Protein AF-A0A7S0CDP3-F1 (afdb_monomer_lite)

Radius of gyration: 29.16 Å; chains: 1; bounding box: 87×65×86 Å

Organism: NCBI:txid420281

Sequence (568 aa):
IALEKKEEMPEMWGHGYRGFAHGEDVGAAHHFEIESDLNSYVTSSLDTLTKNQVTIVKSPFQTIEVWDCTERDDTPTYDDAVKHNLQPGDPRYNSPDVATGERMLFLDESVQVFLSSSEECHEVHVHPGMLCHPDPQNVAVIGGGDGAILREVLKHNSVKQVKVVEIDSMVIDVSKQYLPQLSNCSDFVGFEGSCFDDPRTDVVITDAVKYFTENFGREKEGVFDVIVSDALFVESPNNILSKDIYTNEEFVSAVMKSLTPDGIFVVQVGSAPGIHDPKETKGRIPMREKVMSLFEKDPGTSAVFVYETPNCGFDDSVAFMVVCKSTNCRKHWYASSDMVDLKIHDRVHPRKSGQPTIMNYDGASQYRFQYTPKAWETLYCRREPQPAECSLRGLNFDANVHEVDDGKNENASLFIKEQKNGEKGVFTNVDIKKGDYIMPTDMSLSASLSMDGTENLKKKAEVVEKADETASGIFADFFSFIENNGHDTVYADRKISLIEVGASRFIREMKSVKKSNVGSIFPREKGSTMPTYSPVHERYGRLMDVFLVATKDIASGQELLKAADIWG

Secondary structure (DSSP, 8-state):
----------EE---S-SS---SS------SS-TT-SSSSSTTS-S--EEEEEEEEEE-SS-EEEEEEEEETT----HHHHHHTTPPTT-GGGG-GGGSPPEEEEEETTEEEEESTTHHHHHHHHHHHHHHHSSS--EEEEEE-TTSHHHHHHHTBTT--EEEEEES-HHHHHHHHHH-TTTTB-TTBTT--SBGGGSTTEEEEES-HHHHHHHHSBTTB---EEEEEEEPPPTT-TTTTTTHHHHH-HHHHHHHHHHEEEEEEEEEEEEEPPPTT---GGGSS-HHHHHHHHHHHHSTT--EEEEEEESTTSSSSPEEEEEEESSTTHHHHHT--HHHHHHHHHHHBPPBTT-S-S-SS--HHHHHHHTS--HHHHHHHTTSSSPPGGGGG-S--TTSPEE-EESSS-TT-SEEEEE-TTS-EEEEESS-B-TT-EE-TTTTT-EEEEEHHHHHHHHHHHHHHHTT-HHHHHHHHHHHHHHHHHEEE-S-GGG-EEEEE-SGGGGSEEES-TTT-SEEESS---TT----SS-HHHHHHHHHHTT-EEESS-B-TTPBPEEETTTT-

pLDDT: mean 80.37, std 17.75, range [27.23, 98.81]

InterPro domains:
  IPR001045 Spermidine/spermine synthases [MF_00198] (31-381)
  IPR001045 Spermidine/spermine synthases [PTHR11558] (58-271)
  IPR029063 S-adenosyl-L-methionine-dependent methyltransferase superfamily [G3DSA:3.40.50.150] (118-357)
  IPR029063 S-adenosyl-L-methionine-dependent methyltransferase superfamily [SSF53335] (51-272)
  IPR030373 Polyamine biosynthesis domain, conserved site [PS01330] (139-152)
  IPR030374 Polyamine biosynthesis domain [PS51006] (30-325)
  IPR046341 SET domain superfamily [G3DSA:2.170.270.10] (411-562)

Foldseek 3Di:
DDDPDDDDDFDQDDDPDPDDDDDDPPAFDDPDDPPDSDDPDVPDDPDFKTWDWPDWDDDPVWIKTKTFIWTQQDFADPVLCVVVVPDVPRPNRRGRPSHGGFIFIDTNNHTQAGLVLLLQVLLVQAQLQCLLFPQWAEEEEEACLLQQNLLNVVQFPSHQAYEYEHQTNVSNVCNCVPVVVSQANCQFVPDHGGSCPDPRYDYDHHQLLCVLLVAADDPAFAAGQEYGYSADALLDPPRPRCLCVLAPLSSLLSVLRNHHQFHKYKYWLFFDFDLPAAQCCSGNRNSSVNSVVSLLPHPQWQAKFKFWAPSRPDPGIIMMMMTTSDLLSLLRLQDAQVVQQVCSVVTGGATNVRDRPRDNDGRVNSNRSLADDVSVQSNQQSDVVGDPLNVLQDQPPPAAEAAEDDPPDPPGQKYWDQDPVRAIFIFGQAKHAFFHWYHPPQLVPKDKAAVVNVVVVVVVLVVVCVVPVVSVVVVVVVVVQCVLFWDQFLPVSNRIIIGRPGCVSSQAEDQDPVPAQKAFSDAPDDPDRDRNDHSSCSNCSVSRQRIMGGNHIDHRGDTHYYYPVRRD

Structure (mmCIF, N/CA/C/O backbone):
data_AF-A0A7S0CDP3-F1
#
_entry.id   AF-A0A7S0CDP3-F1
#
loop_
_atom_site.group_PDB
_atom_site.id
_atom_site.type_symbol
_atom_site.label_atom_id
_atom_site.label_alt_id
_atom_site.label_comp_id
_atom_site.label_asym_id
_atom_site.label_entity_id
_atom_site.label_seq_id
_atom_site.pdbx_PDB_ins_code
_atom_site.Cartn_x
_atom_site.Cartn_y
_atom_site.Cartn_z
_atom_site.occupancy
_atom_site.B_iso_or_equiv
_atom_site.auth_seq_id
_atom_site.auth_comp_id
_atom_site.auth_asym_id
_atom_site.auth_atom_id
_atom_site.pdbx_PDB_model_num
ATOM 1 N N . ILE A 1 1 ? 50.385 -7.583 -35.847 1.00 38.31 1 ILE A N 1
ATOM 2 C CA . ILE A 1 1 ? 50.406 -8.242 -34.519 1.00 38.31 1 ILE A CA 1
ATOM 3 C C . ILE A 1 1 ? 51.013 -7.201 -33.583 1.00 38.31 1 ILE A C 1
ATOM 5 O O . ILE A 1 1 ? 52.153 -6.852 -33.822 1.00 38.31 1 ILE A O 1
ATOM 9 N N . ALA A 1 2 ? 50.326 -6.538 -32.664 1.00 32.19 2 ALA A N 1
ATOM 10 C CA . ALA A 1 2 ? 49.047 -6.785 -32.019 1.00 32.19 2 ALA A CA 1
ATOM 11 C C . ALA A 1 2 ? 48.298 -5.449 -31.829 1.00 32.19 2 ALA A C 1
ATOM 13 O O . ALA A 1 2 ? 48.919 -4.394 -31.754 1.00 32.19 2 ALA A O 1
ATOM 14 N N . LEU A 1 3 ? 46.968 -5.525 -31.804 1.00 32.81 3 LEU A N 1
ATOM 15 C CA . LEU A 1 3 ? 46.079 -4.454 -31.364 1.00 32.81 3 LEU A CA 1
ATOM 16 C C . LEU A 1 3 ? 46.217 -4.329 -29.842 1.00 32.81 3 LEU A C 1
ATOM 18 O O . LEU A 1 3 ? 45.945 -5.299 -29.135 1.00 32.81 3 LEU A O 1
ATOM 22 N N . GLU A 1 4 ? 46.633 -3.166 -29.346 1.00 33.41 4 GLU A N 1
ATOM 23 C CA . GLU A 1 4 ? 46.471 -2.811 -27.936 1.00 33.41 4 GLU A CA 1
ATOM 24 C C . GLU A 1 4 ? 44.973 -2.617 -27.673 1.00 33.41 4 GLU A C 1
ATOM 26 O O . GLU A 1 4 ? 44.362 -1.644 -28.118 1.00 33.41 4 GLU A O 1
ATOM 31 N N . LYS A 1 5 ? 44.357 -3.587 -26.987 1.00 31.95 5 LYS A N 1
ATOM 32 C CA . LYS A 1 5 ? 43.092 -3.364 -26.287 1.00 31.95 5 LYS A CA 1
ATOM 33 C C . LYS A 1 5 ? 43.363 -2.287 -25.235 1.00 31.95 5 LYS A C 1
ATOM 35 O O . LYS A 1 5 ? 44.132 -2.530 -24.312 1.00 31.95 5 LYS A O 1
ATOM 40 N N . LYS A 1 6 ? 42.746 -1.113 -25.379 1.00 32.84 6 LYS A N 1
ATOM 41 C CA . LYS A 1 6 ? 42.540 -0.204 -24.248 1.00 32.84 6 LYS A CA 1
ATOM 42 C C . LYS A 1 6 ? 41.692 -0.966 -23.228 1.00 32.84 6 LYS A C 1
ATOM 44 O O . LYS A 1 6 ? 40.540 -1.268 -23.524 1.00 32.84 6 LYS A O 1
ATOM 49 N N . GLU A 1 7 ? 42.270 -1.332 -22.092 1.00 31.25 7 GLU A N 1
ATOM 50 C CA . GLU A 1 7 ? 41.486 -1.678 -20.907 1.00 31.25 7 GLU A CA 1
ATOM 51 C C . GLU A 1 7 ? 40.793 -0.386 -20.450 1.00 31.25 7 GLU A C 1
ATOM 53 O O . GLU A 1 7 ? 41.460 0.597 -20.122 1.00 31.25 7 GLU A O 1
ATOM 58 N N . GLU A 1 8 ? 39.463 -0.341 -20.536 1.00 33.41 8 GLU A N 1
ATOM 59 C CA . GLU A 1 8 ? 38.670 0.683 -19.855 1.00 33.41 8 GLU A CA 1
ATOM 60 C C . GLU A 1 8 ? 38.859 0.468 -18.352 1.00 33.41 8 GLU A C 1
ATOM 62 O O . GLU A 1 8 ? 38.534 -0.597 -17.830 1.00 33.41 8 GLU A O 1
ATOM 67 N N . MET A 1 9 ? 39.462 1.444 -17.667 1.00 29.88 9 MET A N 1
ATOM 68 C CA . MET A 1 9 ? 39.521 1.414 -16.208 1.00 29.88 9 MET A CA 1
ATOM 69 C C . MET A 1 9 ? 38.099 1.630 -15.672 1.00 29.88 9 MET A C 1
ATOM 71 O O . MET A 1 9 ? 37.452 2.570 -16.139 1.00 29.88 9 MET A O 1
ATOM 75 N N . PRO A 1 10 ? 37.621 0.819 -14.711 1.00 36.72 10 PRO A N 1
ATOM 76 C CA . PRO A 1 10 ? 36.345 1.075 -14.058 1.00 36.72 10 PRO A CA 1
ATOM 77 C C . PRO A 1 10 ? 36.354 2.479 -13.443 1.00 36.72 10 PRO A C 1
ATOM 79 O O . PRO A 1 10 ? 37.329 2.880 -12.799 1.00 36.72 10 PRO A O 1
ATOM 82 N N . GLU A 1 11 ? 35.287 3.246 -13.663 1.00 37.06 11 GLU A N 1
ATOM 83 C CA . GLU A 1 11 ? 35.127 4.547 -13.019 1.00 37.06 11 GLU A CA 1
ATOM 84 C C . GLU A 1 11 ? 34.880 4.325 -11.522 1.00 37.06 11 GLU A C 1
ATOM 86 O O . GLU A 1 11 ? 33.821 3.857 -11.103 1.00 37.06 11 GLU A O 1
ATOM 91 N N . MET A 1 12 ? 35.872 4.655 -10.691 1.00 33.16 12 MET A N 1
ATOM 92 C CA . MET A 1 12 ? 35.658 4.754 -9.249 1.00 33.16 12 MET A CA 1
ATOM 93 C C . MET A 1 12 ? 34.842 6.016 -8.976 1.00 33.16 12 MET A C 1
ATOM 95 O O . MET A 1 12 ? 35.345 7.136 -9.108 1.00 33.16 12 MET A O 1
ATOM 99 N N . TRP A 1 13 ? 33.574 5.838 -8.619 1.00 41.03 13 TRP A N 1
ATOM 100 C CA . TRP A 1 13 ? 32.695 6.943 -8.266 1.00 41.03 13 TRP A CA 1
ATOM 101 C C . TRP A 1 13 ? 33.029 7.459 -6.861 1.00 41.03 13 TRP A C 1
ATOM 103 O O . TRP A 1 13 ? 32.780 6.799 -5.858 1.00 41.03 13 TRP A O 1
ATOM 113 N N . GLY A 1 14 ? 33.531 8.690 -6.787 1.00 35.59 14 GLY A N 1
ATOM 114 C CA . GLY A 1 14 ? 33.044 9.643 -5.792 1.00 35.59 14 GLY A CA 1
ATOM 115 C C . GLY A 1 14 ? 31.955 10.463 -6.480 1.00 35.59 14 GLY A C 1
ATOM 116 O O . GLY A 1 14 ? 32.160 10.873 -7.618 1.00 35.59 14 GLY A O 1
ATOM 117 N N . HIS A 1 15 ? 30.803 10.652 -5.837 1.00 36.25 15 HIS A N 1
ATOM 118 C CA . HIS A 1 15 ? 29.643 11.365 -6.388 1.00 36.25 15 HIS A CA 1
ATOM 119 C C . HIS A 1 15 ? 30.006 12.628 -7.197 1.00 36.25 15 HIS A C 1
ATOM 121 O O . HIS A 1 15 ? 30.925 13.360 -6.822 1.00 36.25 15 HIS A O 1
ATOM 127 N N . GLY A 1 16 ? 29.230 12.942 -8.244 1.00 32.75 16 GLY A N 1
ATOM 128 C CA . GLY A 1 16 ? 29.377 14.127 -9.112 1.00 32.75 16 GLY A CA 1
ATOM 129 C C . GLY A 1 16 ? 29.359 15.507 -8.426 1.00 32.75 16 GLY A C 1
ATOM 130 O O . GLY A 1 16 ? 29.492 16.520 -9.103 1.00 32.75 16 GLY A O 1
ATOM 131 N N . TYR A 1 17 ? 29.265 15.568 -7.095 1.00 34.97 17 TYR A N 1
ATOM 132 C CA . TYR A 1 17 ? 29.410 16.783 -6.295 1.00 34.97 17 TYR A CA 1
ATOM 133 C C . TYR A 1 17 ? 30.190 16.516 -5.004 1.00 34.97 17 TYR A C 1
ATOM 135 O O . TYR A 1 17 ? 29.666 16.611 -3.895 1.00 34.97 17 TYR A O 1
ATOM 143 N N . ARG A 1 18 ? 31.494 16.255 -5.129 1.00 34.75 18 ARG A N 1
ATOM 144 C CA . ARG A 1 18 ? 32.422 16.566 -4.036 1.00 34.75 18 ARG A CA 1
ATOM 145 C C . ARG A 1 18 ? 32.549 18.082 -3.901 1.00 34.75 18 ARG A C 1
ATOM 147 O O . ARG A 1 18 ? 33.378 18.701 -4.561 1.00 34.75 18 ARG A O 1
ATOM 154 N N . GLY A 1 19 ? 31.731 18.651 -3.019 1.00 32.81 19 GLY A N 1
ATOM 155 C CA . GLY A 1 19 ? 31.788 20.054 -2.625 1.00 32.81 19 GLY A CA 1
ATOM 156 C C . GLY A 1 19 ? 31.259 21.017 -3.692 1.00 32.81 19 GLY A C 1
ATOM 157 O O . GLY A 1 19 ? 31.603 20.938 -4.863 1.00 32.81 19 GLY A O 1
ATOM 158 N N . PHE A 1 20 ? 30.475 21.990 -3.232 1.00 28.11 20 PHE A N 1
ATOM 159 C CA . PHE A 1 20 ? 29.894 23.105 -3.991 1.00 28.11 20 PHE A CA 1
ATOM 160 C C . PHE A 1 20 ? 28.613 22.783 -4.774 1.00 28.11 20 PHE A C 1
ATOM 162 O O . PHE A 1 20 ? 28.605 22.647 -5.995 1.00 28.11 20 PHE A O 1
ATOM 169 N N . ALA A 1 21 ? 27.485 22.841 -4.062 1.00 29.08 21 ALA A N 1
ATOM 170 C CA . ALA A 1 21 ? 26.287 23.427 -4.650 1.00 29.08 21 ALA A CA 1
ATOM 171 C C . ALA A 1 21 ? 26.553 24.923 -4.920 1.00 29.08 21 ALA A C 1
ATOM 173 O O . ALA A 1 21 ? 27.017 25.652 -4.039 1.00 29.08 21 ALA A O 1
ATOM 174 N N . HIS A 1 22 ? 26.262 25.398 -6.131 1.00 29.75 22 HIS A N 1
ATOM 175 C CA . HIS A 1 22 ? 26.096 26.825 -6.404 1.00 29.75 22 HIS A CA 1
ATOM 176 C C . HIS A 1 22 ? 24.605 27.165 -6.279 1.00 29.75 22 HIS A C 1
ATOM 178 O O . HIS A 1 22 ? 23.837 26.851 -7.182 1.00 29.75 22 HIS A O 1
ATOM 184 N N . GLY A 1 23 ? 24.190 27.812 -5.185 1.00 34.72 23 GLY A N 1
ATOM 185 C CA . GLY A 1 23 ? 22.818 28.318 -5.035 1.00 34.72 23 GLY A CA 1
ATOM 186 C C . GLY A 1 23 ? 22.371 28.509 -3.584 1.00 34.72 23 GLY A C 1
ATOM 187 O O . GLY A 1 23 ? 22.877 27.850 -2.684 1.00 34.72 23 GLY A O 1
ATOM 188 N N . GLU A 1 24 ? 21.432 29.433 -3.366 1.00 33.44 24 GLU A N 1
ATOM 189 C CA . GLU A 1 24 ? 20.935 29.895 -2.056 1.00 33.44 24 GLU A CA 1
ATOM 190 C C . GLU A 1 24 ? 19.865 28.987 -1.401 1.00 33.44 24 GLU A C 1
ATOM 192 O O . GLU A 1 24 ? 19.154 29.444 -0.510 1.00 33.44 24 GLU A O 1
ATOM 197 N N . ASP A 1 25 ? 19.739 27.711 -1.776 1.00 37.47 25 ASP A N 1
ATOM 198 C CA . ASP A 1 25 ? 18.743 26.798 -1.182 1.00 37.47 25 ASP A CA 1
ATOM 199 C C . ASP A 1 25 ? 19.380 25.846 -0.158 1.00 37.47 25 ASP A C 1
ATOM 201 O O . ASP A 1 25 ? 19.582 24.657 -0.378 1.00 37.47 25 ASP A O 1
ATOM 205 N N . VAL A 1 26 ? 19.705 26.402 1.010 1.00 35.75 26 VAL A N 1
ATOM 206 C CA . VAL A 1 26 ? 20.309 25.689 2.158 1.00 35.75 26 VAL A CA 1
ATOM 207 C C . VAL A 1 26 ? 19.239 25.158 3.137 1.00 35.75 26 VAL A C 1
ATOM 209 O O . VAL A 1 26 ? 19.507 24.942 4.316 1.00 35.75 26 VAL A O 1
ATOM 212 N N . GLY A 1 27 ? 17.987 25.019 2.685 1.00 33.47 27 GLY A N 1
ATOM 213 C CA . GLY A 1 27 ? 16.809 24.932 3.560 1.00 33.47 27 GLY A CA 1
ATOM 214 C C . GLY A 1 27 ? 16.116 23.573 3.705 1.00 33.47 27 GLY A C 1
ATOM 215 O O . GLY A 1 27 ? 15.175 23.486 4.490 1.00 33.47 27 GLY A O 1
ATOM 216 N N . ALA A 1 28 ? 16.531 22.525 2.994 1.00 29.56 28 ALA A N 1
ATOM 217 C CA . ALA A 1 28 ? 15.870 21.217 3.049 1.00 29.56 28 ALA A CA 1
ATOM 218 C C . ALA A 1 28 ? 16.907 20.095 3.176 1.00 29.56 28 ALA A C 1
ATOM 220 O O . ALA A 1 28 ? 17.255 19.427 2.210 1.00 29.56 28 ALA A O 1
ATOM 221 N N . ALA A 1 29 ? 17.444 19.937 4.384 1.00 29.72 29 ALA A N 1
ATOM 222 C CA . ALA A 1 29 ? 18.360 18.860 4.728 1.00 29.72 29 ALA A CA 1
ATOM 223 C C . ALA A 1 29 ? 17.585 17.727 5.408 1.00 29.72 29 ALA A C 1
ATOM 225 O O . ALA A 1 29 ? 16.932 17.973 6.418 1.00 29.72 29 ALA A O 1
ATOM 226 N N . HIS A 1 30 ? 17.645 16.528 4.824 1.00 29.58 30 HIS A N 1
ATOM 227 C CA . HIS A 1 30 ? 18.034 15.260 5.464 1.00 29.58 30 HIS A CA 1
ATOM 228 C C . HIS A 1 30 ? 18.000 14.128 4.417 1.00 29.58 30 HIS A C 1
ATOM 230 O O . HIS A 1 30 ? 17.260 13.159 4.550 1.00 29.58 30 HIS A O 1
ATOM 236 N N . HIS A 1 31 ? 18.845 14.252 3.397 1.00 34.97 31 HIS A N 1
ATOM 237 C CA . HIS A 1 31 ? 19.472 13.106 2.745 1.00 34.97 31 HIS A CA 1
ATOM 238 C C . HIS A 1 31 ? 20.967 13.331 2.914 1.00 34.97 31 HIS A C 1
ATOM 240 O O . HIS A 1 31 ? 21.484 14.294 2.359 1.00 34.97 31 HIS A O 1
ATOM 246 N N . PHE A 1 32 ? 21.596 12.511 3.761 1.00 28.44 32 PHE A N 1
ATOM 247 C CA . PHE A 1 32 ? 22.990 12.622 4.207 1.00 28.44 32 PHE A CA 1
ATOM 248 C C . PHE A 1 32 ? 23.330 13.973 4.878 1.00 28.44 32 PHE A C 1
ATOM 250 O O . PHE A 1 32 ? 23.259 15.049 4.291 1.00 28.44 32 PHE A O 1
ATOM 257 N N . GLU A 1 33 ? 23.667 13.947 6.169 1.00 27.23 33 GLU A N 1
ATOM 258 C CA . GLU A 1 33 ? 24.100 15.152 6.879 1.00 27.23 33 GLU A CA 1
ATOM 259 C C . GLU A 1 33 ? 25.282 15.832 6.172 1.00 27.23 33 GLU A C 1
ATOM 261 O O . GLU A 1 33 ? 26.255 15.200 5.765 1.00 27.23 33 GLU A O 1
ATOM 266 N N . ILE A 1 34 ? 25.219 17.164 6.140 1.00 32.12 34 ILE A N 1
ATOM 267 C CA . ILE A 1 34 ? 26.240 18.119 5.675 1.00 32.12 34 ILE A CA 1
ATOM 268 C C . ILE A 1 34 ? 27.524 18.081 6.556 1.00 32.12 34 ILE A C 1
ATOM 270 O O . ILE A 1 34 ? 28.393 18.942 6.453 1.00 32.12 34 ILE A O 1
ATOM 274 N N . GLU A 1 35 ? 27.704 17.041 7.378 1.00 32.03 35 GLU A N 1
ATOM 275 C CA . GLU A 1 35 ? 28.946 16.738 8.104 1.00 32.03 35 GLU A CA 1
ATOM 276 C C . GLU A 1 35 ? 29.515 15.325 7.840 1.00 32.03 35 GLU A C 1
ATOM 278 O O . GLU A 1 35 ? 30.509 14.958 8.467 1.00 32.03 35 GLU A O 1
ATOM 283 N N . SER A 1 36 ? 28.994 14.546 6.881 1.00 30.89 36 SER A N 1
ATOM 284 C CA . SER A 1 36 ? 29.646 13.290 6.463 1.00 30.89 36 SER A CA 1
ATOM 285 C C . SER A 1 36 ? 29.737 13.144 4.940 1.00 30.89 36 SER A C 1
ATOM 287 O O . SER A 1 36 ? 28.832 12.632 4.282 1.00 30.89 36 SER A O 1
ATOM 289 N N . ASP A 1 37 ? 30.872 13.574 4.384 1.00 33.28 37 ASP A N 1
ATOM 290 C CA . ASP A 1 37 ? 31.361 13.137 3.070 1.00 33.28 37 ASP A CA 1
ATOM 291 C C . ASP A 1 37 ? 31.871 11.694 3.223 1.00 33.28 37 ASP A C 1
ATOM 293 O O . ASP A 1 37 ? 32.977 11.476 3.715 1.00 33.28 37 ASP A O 1
ATOM 297 N N . LEU A 1 38 ? 31.017 10.741 2.827 1.00 36.31 38 LEU A N 1
ATOM 298 C CA . LEU A 1 38 ? 31.215 9.285 2.784 1.00 36.31 38 LEU A CA 1
ATOM 299 C C . LEU A 1 38 ? 31.282 8.583 4.154 1.00 36.31 38 LEU A C 1
ATOM 301 O O . LEU A 1 38 ? 32.215 8.758 4.929 1.00 36.31 38 LEU A O 1
ATOM 305 N N . ASN A 1 39 ? 30.315 7.680 4.367 1.00 34.06 39 ASN A N 1
ATOM 306 C CA . ASN A 1 39 ? 30.159 6.799 5.530 1.00 34.06 39 ASN A CA 1
ATOM 307 C C . ASN A 1 39 ? 29.824 7.510 6.858 1.00 34.06 39 ASN A C 1
ATOM 309 O O . ASN A 1 39 ? 30.115 8.679 7.087 1.00 34.06 39 ASN A O 1
ATOM 313 N N . SER A 1 40 ? 29.247 6.747 7.784 1.00 35.16 40 SER A N 1
ATOM 314 C CA . SER A 1 40 ? 28.848 7.186 9.133 1.00 35.16 40 SER A CA 1
ATOM 315 C C . SER A 1 40 ? 30.014 7.663 10.023 1.00 35.16 40 SER A C 1
ATOM 317 O O . SER A 1 40 ? 29.791 8.154 11.131 1.00 35.16 40 SER A O 1
ATOM 319 N N . TYR A 1 41 ? 31.262 7.556 9.550 1.00 36.12 41 TYR A N 1
ATOM 320 C CA . TYR A 1 41 ? 32.472 7.940 10.267 1.00 36.12 41 TYR A CA 1
ATOM 321 C C . TYR A 1 41 ? 33.456 8.654 9.337 1.00 36.12 41 TYR A C 1
ATOM 323 O O . TYR A 1 41 ? 33.932 8.060 8.385 1.00 36.12 41 TYR A O 1
ATOM 331 N N . VAL A 1 42 ? 33.893 9.864 9.701 1.00 38.62 42 VAL A N 1
ATOM 332 C CA . VAL A 1 42 ? 34.873 10.708 8.967 1.00 38.62 42 VAL A CA 1
ATOM 333 C C . VAL A 1 42 ? 36.212 10.001 8.643 1.00 38.62 42 VAL A C 1
ATOM 335 O O . VAL A 1 42 ? 37.010 10.476 7.839 1.00 38.62 42 VAL A O 1
ATOM 338 N N . THR A 1 43 ? 36.494 8.864 9.282 1.00 41.19 43 THR A N 1
ATOM 339 C CA . THR A 1 43 ? 37.713 8.060 9.105 1.00 41.19 43 THR A CA 1
ATOM 340 C C . THR A 1 43 ? 37.530 6.821 8.227 1.00 41.19 43 THR A C 1
ATOM 342 O O . THR A 1 43 ? 38.452 6.011 8.130 1.00 41.19 43 THR A O 1
ATOM 345 N N . SER A 1 44 ? 36.345 6.596 7.667 1.00 40.41 44 SER A N 1
ATOM 346 C CA . SER A 1 44 ? 36.084 5.450 6.797 1.00 40.41 44 SER A CA 1
ATOM 347 C C . SER A 1 44 ? 36.932 5.492 5.525 1.00 40.41 44 SER A C 1
ATOM 349 O O . SER A 1 44 ? 37.250 6.563 5.010 1.00 40.41 44 SER A O 1
ATOM 351 N N . SER A 1 45 ? 37.282 4.311 5.001 1.00 40.47 45 SER A N 1
ATOM 352 C CA . SER A 1 45 ? 37.954 4.186 3.698 1.00 40.47 45 SER A CA 1
ATOM 353 C C . SER A 1 45 ? 37.128 4.894 2.623 1.00 40.47 45 SER A C 1
ATOM 355 O O . SER A 1 45 ? 35.911 4.741 2.593 1.00 40.47 45 SER A O 1
ATOM 357 N N . LEU A 1 46 ? 37.795 5.620 1.723 1.00 44.06 46 LEU A N 1
ATOM 358 C CA . LEU A 1 46 ? 37.186 6.252 0.542 1.00 44.06 46 LEU A CA 1
ATOM 359 C C . LEU A 1 46 ? 36.814 5.254 -0.564 1.00 44.06 46 LEU A C 1
ATOM 361 O O . LEU A 1 46 ? 36.328 5.654 -1.617 1.00 44.06 46 LEU A O 1
ATOM 365 N N . ASP A 1 47 ? 37.069 3.972 -0.332 1.00 51.97 47 ASP A N 1
ATOM 366 C CA . ASP A 1 47 ? 36.897 2.908 -1.306 1.00 51.97 47 ASP A CA 1
ATOM 367 C C . ASP A 1 47 ? 35.740 2.044 -0.844 1.00 51.97 47 ASP A C 1
ATOM 369 O O . ASP A 1 47 ? 35.928 1.300 0.123 1.00 51.97 47 ASP A O 1
ATOM 373 N N . THR A 1 48 ? 34.595 2.080 -1.526 1.00 52.69 48 THR A N 1
ATOM 374 C CA . THR A 1 48 ? 33.682 0.938 -1.420 1.00 52.69 48 THR A CA 1
ATOM 375 C C . THR A 1 48 ? 32.837 0.613 -2.637 1.00 52.69 48 THR A C 1
ATOM 377 O O . THR A 1 48 ? 32.450 -0.535 -2.673 1.00 52.69 48 THR A O 1
ATOM 380 N N . LEU A 1 49 ? 32.568 1.477 -3.627 1.00 58.28 49 LEU A N 1
ATOM 381 C CA . LEU A 1 49 ? 31.608 1.126 -4.693 1.00 58.28 49 LEU A CA 1
ATOM 382 C C . LEU A 1 49 ? 32.179 1.343 -6.103 1.00 58.28 49 LEU A C 1
ATOM 384 O O . LEU A 1 49 ? 32.460 2.468 -6.518 1.00 58.28 49 LEU A O 1
ATOM 388 N N . THR A 1 50 ? 32.366 0.251 -6.843 1.00 66.81 50 THR A N 1
ATOM 389 C CA . THR A 1 50 ? 32.744 0.272 -8.262 1.00 66.81 50 THR A CA 1
ATOM 390 C C . THR A 1 50 ? 31.475 0.289 -9.100 1.00 66.81 50 THR A C 1
ATOM 392 O O . THR A 1 50 ? 30.607 -0.554 -8.896 1.00 66.81 50 THR A O 1
ATOM 395 N N . LYS A 1 51 ? 31.355 1.222 -10.050 1.00 68.00 51 LYS A N 1
ATOM 396 C CA . LYS A 1 51 ? 30.234 1.256 -10.996 1.00 68.00 51 LYS A CA 1
ATOM 397 C C . LYS A 1 51 ? 30.733 0.925 -12.393 1.00 68.00 51 LYS A C 1
ATOM 399 O O . LYS A 1 51 ? 31.609 1.601 -12.926 1.00 68.00 51 LYS A O 1
ATOM 404 N N . ASN A 1 52 ? 30.146 -0.092 -13.004 1.00 78.19 52 ASN A N 1
ATOM 405 C CA . ASN A 1 52 ? 30.380 -0.430 -14.399 1.00 78.19 52 ASN A CA 1
ATOM 406 C C . ASN A 1 52 ? 29.190 0.057 -15.225 1.00 78.19 52 ASN A C 1
ATOM 408 O O . ASN A 1 52 ? 28.060 -0.384 -15.018 1.00 78.19 52 ASN A O 1
ATOM 412 N N . GLN A 1 53 ? 29.435 0.990 -16.144 1.00 83.94 53 GLN A N 1
ATOM 413 C CA . GLN A 1 53 ? 28.381 1.548 -16.987 1.00 83.94 53 GLN A CA 1
ATOM 414 C C . GLN A 1 53 ? 27.836 0.470 -17.925 1.00 83.94 53 GLN A C 1
ATOM 416 O O . GLN A 1 53 ? 28.571 -0.063 -18.757 1.00 83.94 53 GLN A O 1
ATOM 421 N N . VAL A 1 54 ? 26.537 0.186 -17.843 1.00 90.81 54 VAL A N 1
ATOM 422 C CA . VAL A 1 54 ? 25.851 -0.690 -18.802 1.00 90.81 54 VAL A CA 1
ATOM 423 C C . VAL A 1 54 ? 25.311 0.149 -19.957 1.00 90.81 54 VAL A C 1
ATOM 425 O O . VAL A 1 54 ? 25.544 -0.170 -21.124 1.00 90.81 54 VAL A O 1
ATOM 428 N N . THR A 1 55 ? 24.611 1.244 -19.646 1.00 93.06 55 THR A N 1
ATOM 429 C CA . THR A 1 55 ? 24.151 2.222 -20.638 1.00 93.06 55 THR A CA 1
ATOM 430 C C . THR A 1 55 ? 23.812 3.562 -19.990 1.00 93.06 55 THR A C 1
ATOM 432 O O . THR A 1 55 ? 23.443 3.614 -18.820 1.00 93.06 55 THR A O 1
ATOM 435 N N . ILE A 1 56 ? 23.893 4.634 -20.778 1.00 91.75 56 ILE A N 1
ATOM 436 C CA . ILE A 1 56 ? 23.362 5.957 -20.445 1.00 91.75 56 ILE A CA 1
ATOM 437 C C . ILE A 1 56 ? 22.617 6.459 -21.677 1.00 91.75 56 ILE A C 1
ATOM 439 O O . ILE A 1 56 ? 23.190 6.569 -22.765 1.00 91.75 56 ILE A O 1
ATOM 443 N N . VAL A 1 57 ? 21.339 6.773 -21.509 1.00 94.69 57 VAL A N 1
ATOM 444 C CA . VAL A 1 57 ? 20.463 7.283 -22.560 1.00 94.69 57 VAL A CA 1
ATOM 445 C C . VAL A 1 57 ? 19.845 8.582 -22.077 1.00 94.69 57 VAL A C 1
ATOM 447 O O . VAL A 1 57 ? 19.233 8.639 -21.019 1.00 94.69 57 VAL A O 1
ATOM 450 N N . LYS A 1 58 ? 19.988 9.643 -22.869 1.00 93.44 58 LYS A N 1
ATOM 451 C CA . LYS A 1 58 ? 19.349 10.925 -22.580 1.00 93.44 58 LYS A CA 1
ATOM 452 C C . LYS A 1 58 ? 18.079 11.065 -23.407 1.00 93.44 58 LYS A C 1
ATOM 454 O O . LYS A 1 58 ? 18.161 11.160 -24.634 1.00 93.44 58 LYS A O 1
ATOM 459 N N . SER A 1 59 ? 16.933 11.095 -22.740 1.00 92.81 59 SER A N 1
ATOM 460 C CA . SER A 1 59 ? 15.643 11.365 -23.365 1.00 92.81 59 SER A CA 1
ATOM 461 C C . SER A 1 59 ? 15.325 12.869 -23.330 1.00 92.81 59 SER A C 1
ATOM 463 O O . SER A 1 59 ? 16.062 13.661 -22.732 1.00 92.81 59 SER A O 1
ATOM 465 N N . PRO A 1 60 ? 14.239 13.315 -23.987 1.00 90.88 60 PRO A N 1
ATOM 466 C CA . PRO A 1 60 ? 13.732 14.677 -23.826 1.00 90.88 60 PRO A CA 1
ATOM 467 C C . PRO A 1 60 ? 13.250 15.011 -22.406 1.00 90.88 60 PRO A C 1
ATOM 469 O O . PRO A 1 60 ? 13.088 16.193 -22.107 1.00 90.88 60 PRO A O 1
ATOM 472 N N . PHE A 1 61 ? 12.992 14.001 -21.570 1.00 88.44 61 PHE A N 1
ATOM 473 C CA . PHE A 1 61 ? 12.413 14.161 -20.237 1.00 88.44 61 PHE A CA 1
ATOM 474 C C . PHE A 1 61 ? 13.461 14.039 -19.131 1.00 88.44 61 PHE A C 1
ATOM 476 O O . PHE A 1 61 ? 13.440 14.849 -18.212 1.00 88.44 61 PHE A O 1
ATOM 483 N N . GLN A 1 62 ? 14.372 13.067 -19.239 1.00 87.38 62 GLN A N 1
ATOM 484 C CA . GLN A 1 62 ? 15.320 12.708 -18.180 1.00 87.38 62 GLN A CA 1
ATOM 485 C C . GLN A 1 62 ? 16.538 11.946 -18.727 1.00 87.38 62 GLN A C 1
ATOM 487 O O . GLN A 1 62 ? 16.596 11.544 -19.896 1.00 87.38 62 GLN A O 1
ATOM 492 N N . THR A 1 63 ? 17.537 11.745 -17.875 1.00 87.31 63 THR A N 1
ATOM 493 C CA . THR A 1 63 ? 18.675 10.854 -18.120 1.00 87.31 63 THR A CA 1
ATOM 494 C C . THR A 1 63 ? 18.381 9.488 -17.515 1.00 87.31 63 THR A C 1
ATOM 496 O O . THR A 1 63 ? 18.065 9.392 -16.335 1.00 87.31 63 THR A O 1
ATOM 499 N N . ILE A 1 64 ? 18.479 8.442 -18.331 1.00 91.38 64 ILE A N 1
ATOM 500 C CA . ILE A 1 64 ? 18.230 7.051 -17.960 1.00 91.38 64 ILE A CA 1
ATOM 501 C C . ILE A 1 64 ? 19.572 6.334 -17.933 1.00 91.38 64 ILE A C 1
ATOM 503 O O . ILE A 1 64 ? 20.263 6.271 -18.954 1.00 91.38 64 ILE A O 1
ATOM 507 N N . GLU A 1 65 ? 19.940 5.772 -16.791 1.00 87.69 65 GLU A N 1
ATOM 508 C CA . GLU A 1 65 ? 21.234 5.119 -16.620 1.00 87.69 65 GLU A CA 1
ATOM 509 C C . GLU A 1 65 ? 21.064 3.728 -16.026 1.00 87.69 65 GLU A C 1
ATOM 511 O O . GLU A 1 65 ? 20.287 3.524 -15.094 1.00 87.69 65 GLU A O 1
ATOM 516 N N . VAL A 1 66 ? 21.818 2.769 -16.558 1.00 90.81 66 VAL A N 1
ATOM 517 C CA . VAL A 1 66 ? 21.914 1.424 -15.994 1.00 90.81 66 VAL A CA 1
ATOM 518 C C . VAL A 1 66 ? 23.369 1.160 -15.657 1.00 90.81 66 VAL A C 1
ATOM 520 O O . VAL A 1 66 ? 24.252 1.306 -16.510 1.00 90.81 66 VAL A O 1
ATOM 523 N N . TRP A 1 67 ? 23.602 0.751 -14.418 1.00 86.81 67 TRP A N 1
ATOM 524 C CA . TRP A 1 67 ? 24.928 0.484 -13.877 1.00 86.81 67 TRP A CA 1
ATOM 525 C C . TRP A 1 67 ? 24.945 -0.885 -13.204 1.00 86.81 67 TRP A C 1
ATOM 527 O O . TRP A 1 67 ? 23.956 -1.276 -12.590 1.00 86.81 67 TRP A O 1
ATOM 537 N N . ASP A 1 68 ? 26.073 -1.584 -13.301 1.00 85.62 68 ASP A N 1
ATOM 538 C CA . ASP A 1 68 ? 26.381 -2.725 -12.440 1.00 85.62 68 ASP A CA 1
ATOM 539 C C . ASP A 1 68 ? 27.294 -2.213 -11.312 1.00 85.62 68 ASP A C 1
ATOM 541 O O . ASP A 1 68 ? 28.434 -1.802 -11.557 1.00 85.62 68 ASP A O 1
ATOM 545 N N . CYS A 1 69 ? 26.767 -2.176 -10.092 1.00 80.44 69 CYS A N 1
ATOM 546 C CA . CYS A 1 69 ? 27.393 -1.620 -8.896 1.00 80.44 69 CYS A CA 1
ATOM 547 C C . CYS A 1 69 ? 27.951 -2.744 -8.016 1.00 80.44 69 CYS A C 1
ATOM 549 O O . CYS A 1 69 ? 27.227 -3.671 -7.679 1.00 80.44 69 CYS A O 1
ATOM 551 N N . THR A 1 70 ? 29.219 -2.669 -7.623 1.00 76.38 70 THR A N 1
ATOM 552 C CA . THR A 1 70 ? 29.851 -3.670 -6.749 1.00 76.38 70 THR A CA 1
ATOM 553 C C . THR A 1 70 ? 30.455 -2.991 -5.537 1.00 76.38 70 THR A C 1
ATOM 555 O O . THR A 1 70 ? 31.270 -2.074 -5.684 1.00 76.38 70 THR A O 1
ATOM 558 N N . GLU A 1 71 ? 30.087 -3.456 -4.351 1.00 72.81 71 GLU A N 1
ATOM 559 C CA . GLU A 1 71 ? 30.651 -3.003 -3.094 1.00 72.81 71 GLU A CA 1
ATOM 560 C C . GLU A 1 71 ? 31.941 -3.744 -2.724 1.00 72.81 71 GLU A C 1
ATOM 562 O O . GLU A 1 71 ? 32.215 -4.853 -3.170 1.00 72.81 71 GLU A O 1
ATOM 567 N N . ARG A 1 72 ? 32.769 -3.143 -1.870 1.00 68.25 72 ARG A N 1
ATOM 568 C CA . ARG A 1 72 ? 34.030 -3.737 -1.406 1.00 68.25 72 ARG A CA 1
ATOM 569 C C . ARG A 1 72 ? 33.821 -5.052 -0.662 1.00 68.25 72 ARG A C 1
ATOM 571 O O . ARG A 1 72 ? 34.673 -5.936 -0.754 1.00 68.25 72 ARG A O 1
ATOM 578 N N . ASP A 1 73 ? 32.742 -5.120 0.106 1.00 73.00 73 ASP A N 1
ATOM 579 C CA . ASP A 1 73 ? 32.411 -6.269 0.942 1.00 73.00 73 ASP A CA 1
ATOM 580 C C . ASP A 1 73 ? 31.528 -7.284 0.193 1.00 73.00 73 ASP A C 1
ATOM 582 O O . ASP A 1 73 ? 31.175 -8.319 0.764 1.00 73.00 73 ASP A O 1
ATOM 586 N N . ASP A 1 74 ? 31.223 -7.033 -1.089 1.00 76.69 74 ASP A N 1
ATOM 587 C CA . ASP A 1 74 ? 30.514 -7.993 -1.924 1.00 76.69 74 ASP A CA 1
ATOM 588 C C . ASP A 1 74 ? 31.336 -9.266 -2.082 1.00 76.69 74 ASP A C 1
ATOM 590 O O . ASP A 1 74 ? 32.547 -9.260 -2.336 1.00 76.69 74 ASP A O 1
ATOM 594 N N . THR A 1 75 ? 30.639 -10.389 -1.945 1.00 83.81 75 THR A N 1
ATOM 595 C CA . THR A 1 75 ? 31.231 -11.714 -2.087 1.00 83.81 75 THR A CA 1
ATOM 596 C C . THR A 1 75 ? 30.610 -12.442 -3.275 1.00 83.81 75 THR A C 1
ATOM 598 O O . THR A 1 75 ? 29.423 -12.265 -3.553 1.00 83.81 75 THR A O 1
ATOM 601 N N . PRO A 1 76 ? 31.386 -13.271 -3.993 1.00 84.94 76 PRO A N 1
ATOM 602 C CA . PRO A 1 76 ? 30.885 -13.991 -5.156 1.00 84.94 76 PRO A CA 1
ATOM 603 C C . PRO A 1 76 ? 29.711 -14.903 -4.795 1.00 84.94 76 PRO A C 1
ATOM 605 O O . PRO A 1 76 ? 29.782 -15.687 -3.843 1.00 84.94 76 PRO A O 1
ATOM 608 N N . THR A 1 77 ? 28.652 -14.853 -5.599 1.00 86.19 77 THR A N 1
ATOM 609 C CA . THR A 1 77 ? 27.523 -15.784 -5.503 1.00 86.19 77 THR A CA 1
ATOM 610 C C . THR A 1 77 ? 27.936 -17.210 -5.898 1.00 86.19 77 THR A C 1
ATOM 612 O O . THR A 1 77 ? 29.041 -17.460 -6.388 1.00 86.19 77 THR A O 1
ATOM 615 N N . TYR A 1 78 ? 27.036 -18.185 -5.727 1.00 85.31 78 TYR A N 1
ATOM 616 C CA . TYR A 1 78 ? 27.269 -19.539 -6.247 1.00 85.31 78 TYR A CA 1
ATOM 617 C C . TYR A 1 78 ? 27.512 -19.539 -7.766 1.00 85.31 78 TYR A C 1
ATOM 619 O O . TYR A 1 78 ? 28.408 -20.232 -8.250 1.00 85.31 78 TYR A O 1
ATOM 627 N N . ASP A 1 79 ? 26.759 -18.733 -8.513 1.00 86.56 79 ASP A N 1
ATOM 628 C CA . ASP A 1 79 ? 26.901 -18.649 -9.966 1.00 86.56 79 ASP A CA 1
ATOM 629 C C . ASP A 1 79 ? 28.230 -18.002 -10.362 1.00 86.56 79 ASP A C 1
ATOM 631 O O . ASP A 1 79 ? 28.894 -18.479 -11.287 1.00 86.56 79 ASP A O 1
ATOM 635 N N . ASP A 1 80 ? 28.685 -16.997 -9.611 1.00 89.50 80 ASP A N 1
ATOM 636 C CA . ASP A 1 80 ? 30.026 -16.432 -9.768 1.00 89.50 80 ASP A CA 1
ATOM 637 C C . ASP A 1 80 ? 31.106 -17.476 -9.488 1.00 89.50 80 ASP A C 1
ATOM 639 O O . ASP A 1 80 ? 32.069 -17.608 -10.249 1.00 89.50 80 ASP A O 1
ATOM 643 N N . ALA A 1 81 ? 30.927 -18.284 -8.442 1.00 89.00 81 ALA A N 1
ATOM 644 C CA . ALA A 1 81 ? 31.845 -19.365 -8.121 1.00 89.00 81 ALA A CA 1
ATOM 645 C C . ALA A 1 81 ? 31.949 -20.389 -9.257 1.00 89.00 81 ALA A C 1
ATOM 647 O O . ALA A 1 81 ? 33.055 -20.800 -9.617 1.00 89.00 81 ALA A O 1
ATOM 648 N N . VAL A 1 82 ? 30.825 -20.765 -9.871 1.00 90.31 82 VAL A N 1
ATOM 649 C CA . VAL A 1 82 ? 30.802 -21.659 -11.037 1.00 90.31 82 VAL A CA 1
ATOM 650 C C . VAL A 1 82 ? 31.459 -20.992 -12.250 1.00 90.31 82 VAL A C 1
ATOM 652 O O . VAL A 1 82 ? 32.344 -21.583 -12.871 1.00 90.31 82 VAL A O 1
ATOM 655 N N . LYS A 1 83 ? 31.082 -19.748 -12.563 1.00 91.31 83 LYS A N 1
ATOM 656 C CA . LYS A 1 83 ? 31.594 -18.954 -13.693 1.00 91.31 83 LYS A CA 1
ATOM 657 C C . LYS A 1 83 ? 33.107 -18.751 -13.626 1.00 91.31 83 LYS A C 1
ATOM 659 O O . LYS A 1 83 ? 33.791 -18.856 -14.645 1.00 91.31 83 LYS A O 1
ATOM 664 N N . HIS A 1 84 ? 33.635 -18.497 -12.433 1.00 89.94 84 HIS A N 1
ATOM 665 C CA . HIS A 1 84 ? 35.054 -18.241 -12.185 1.00 89.94 84 HIS A CA 1
ATOM 666 C C . HIS A 1 84 ? 35.826 -19.483 -11.706 1.00 89.94 84 HIS A C 1
ATOM 668 O O . HIS A 1 84 ? 37.026 -19.391 -11.420 1.00 89.94 84 HIS A O 1
ATOM 674 N N . ASN A 1 85 ? 35.165 -20.649 -11.679 1.00 92.50 85 ASN A N 1
ATOM 675 C CA . ASN A 1 85 ? 35.714 -21.944 -11.274 1.00 92.50 85 ASN A CA 1
ATOM 676 C C . ASN A 1 85 ? 36.404 -21.899 -9.893 1.00 92.50 85 ASN A C 1
ATOM 678 O O . ASN A 1 85 ? 37.517 -22.408 -9.716 1.00 92.50 85 ASN A O 1
ATOM 682 N N . LEU A 1 86 ? 35.760 -21.244 -8.924 1.00 91.50 86 LEU A N 1
ATOM 683 C CA . LEU A 1 86 ? 36.264 -21.068 -7.564 1.00 91.50 86 LEU A CA 1
ATOM 684 C C . LEU A 1 86 ? 36.161 -22.384 -6.779 1.00 91.50 86 LEU A C 1
ATOM 686 O O . LEU A 1 86 ? 35.112 -23.023 -6.730 1.00 91.50 86 LEU A O 1
ATOM 690 N N . GLN A 1 87 ? 37.254 -22.785 -6.132 1.00 91.56 87 GLN A N 1
ATOM 691 C CA . GLN A 1 87 ? 37.321 -24.013 -5.329 1.00 91.56 87 GLN A CA 1
ATOM 692 C C . GLN A 1 87 ? 37.197 -23.697 -3.831 1.00 91.56 87 GLN A C 1
ATOM 694 O O . GLN A 1 87 ? 37.599 -22.612 -3.418 1.00 91.56 87 GLN A O 1
ATOM 699 N N . PRO A 1 88 ? 36.697 -24.611 -2.978 1.00 88.62 88 PRO A N 1
ATOM 700 C CA . PRO A 1 88 ? 36.657 -24.379 -1.533 1.00 88.62 88 PRO A CA 1
ATOM 701 C C . PRO A 1 88 ? 38.020 -23.927 -0.978 1.00 88.62 88 PRO A C 1
ATOM 703 O O . PRO A 1 88 ? 39.029 -24.604 -1.173 1.00 88.62 88 PRO A O 1
ATOM 706 N N . GLY A 1 89 ? 38.044 -22.780 -0.291 1.00 87.56 89 GLY A N 1
ATOM 707 C CA . GLY A 1 89 ? 39.268 -22.164 0.239 1.00 87.56 89 GLY A CA 1
ATOM 708 C C . GLY A 1 89 ? 39.977 -21.185 -0.706 1.00 87.56 89 GLY A C 1
ATOM 709 O O . GLY A 1 89 ? 41.028 -20.662 -0.342 1.00 87.56 89 GLY A O 1
ATOM 710 N N . ASP A 1 90 ? 39.428 -20.919 -1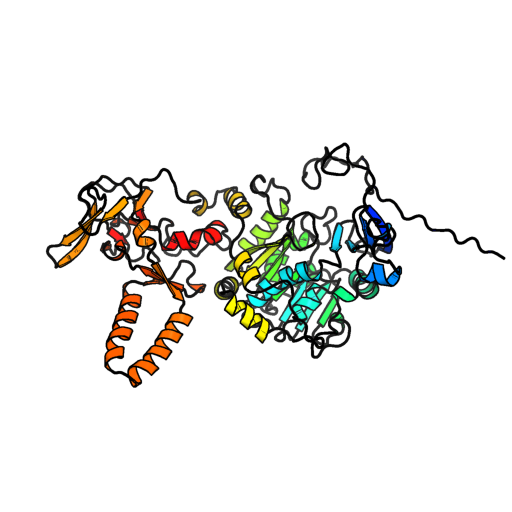.894 1.00 88.75 90 ASP A N 1
ATOM 711 C CA . ASP A 1 90 ? 39.944 -19.890 -2.798 1.00 88.75 90 ASP A CA 1
ATOM 712 C C . ASP A 1 90 ? 39.835 -18.493 -2.151 1.00 88.75 90 ASP A C 1
ATOM 714 O O . ASP A 1 90 ? 38.742 -18.095 -1.740 1.00 88.75 90 ASP A O 1
ATOM 718 N N . PRO A 1 91 ? 40.929 -17.717 -2.044 1.00 86.62 91 PRO A N 1
ATOM 719 C CA . PRO A 1 91 ? 40.891 -16.399 -1.413 1.00 86.62 91 PRO A CA 1
ATOM 720 C C . PRO A 1 91 ? 39.979 -15.406 -2.146 1.00 86.62 91 PRO A C 1
ATOM 722 O O . PRO A 1 91 ? 39.533 -14.441 -1.528 1.00 86.62 91 PRO A O 1
ATOM 725 N N . ARG A 1 92 ? 39.661 -15.651 -3.426 1.00 85.94 92 ARG A N 1
ATOM 726 C CA . ARG A 1 92 ? 38.763 -14.808 -4.229 1.00 85.94 92 ARG A CA 1
ATOM 727 C C . ARG A 1 92 ? 37.313 -14.818 -3.741 1.00 85.94 92 ARG A C 1
ATOM 729 O O . ARG A 1 92 ? 36.579 -13.913 -4.094 1.00 85.94 92 ARG A O 1
ATOM 736 N N . TYR A 1 93 ? 36.914 -15.767 -2.888 1.00 85.06 93 TYR A N 1
ATOM 737 C CA . TYR A 1 93 ? 35.613 -15.701 -2.204 1.00 85.06 93 TYR A CA 1
ATOM 738 C C . TYR A 1 93 ? 35.470 -14.482 -1.282 1.00 85.06 93 TYR A C 1
ATOM 740 O O . TYR A 1 93 ? 34.354 -14.106 -0.953 1.00 85.06 93 TYR A O 1
ATOM 748 N N . ASN A 1 94 ? 36.584 -13.869 -0.873 1.00 81.69 94 ASN A N 1
ATOM 749 C CA . ASN A 1 94 ? 36.597 -12.658 -0.051 1.00 81.69 94 ASN A CA 1
ATOM 750 C C . ASN A 1 94 ? 37.012 -11.423 -0.870 1.00 81.69 94 ASN A C 1
ATOM 752 O O . ASN A 1 94 ? 37.625 -10.506 -0.325 1.00 81.69 94 ASN A O 1
ATOM 756 N N . SER A 1 95 ? 36.801 -11.449 -2.189 1.00 78.31 95 SER A N 1
ATOM 757 C CA . SER A 1 95 ? 37.171 -10.366 -3.097 1.00 78.31 95 SER A CA 1
ATOM 758 C C . SER A 1 95 ? 35.992 -10.010 -4.008 1.00 78.31 95 SER A C 1
ATOM 760 O O . SER A 1 95 ? 35.421 -10.915 -4.625 1.00 78.31 95 SER A O 1
ATOM 762 N N . PRO A 1 96 ? 35.682 -8.711 -4.155 1.00 76.62 96 PRO A N 1
ATOM 763 C CA . PRO A 1 96 ? 34.603 -8.243 -5.021 1.00 76.62 96 PRO A CA 1
ATOM 764 C C . PRO A 1 96 ? 34.952 -8.345 -6.514 1.00 76.62 96 PRO A C 1
ATOM 766 O O . PRO A 1 96 ? 34.066 -8.295 -7.358 1.00 76.62 96 PRO A O 1
ATOM 769 N N . ASP A 1 97 ? 36.227 -8.558 -6.867 1.00 80.38 97 ASP A N 1
ATOM 770 C CA . ASP A 1 97 ? 36.715 -8.575 -8.257 1.00 80.38 97 ASP A CA 1
ATOM 771 C C . ASP A 1 97 ? 36.061 -9.658 -9.132 1.00 80.38 97 ASP A C 1
ATOM 773 O O . ASP A 1 97 ? 36.099 -9.588 -10.363 1.00 80.38 97 ASP A O 1
ATOM 777 N N . VAL A 1 98 ? 35.518 -10.706 -8.507 1.00 84.38 98 VAL A N 1
ATOM 778 C CA . VAL A 1 98 ? 34.818 -11.804 -9.193 1.00 84.38 98 VAL A CA 1
ATOM 779 C C . VAL A 1 98 ? 33.353 -11.919 -8.776 1.00 84.38 98 VAL A C 1
ATOM 781 O O . VAL A 1 98 ? 32.703 -12.892 -9.154 1.00 84.38 98 VAL A O 1
ATOM 784 N N . ALA A 1 99 ? 32.839 -10.955 -8.010 1.00 84.50 99 ALA A N 1
ATOM 785 C CA . ALA A 1 99 ? 31.422 -10.850 -7.704 1.00 84.50 99 ALA A CA 1
ATOM 786 C C . ALA A 1 99 ? 30.685 -10.212 -8.890 1.00 84.50 99 ALA A C 1
ATOM 788 O O . ALA A 1 99 ? 31.180 -9.277 -9.525 1.00 84.50 99 ALA A O 1
ATOM 789 N N . THR A 1 100 ? 29.500 -10.724 -9.220 1.00 86.62 100 THR A N 1
ATOM 790 C CA . THR A 1 100 ? 28.605 -10.018 -10.141 1.00 86.62 100 THR A CA 1
ATOM 791 C C . THR A 1 100 ? 28.016 -8.809 -9.418 1.00 86.62 100 THR A C 1
ATOM 793 O O . THR A 1 100 ? 27.442 -8.961 -8.345 1.00 86.62 100 THR A O 1
ATOM 796 N N . GLY A 1 101 ? 28.174 -7.616 -10.000 1.00 82.50 101 GLY A N 1
ATOM 797 C CA . GLY A 1 101 ? 27.613 -6.385 -9.444 1.00 82.50 101 GLY A CA 1
ATOM 798 C C . GLY A 1 101 ? 26.087 -6.349 -9.496 1.00 82.50 101 GLY A C 1
ATOM 799 O O . GLY A 1 101 ? 25.464 -6.933 -10.386 1.00 82.50 101 GLY A O 1
ATOM 800 N N . GLU A 1 102 ? 25.505 -5.622 -8.552 1.00 84.88 102 GLU A N 1
ATOM 801 C CA . GLU A 1 102 ? 24.083 -5.326 -8.483 1.00 84.88 102 GLU A CA 1
ATOM 802 C C . GLU A 1 102 ? 23.681 -4.418 -9.644 1.00 84.88 102 GLU A C 1
ATOM 804 O O . GLU A 1 102 ? 24.208 -3.314 -9.807 1.00 84.88 102 GLU A O 1
ATOM 809 N N . ARG A 1 103 ? 22.729 -4.873 -10.460 1.00 90.69 103 ARG A N 1
ATOM 810 C CA . ARG A 1 103 ? 22.243 -4.075 -11.582 1.00 90.69 103 ARG A CA 1
ATOM 811 C C . ARG A 1 103 ? 21.197 -3.078 -11.108 1.00 90.69 103 ARG A C 1
ATOM 813 O O . ARG A 1 103 ? 20.157 -3.465 -10.588 1.00 90.69 103 ARG A O 1
ATOM 820 N N . MET A 1 104 ? 21.431 -1.803 -11.381 1.00 86.94 104 MET A N 1
ATOM 821 C CA . MET A 1 104 ? 20.594 -0.711 -10.895 1.00 86.94 104 MET A CA 1
ATOM 822 C C . MET A 1 104 ? 20.112 0.196 -12.028 1.00 86.94 104 MET A C 1
ATOM 824 O O . MET A 1 104 ? 20.863 0.473 -12.967 1.00 86.94 104 MET A O 1
ATOM 828 N N . LEU A 1 105 ? 18.874 0.686 -11.914 1.00 88.44 105 LEU A N 1
ATOM 829 C CA . LEU A 1 105 ? 18.293 1.721 -12.777 1.00 88.44 105 LEU A CA 1
ATOM 830 C C . LEU A 1 105 ? 18.325 3.072 -12.063 1.00 88.44 105 LEU A C 1
ATOM 832 O O . LEU A 1 105 ? 17.854 3.183 -10.931 1.00 88.44 105 LEU A O 1
ATOM 836 N N . PHE A 1 106 ? 18.801 4.102 -12.755 1.00 85.50 106 PHE A N 1
ATOM 837 C CA . PHE A 1 106 ? 18.773 5.485 -12.296 1.00 85.50 106 PHE A CA 1
ATOM 838 C C . PHE A 1 106 ? 18.015 6.357 -13.294 1.00 85.50 106 PHE A C 1
ATOM 840 O O . PHE A 1 106 ? 18.176 6.208 -14.507 1.00 85.50 106 PHE A O 1
ATOM 847 N N . LEU A 1 107 ? 17.229 7.293 -12.765 1.00 83.19 107 LEU A N 1
ATOM 848 C CA . LEU A 1 107 ? 16.575 8.362 -13.514 1.00 83.19 107 LEU A CA 1
ATOM 849 C C . LEU A 1 107 ? 16.994 9.703 -12.907 1.00 83.19 107 LEU A C 1
ATOM 851 O O . LEU A 1 107 ? 16.776 9.928 -11.717 1.00 83.19 107 LEU A O 1
ATOM 855 N N . ASP A 1 108 ? 17.637 10.560 -13.703 1.00 78.50 108 ASP A N 1
ATOM 856 C CA . ASP A 1 108 ? 18.232 11.834 -13.262 1.00 78.50 108 ASP A CA 1
ATOM 857 C C . ASP A 1 108 ? 19.008 11.689 -11.941 1.00 78.50 108 ASP A C 1
ATOM 859 O O . ASP A 1 108 ? 18.729 12.363 -10.945 1.00 78.50 108 ASP A O 1
ATOM 863 N N . GLU A 1 109 ? 19.963 10.752 -11.940 1.00 71.94 109 GLU A N 1
ATOM 864 C CA . GLU A 1 109 ? 20.844 10.408 -10.812 1.00 71.94 109 GLU A CA 1
ATOM 865 C C . GLU A 1 109 ? 20.138 9.768 -9.599 1.00 71.94 109 GLU A C 1
ATOM 867 O O . GLU A 1 109 ? 20.801 9.320 -8.663 1.00 71.94 109 GLU A O 1
ATOM 872 N N . SER A 1 110 ? 18.806 9.664 -9.609 1.00 75.69 110 SER A N 1
ATOM 873 C CA . SER A 1 110 ? 18.035 9.029 -8.539 1.00 75.69 110 SER A CA 1
ATOM 874 C C . SER A 1 110 ? 17.887 7.537 -8.804 1.00 75.69 110 SER A C 1
ATOM 876 O O . SER A 1 110 ? 17.356 7.146 -9.847 1.00 75.69 110 SER A O 1
ATOM 878 N N . VAL A 1 111 ? 18.298 6.704 -7.847 1.00 81.44 111 VAL A N 1
ATOM 879 C CA . VAL A 1 111 ? 18.057 5.255 -7.895 1.00 81.44 111 VAL A CA 1
ATOM 880 C C . VAL A 1 111 ? 16.554 4.995 -7.965 1.00 81.44 111 VAL A C 1
ATOM 882 O O . VAL A 1 111 ? 15.800 5.531 -7.156 1.00 81.44 111 VAL A O 1
ATOM 885 N N . GLN A 1 112 ? 16.130 4.173 -8.921 1.00 83.81 112 GLN A N 1
ATOM 886 C CA . GLN A 1 112 ? 14.744 3.717 -9.045 1.00 83.81 112 GLN A CA 1
ATOM 887 C C . GLN A 1 112 ? 14.597 2.248 -8.672 1.00 83.81 112 GLN A C 1
ATOM 889 O O . GLN A 1 112 ? 13.653 1.879 -7.984 1.00 83.81 112 GLN A O 1
ATOM 894 N N . VAL A 1 113 ? 15.535 1.411 -9.120 1.00 86.94 113 VAL A N 1
ATOM 895 C CA . VAL A 1 113 ? 15.448 -0.041 -8.957 1.00 86.94 113 VAL A CA 1
ATOM 896 C C . VAL A 1 113 ? 16.819 -0.608 -8.633 1.00 86.94 113 VAL A C 1
ATOM 898 O O . VAL A 1 113 ? 17.797 -0.297 -9.313 1.00 86.94 113 VAL A O 1
ATOM 901 N N . PHE A 1 114 ? 16.843 -1.496 -7.647 1.00 88.25 114 PHE A N 1
ATOM 902 C CA . PHE A 1 114 ? 17.856 -2.532 -7.484 1.00 88.25 114 PHE A CA 1
ATOM 903 C C . PHE A 1 114 ? 17.245 -3.823 -8.025 1.00 88.25 114 PHE A C 1
ATOM 905 O O . PHE A 1 114 ? 16.140 -4.207 -7.629 1.00 88.25 114 PHE A O 1
ATOM 912 N N . LEU A 1 115 ? 17.895 -4.464 -8.990 1.00 89.69 115 LEU A N 1
ATOM 913 C CA . LEU A 1 115 ? 17.344 -5.635 -9.658 1.00 89.69 115 LEU A CA 1
ATOM 914 C C . LEU A 1 115 ? 17.128 -6.799 -8.680 1.00 89.69 115 LEU A C 1
ATOM 916 O O . LEU A 1 115 ? 16.106 -7.483 -8.792 1.00 89.69 115 LEU A O 1
ATOM 920 N N . SER A 1 116 ? 18.031 -7.004 -7.718 1.00 85.50 116 SER A N 1
ATOM 921 C CA . SER A 1 116 ? 17.958 -8.108 -6.750 1.00 85.50 116 SER A CA 1
ATOM 922 C C . SER A 1 116 ? 16.844 -7.976 -5.715 1.00 85.50 116 SER A C 1
ATOM 924 O O . SER A 1 116 ? 16.335 -9.008 -5.290 1.00 85.50 116 SER A O 1
ATOM 926 N N . SER A 1 117 ? 16.435 -6.756 -5.350 1.00 83.25 117 SER A N 1
ATOM 927 C CA . SER A 1 117 ? 15.311 -6.493 -4.429 1.00 83.25 117 SER A CA 1
ATOM 928 C C . SER A 1 117 ? 14.035 -6.019 -5.139 1.00 83.25 117 SER A C 1
ATOM 930 O O . SER A 1 117 ? 13.086 -5.525 -4.516 1.00 83.25 117 SER A O 1
ATOM 932 N N . SER A 1 118 ? 14.016 -6.105 -6.474 1.00 85.75 118 SER A N 1
ATOM 933 C CA . SER A 1 118 ? 12.904 -5.597 -7.269 1.00 85.75 118 SER A CA 1
ATOM 934 C C . SER A 1 118 ? 11.616 -6.380 -7.010 1.00 85.75 118 SER A C 1
ATOM 936 O O . SER A 1 118 ? 10.554 -5.772 -6.921 1.00 85.75 118 SER A O 1
ATOM 938 N N . GLU A 1 119 ? 11.648 -7.707 -6.861 1.00 89.38 119 GLU A N 1
ATOM 939 C CA . GLU A 1 119 ? 10.411 -8.467 -6.632 1.00 89.38 119 GLU A CA 1
ATOM 940 C C . GLU A 1 119 ? 9.751 -8.061 -5.310 1.00 89.38 119 GLU A C 1
ATOM 942 O O . GLU A 1 119 ? 8.557 -7.781 -5.278 1.00 89.38 119 GLU A O 1
ATOM 947 N N . GLU A 1 120 ? 10.534 -7.943 -4.244 1.00 89.00 120 GLU A N 1
ATOM 948 C CA . GLU A 1 120 ? 10.107 -7.547 -2.905 1.00 89.00 120 GLU A CA 1
ATOM 949 C C . GLU A 1 120 ? 9.387 -6.198 -2.929 1.00 89.00 120 GLU A C 1
ATOM 951 O O . GLU A 1 120 ? 8.273 -6.079 -2.411 1.00 89.00 120 GLU A O 1
ATOM 956 N N . CYS A 1 121 ? 10.012 -5.183 -3.533 1.00 91.06 121 CYS A N 1
ATOM 957 C CA . CYS A 1 121 ? 9.471 -3.830 -3.516 1.00 91.06 121 CYS A CA 1
ATOM 958 C C . CYS A 1 121 ? 8.185 -3.713 -4.341 1.00 91.06 121 CYS A C 1
ATOM 960 O O . CYS A 1 121 ? 7.190 -3.155 -3.874 1.00 91.06 121 CYS A O 1
ATOM 962 N N . HIS A 1 122 ? 8.162 -4.284 -5.549 1.00 95.25 122 HIS A N 1
ATOM 963 C CA . HIS A 1 122 ? 6.999 -4.179 -6.430 1.00 95.25 122 HIS A CA 1
ATOM 964 C C . HIS A 1 122 ? 5.823 -5.035 -5.936 1.00 95.25 122 HIS A C 1
ATOM 966 O O . HIS A 1 122 ? 4.671 -4.605 -6.044 1.00 95.25 122 HIS A O 1
ATOM 972 N N . GLU A 1 123 ? 6.081 -6.200 -5.325 1.00 96.06 123 GLU A N 1
ATOM 973 C CA . GLU A 1 123 ? 5.035 -7.021 -4.706 1.00 96.06 123 GLU A CA 1
ATOM 974 C C . GLU A 1 123 ? 4.308 -6.248 -3.599 1.00 96.06 123 GLU A C 1
ATOM 976 O O . GLU A 1 123 ? 3.072 -6.208 -3.575 1.00 96.06 123 GLU A O 1
ATOM 981 N N . VAL A 1 124 ? 5.050 -5.575 -2.709 1.00 94.88 124 VAL A N 1
ATOM 982 C CA . VAL A 1 124 ? 4.423 -4.764 -1.657 1.00 94.88 124 VAL A CA 1
ATOM 983 C C . VAL A 1 124 ? 3.816 -3.471 -2.190 1.00 94.88 124 VAL A C 1
ATOM 985 O O . VAL A 1 124 ? 2.884 -2.968 -1.573 1.00 94.88 124 VAL A O 1
ATOM 988 N N . HIS A 1 125 ? 4.282 -2.935 -3.318 1.00 96.00 125 HIS A N 1
ATOM 989 C CA . HIS A 1 125 ? 3.678 -1.755 -3.936 1.00 96.00 125 HIS A CA 1
ATOM 990 C C . HIS A 1 125 ? 2.307 -2.097 -4.551 1.00 96.00 125 HIS A C 1
ATOM 992 O O . HIS A 1 125 ? 1.372 -1.306 -4.471 1.00 96.00 125 HIS A O 1
ATOM 998 N N . VAL A 1 126 ? 2.135 -3.297 -5.115 1.00 97.88 126 VAL A N 1
ATOM 999 C CA . VAL A 1 126 ? 0.922 -3.662 -5.871 1.00 97.88 126 VAL A CA 1
ATOM 1000 C C . VAL A 1 126 ? -0.090 -4.462 -5.053 1.00 97.88 126 VAL A C 1
ATOM 1002 O O . VAL A 1 126 ? -1.288 -4.150 -5.050 1.00 97.88 126 VAL A O 1
ATOM 1005 N N . HIS A 1 127 ? 0.341 -5.533 -4.386 1.00 97.88 127 HIS A N 1
ATOM 1006 C CA . HIS A 1 127 ? -0.581 -6.545 -3.866 1.00 97.88 127 HIS A CA 1
ATOM 1007 C C . HIS A 1 127 ? -1.484 -6.079 -2.716 1.00 97.88 127 HIS A C 1
ATOM 1009 O O . HIS A 1 127 ? -2.666 -6.444 -2.758 1.00 97.88 127 HIS A O 1
ATOM 1015 N N . PRO A 1 128 ? -1.032 -5.250 -1.751 1.00 96.75 128 PRO A N 1
ATOM 1016 C CA . PRO A 1 128 ? -1.914 -4.719 -0.711 1.00 96.75 128 PRO A CA 1
ATOM 1017 C C . PRO A 1 128 ? -3.133 -3.992 -1.292 1.00 96.75 128 PRO A C 1
ATOM 1019 O O . PRO A 1 128 ? -4.270 -4.277 -0.910 1.00 96.75 128 PRO A O 1
ATOM 1022 N N . GLY A 1 129 ? -2.925 -3.110 -2.277 1.00 96.81 129 GLY A N 1
ATOM 1023 C CA . GLY A 1 129 ? -4.013 -2.379 -2.928 1.00 96.81 129 GLY A CA 1
ATOM 1024 C C . GLY A 1 129 ? -4.895 -3.263 -3.810 1.00 96.81 129 GLY A C 1
ATOM 1025 O O . GLY A 1 129 ? -6.121 -3.215 -3.703 1.00 96.81 129 GLY A O 1
ATOM 1026 N N . MET A 1 130 ? -4.295 -4.138 -4.623 1.00 98.06 130 MET A N 1
ATOM 1027 C CA . MET A 1 130 ? -5.047 -5.056 -5.491 1.00 98.06 130 MET A CA 1
ATOM 1028 C C . MET A 1 130 ? -5.951 -6.014 -4.700 1.00 98.06 130 MET A C 1
ATOM 1030 O O . MET A 1 130 ? -7.073 -6.302 -5.116 1.00 98.06 130 MET A O 1
ATOM 1034 N N . LEU A 1 131 ? -5.503 -6.492 -3.535 1.00 96.38 131 LEU A N 1
ATOM 1035 C CA . LEU A 1 131 ? -6.289 -7.387 -2.676 1.00 96.38 131 LEU A CA 1
ATOM 1036 C C . LEU A 1 131 ? -7.306 -6.651 -1.794 1.00 96.38 131 LEU A C 1
ATOM 1038 O O . LEU A 1 131 ? -8.222 -7.300 -1.261 1.00 96.38 131 LEU A O 1
ATOM 1042 N N . CYS A 1 132 ? -7.174 -5.325 -1.673 1.00 93.94 132 CYS A N 1
ATOM 1043 C CA . CYS A 1 132 ? -8.184 -4.450 -1.081 1.00 93.94 132 CYS A CA 1
ATOM 1044 C C . CYS A 1 132 ? -9.397 -4.231 -1.977 1.00 93.94 132 CYS A C 1
ATOM 1046 O O . CYS A 1 132 ? -10.480 -3.964 -1.457 1.00 93.94 132 CYS A O 1
ATOM 1048 N N . HIS A 1 133 ? -9.248 -4.403 -3.290 1.00 96.56 133 HIS A N 1
ATOM 1049 C CA . HIS A 1 133 ? -10.377 -4.426 -4.209 1.00 96.56 133 HIS A CA 1
ATOM 1050 C C . HIS A 1 133 ? -11.054 -5.818 -4.213 1.00 96.56 133 HIS A C 1
ATOM 1052 O O . HIS A 1 133 ? -10.374 -6.856 -4.178 1.00 96.56 133 HIS A O 1
ATOM 1058 N N . PRO A 1 134 ? -12.398 -5.905 -4.257 1.00 92.56 134 PRO A N 1
ATOM 1059 C CA . PRO A 1 134 ? -13.101 -7.185 -4.253 1.00 92.56 134 PRO A CA 1
ATOM 1060 C C . PRO A 1 134 ? -12.868 -8.031 -5.509 1.00 92.56 134 PRO A C 1
ATOM 1062 O O . PRO A 1 134 ? -12.885 -9.246 -5.377 1.00 92.56 134 PRO A O 1
ATOM 1065 N N . ASP A 1 135 ? -12.641 -7.449 -6.686 1.00 95.50 135 ASP A N 1
ATOM 1066 C CA . ASP A 1 135 ? -12.321 -8.179 -7.932 1.00 95.50 135 ASP A CA 1
ATOM 1067 C C . ASP A 1 135 ? -11.745 -7.214 -8.992 1.00 95.50 135 ASP A C 1
ATOM 1069 O O . ASP A 1 135 ? -12.511 -6.647 -9.766 1.00 95.50 135 ASP A O 1
ATOM 1073 N N . PRO A 1 136 ? -10.442 -6.869 -8.959 1.00 97.38 136 PRO A N 1
ATOM 1074 C CA . PRO A 1 136 ? -9.889 -5.836 -9.843 1.00 97.38 136 PRO A CA 1
ATOM 1075 C C . PRO A 1 136 ? -9.766 -6.340 -11.288 1.00 97.38 136 PRO A C 1
ATOM 1077 O O . PRO A 1 136 ? -9.097 -7.344 -11.538 1.00 97.38 136 PRO A O 1
ATOM 1080 N N . GLN A 1 137 ? -10.385 -5.641 -12.245 1.00 98.56 137 GLN A N 1
ATOM 1081 C CA . GLN A 1 137 ? -10.412 -6.035 -13.659 1.00 98.56 137 GLN A CA 1
ATOM 1082 C C . GLN A 1 137 ? -9.744 -5.005 -14.571 1.00 98.56 137 GLN A C 1
ATOM 1084 O O . GLN A 1 137 ? -9.005 -5.387 -15.480 1.00 98.56 137 GLN A O 1
ATOM 1089 N N . ASN A 1 138 ? -10.000 -3.718 -14.339 1.00 98.62 138 ASN A N 1
ATOM 1090 C CA . ASN A 1 138 ? -9.421 -2.617 -15.104 1.00 98.62 138 ASN A CA 1
ATOM 1091 C C . ASN A 1 138 ? -8.428 -1.863 -14.228 1.00 98.62 138 ASN A C 1
ATOM 1093 O O . ASN A 1 138 ? -8.822 -1.217 -13.257 1.00 98.62 138 ASN A O 1
ATOM 1097 N N . VAL A 1 139 ? -7.148 -1.931 -14.573 1.00 98.81 139 VAL A N 1
ATOM 1098 C CA . VAL A 1 139 ? -6.073 -1.332 -13.778 1.00 98.81 139 VAL A CA 1
ATOM 1099 C C . VAL A 1 139 ? -5.371 -0.250 -14.587 1.00 98.81 139 VAL A C 1
ATOM 1101 O O . VAL A 1 139 ? -5.144 -0.425 -15.784 1.00 98.81 139 VAL A O 1
ATOM 1104 N N . ALA A 1 140 ? -5.018 0.866 -13.954 1.00 98.56 140 ALA A N 1
ATOM 1105 C CA . ALA A 1 140 ? -4.073 1.820 -14.527 1.00 98.56 140 ALA A CA 1
ATOM 1106 C C . ALA A 1 140 ? -2.755 1.807 -13.751 1.00 98.56 140 ALA A C 1
ATOM 1108 O O . ALA A 1 140 ? -2.745 1.672 -12.530 1.00 98.56 140 ALA A O 1
ATOM 1109 N N . VAL A 1 141 ? -1.657 1.987 -14.469 1.00 98.38 141 VAL A N 1
ATOM 1110 C CA . VAL A 1 141 ? -0.320 2.199 -13.927 1.00 98.38 141 VAL A CA 1
ATOM 1111 C C . VAL A 1 141 ? 0.130 3.578 -14.389 1.00 98.38 141 VAL A C 1
ATOM 1113 O O . VAL A 1 141 ? 0.134 3.856 -15.588 1.00 98.38 141 VAL A O 1
ATOM 1116 N N . ILE A 1 142 ? 0.436 4.457 -13.442 1.00 96.50 142 ILE A N 1
ATOM 1117 C CA . ILE A 1 142 ? 1.013 5.777 -13.708 1.00 96.50 142 ILE A CA 1
ATOM 1118 C C . ILE A 1 142 ? 2.524 5.633 -13.598 1.00 96.50 142 ILE A C 1
ATOM 1120 O O . ILE A 1 142 ? 2.996 5.196 -12.554 1.00 96.50 142 ILE A O 1
ATOM 1124 N N . GLY A 1 143 ? 3.261 5.981 -14.650 1.00 92.19 143 GLY A N 1
ATOM 1125 C CA . GLY A 1 143 ? 4.656 5.565 -14.784 1.00 92.19 143 GLY A CA 1
ATOM 1126 C C . GLY A 1 143 ? 4.739 4.072 -15.105 1.00 92.19 143 GLY A C 1
ATOM 1127 O O . GLY A 1 143 ? 3.972 3.568 -15.932 1.00 92.19 143 GLY A O 1
ATOM 1128 N N . GLY A 1 144 ? 5.639 3.353 -14.431 1.00 90.75 144 GLY A N 1
ATOM 1129 C CA . GLY A 1 144 ? 5.832 1.914 -14.629 1.00 90.75 144 GLY A CA 1
ATOM 1130 C C . GLY A 1 144 ? 6.523 1.561 -15.947 1.00 90.75 144 GLY A C 1
ATOM 1131 O O . GLY A 1 144 ? 6.334 0.458 -16.471 1.00 90.75 144 GLY A O 1
ATOM 1132 N N . GLY A 1 145 ? 7.304 2.492 -16.508 1.00 93.62 145 GLY A N 1
ATOM 1133 C CA . GLY A 1 145 ? 8.062 2.286 -17.738 1.00 93.62 145 GLY A CA 1
ATOM 1134 C C . GLY A 1 145 ? 9.045 1.113 -17.670 1.00 93.62 145 GLY A C 1
ATOM 1135 O O . GLY A 1 145 ? 9.350 0.519 -18.699 1.00 93.62 145 GLY A O 1
ATOM 1136 N N . ASP A 1 146 ? 9.504 0.705 -16.487 1.00 95.50 146 ASP A N 1
ATOM 1137 C CA . ASP A 1 146 ? 10.365 -0.474 -16.336 1.00 95.50 146 ASP A CA 1
ATOM 1138 C C . ASP A 1 146 ? 9.631 -1.824 -16.496 1.00 95.50 146 ASP A C 1
ATOM 1140 O O . ASP A 1 146 ? 10.244 -2.853 -16.803 1.00 95.50 146 ASP A O 1
ATOM 1144 N N . GLY A 1 147 ? 8.301 -1.807 -16.372 1.00 96.75 147 GLY A N 1
ATOM 1145 C CA . GLY A 1 147 ? 7.406 -2.952 -16.473 1.00 96.75 147 GLY A CA 1
ATOM 1146 C C . GLY A 1 147 ? 7.265 -3.800 -15.209 1.00 96.75 147 GLY A C 1
ATOM 1147 O O . GLY A 1 147 ? 6.523 -4.784 -15.255 1.00 96.75 147 GLY A O 1
ATOM 1148 N N . ALA A 1 148 ? 7.901 -3.443 -14.093 1.00 96.81 148 ALA A N 1
ATOM 1149 C CA . ALA A 1 148 ? 7.843 -4.214 -12.856 1.00 96.81 148 ALA A CA 1
ATOM 1150 C C . ALA A 1 148 ? 6.447 -4.177 -12.223 1.00 96.81 148 ALA A C 1
ATOM 1152 O O . ALA A 1 148 ? 5.853 -5.224 -11.967 1.00 96.81 148 ALA A O 1
ATOM 1153 N N . ILE A 1 149 ? 5.848 -2.992 -12.083 1.00 97.81 149 ILE A N 1
ATOM 1154 C CA . ILE A 1 149 ? 4.463 -2.861 -11.602 1.00 97.81 149 ILE A CA 1
ATOM 1155 C C . ILE A 1 149 ? 3.474 -3.556 -12.541 1.00 97.81 149 ILE A C 1
ATOM 1157 O O . ILE A 1 149 ? 2.551 -4.231 -12.084 1.00 97.81 149 ILE A O 1
ATOM 1161 N N . LEU A 1 150 ? 3.685 -3.453 -13.858 1.00 98.38 150 LEU A N 1
ATOM 1162 C CA . LEU A 1 150 ? 2.864 -4.153 -14.847 1.00 98.38 150 LEU A CA 1
ATOM 1163 C C . LEU A 1 150 ? 2.914 -5.677 -14.646 1.00 98.38 150 LEU A C 1
ATOM 1165 O O . LEU A 1 150 ? 1.868 -6.329 -14.670 1.00 98.38 150 LEU A O 1
ATOM 1169 N N . ARG A 1 151 ? 4.108 -6.241 -14.418 1.00 97.69 151 ARG A N 1
ATOM 1170 C CA . ARG A 1 151 ? 4.298 -7.667 -14.123 1.00 97.69 151 ARG A CA 1
ATOM 1171 C C . ARG A 1 151 ? 3.497 -8.089 -12.895 1.00 97.69 151 ARG A C 1
ATOM 1173 O O . ARG A 1 151 ? 2.778 -9.083 -12.958 1.00 97.69 151 ARG A O 1
ATOM 1180 N N . GLU A 1 152 ? 3.577 -7.323 -11.811 1.00 98.12 152 GLU A N 1
ATOM 1181 C CA . GLU A 1 152 ? 2.874 -7.618 -10.558 1.00 98.12 152 GLU A CA 1
ATOM 1182 C C . GLU A 1 152 ? 1.349 -7.490 -10.679 1.00 98.12 152 GLU A C 1
ATOM 1184 O O . GLU A 1 152 ? 0.604 -8.306 -10.130 1.00 98.12 152 GLU A O 1
ATOM 1189 N N . VAL A 1 153 ? 0.857 -6.512 -11.445 1.00 98.50 153 VAL A N 1
ATOM 1190 C CA . VAL A 1 153 ? -0.576 -6.368 -11.742 1.00 98.50 153 VAL A CA 1
ATOM 1191 C C . VAL A 1 153 ? -1.082 -7.571 -12.539 1.00 98.50 153 VAL A C 1
ATOM 1193 O O . VAL A 1 153 ? -2.112 -8.149 -12.190 1.00 98.50 153 VAL A O 1
ATOM 1196 N N . LEU A 1 154 ? -0.352 -7.987 -13.577 1.00 98.06 154 LEU A N 1
ATOM 1197 C CA . LEU A 1 154 ? -0.744 -9.103 -14.438 1.00 98.06 154 LEU A CA 1
ATOM 1198 C C . LEU A 1 154 ? -0.659 -10.475 -13.756 1.00 98.06 154 LEU A C 1
ATOM 1200 O O . LEU A 1 154 ? -1.247 -11.425 -14.269 1.00 98.06 154 LEU A O 1
ATOM 1204 N N . LYS A 1 155 ? -0.023 -10.598 -12.583 1.00 97.56 155 LYS A N 1
ATOM 1205 C CA . LYS A 1 155 ? -0.137 -11.811 -11.752 1.00 97.56 155 LYS A CA 1
ATOM 1206 C C . LYS A 1 155 ? -1.597 -12.106 -11.374 1.00 97.56 155 LYS A C 1
ATOM 1208 O O . LYS A 1 155 ? -1.934 -13.274 -11.188 1.00 97.56 155 LYS A O 1
ATOM 1213 N N . HIS A 1 156 ? -2.468 -11.093 -11.289 1.00 98.00 156 HIS A N 1
ATOM 1214 C CA . HIS A 1 156 ? -3.884 -11.262 -10.945 1.00 98.00 156 HIS A CA 1
ATOM 1215 C C . HIS A 1 156 ? -4.721 -11.740 -12.140 1.00 98.00 156 HIS A C 1
ATOM 1217 O O . HIS A 1 156 ? -4.896 -11.035 -13.132 1.00 98.00 156 HIS A O 1
ATOM 1223 N N . ASN A 1 157 ? -5.323 -12.919 -12.010 1.00 96.31 157 ASN A N 1
ATOM 1224 C CA . ASN A 1 157 ? -6.138 -13.578 -13.028 1.00 96.31 157 ASN A CA 1
ATOM 1225 C C . ASN A 1 157 ? -7.480 -12.887 -13.321 1.00 96.31 157 ASN A C 1
ATOM 1227 O O . ASN A 1 157 ? -8.083 -13.144 -14.364 1.00 96.31 157 ASN A O 1
ATOM 1231 N N . SER A 1 158 ? -7.930 -11.992 -12.438 1.00 97.19 158 SER A N 1
ATOM 1232 C CA . SER A 1 158 ? -9.123 -11.166 -12.630 1.00 97.19 158 SER A CA 1
ATOM 1233 C C . SER A 1 158 ? -8.893 -10.018 -13.615 1.00 97.19 158 SER A C 1
ATOM 1235 O O . SER A 1 158 ? -9.854 -9.507 -14.196 1.00 97.19 158 SER A O 1
ATOM 1237 N N . VAL A 1 159 ? -7.635 -9.615 -13.829 1.00 98.44 159 VAL A N 1
ATOM 1238 C CA . VAL A 1 159 ? -7.276 -8.457 -14.651 1.00 98.44 159 VAL A CA 1
ATOM 1239 C C . VAL A 1 159 ? -7.571 -8.728 -16.124 1.00 98.44 159 VAL A C 1
ATOM 1241 O O . VAL A 1 159 ? -7.081 -9.688 -16.726 1.00 98.44 159 VAL A O 1
ATOM 1244 N N . LYS A 1 160 ? -8.367 -7.833 -16.712 1.00 98.25 160 LYS A N 1
ATOM 1245 C CA . LYS A 1 160 ? -8.814 -7.858 -18.111 1.00 98.25 160 LYS A CA 1
ATOM 1246 C C . LYS A 1 160 ? -8.167 -6.771 -18.954 1.00 98.25 160 LYS A C 1
ATOM 1248 O O . LYS A 1 160 ? -8.027 -6.961 -20.157 1.00 98.25 160 LYS A O 1
ATOM 1253 N N . GLN A 1 161 ? -7.800 -5.649 -18.343 1.00 98.44 161 GLN A N 1
ATOM 1254 C CA . GLN A 1 161 ? -7.125 -4.555 -19.024 1.00 98.44 161 GLN A CA 1
ATOM 1255 C C . GLN A 1 161 ? -6.169 -3.847 -18.067 1.00 98.44 161 GLN A C 1
ATOM 1257 O O . GLN A 1 161 ? -6.544 -3.525 -16.938 1.00 98.44 161 GLN A O 1
ATOM 1262 N N . VAL A 1 162 ? -4.958 -3.566 -18.543 1.00 98.69 162 VAL A N 1
ATOM 1263 C CA . VAL A 1 162 ? -3.982 -2.717 -17.861 1.00 98.69 162 VAL A CA 1
ATOM 1264 C C . VAL A 1 162 ? -3.625 -1.551 -18.766 1.00 98.69 162 VAL A C 1
ATOM 1266 O O . VAL A 1 162 ? -3.209 -1.736 -19.907 1.00 98.69 162 VAL A O 1
ATOM 1269 N N . LYS A 1 163 ? -3.799 -0.335 -18.261 1.00 98.50 163 LYS A N 1
ATOM 1270 C CA . LYS A 1 163 ? -3.411 0.902 -18.930 1.00 98.50 163 LYS A CA 1
ATOM 1271 C C . LYS A 1 163 ? -2.111 1.407 -18.316 1.00 98.50 163 LYS A C 1
ATOM 1273 O O . LYS A 1 163 ? -2.144 1.875 -17.187 1.00 98.50 163 LYS A O 1
ATOM 1278 N N . VAL A 1 164 ? -1.000 1.349 -19.040 1.00 98.44 164 VAL A N 1
ATOM 1279 C CA . VAL A 1 164 ? 0.267 1.947 -18.586 1.00 98.44 164 VAL A CA 1
ATOM 1280 C C . VAL A 1 164 ? 0.371 3.350 -19.174 1.00 98.44 164 VAL A C 1
ATOM 1282 O O . VAL A 1 164 ? 0.282 3.508 -20.390 1.00 98.44 164 VAL A O 1
ATOM 1285 N N . VAL A 1 165 ? 0.503 4.367 -18.328 1.00 97.50 165 VAL A N 1
ATOM 1286 C CA . VAL A 1 165 ? 0.614 5.776 -18.720 1.00 97.50 165 VAL A CA 1
ATOM 1287 C C . VAL A 1 165 ? 2.020 6.250 -18.377 1.00 97.50 165 VAL A C 1
ATOM 1289 O O . VAL A 1 165 ? 2.281 6.667 -17.251 1.00 97.50 165 VAL A O 1
ATOM 1292 N N . GLU A 1 166 ? 2.913 6.156 -19.356 1.00 95.38 166 GLU A N 1
ATOM 1293 C CA . GLU A 1 166 ? 4.332 6.495 -19.228 1.00 95.38 166 GLU A CA 1
ATOM 1294 C C . GLU A 1 166 ? 4.627 7.739 -20.069 1.00 95.38 166 GLU A C 1
ATOM 1296 O O . GLU A 1 166 ? 4.193 7.833 -21.215 1.00 95.38 166 GLU A O 1
ATOM 1301 N N . ILE A 1 167 ? 5.353 8.711 -19.527 1.00 94.12 167 ILE A N 1
ATOM 1302 C CA . ILE A 1 167 ? 5.701 9.927 -20.266 1.00 94.12 167 ILE A CA 1
ATOM 1303 C C . ILE A 1 167 ? 6.886 9.689 -21.210 1.00 94.12 167 ILE A C 1
ATOM 1305 O O . ILE A 1 167 ? 6.928 10.256 -22.305 1.00 94.12 167 ILE A O 1
ATOM 1309 N N . ASP A 1 168 ? 7.818 8.823 -20.814 1.00 94.94 168 ASP A N 1
ATOM 1310 C CA . ASP A 1 168 ? 9.089 8.597 -21.481 1.00 94.94 168 ASP A CA 1
ATOM 1311 C C . ASP A 1 168 ? 9.215 7.164 -22.011 1.00 94.94 168 ASP A C 1
ATOM 1313 O O . ASP A 1 168 ? 9.628 6.232 -21.319 1.00 94.94 168 ASP A O 1
ATOM 1317 N N . SER A 1 169 ? 8.917 6.986 -23.301 1.00 96.69 169 SER A N 1
ATOM 1318 C CA . SER A 1 169 ? 9.033 5.681 -23.960 1.00 96.69 169 SER A CA 1
ATOM 1319 C C . SER A 1 169 ? 10.455 5.110 -23.940 1.00 96.69 169 SER A C 1
ATOM 1321 O O . SER A 1 169 ? 10.610 3.896 -24.056 1.00 96.69 169 SER A O 1
ATOM 1323 N N . MET A 1 170 ? 11.495 5.943 -23.786 1.00 97.06 170 MET A N 1
ATOM 1324 C CA . MET A 1 170 ? 12.873 5.447 -23.716 1.00 97.06 170 MET A CA 1
ATOM 1325 C C . MET A 1 170 ? 13.133 4.649 -22.436 1.00 97.06 170 MET A C 1
ATOM 1327 O O . MET A 1 170 ? 13.973 3.754 -22.464 1.00 97.06 170 MET A O 1
ATOM 1331 N N . VAL A 1 171 ? 12.396 4.906 -21.347 1.00 96.25 171 VAL A N 1
ATOM 1332 C CA . VAL A 1 171 ? 12.479 4.092 -20.122 1.00 96.25 171 VAL A CA 1
ATOM 1333 C C . VAL A 1 171 ? 12.041 2.659 -20.417 1.00 96.25 171 VAL A C 1
ATOM 1335 O O . VAL A 1 171 ? 12.718 1.719 -20.009 1.00 96.25 171 VAL A O 1
ATOM 1338 N N . ILE A 1 172 ? 10.974 2.485 -21.202 1.00 97.19 172 ILE A N 1
ATOM 1339 C CA . ILE A 1 172 ? 10.481 1.165 -21.620 1.00 97.19 172 ILE A CA 1
ATOM 1340 C C . ILE A 1 172 ? 11.520 0.444 -22.472 1.00 97.19 172 ILE A C 1
ATOM 1342 O O . ILE A 1 172 ? 11.836 -0.718 -22.213 1.00 97.19 172 ILE A O 1
ATOM 1346 N N . ASP A 1 173 ? 12.068 1.126 -23.477 1.00 97.44 173 ASP A N 1
ATOM 1347 C CA . ASP A 1 173 ? 13.038 0.528 -24.394 1.00 97.44 173 ASP A CA 1
ATOM 1348 C C . ASP A 1 173 ? 14.325 0.108 -23.661 1.00 97.44 173 ASP A C 1
ATOM 1350 O O . ASP A 1 173 ? 14.801 -1.019 -23.831 1.00 97.44 173 ASP A O 1
ATOM 1354 N N . VAL A 1 174 ? 14.858 0.980 -22.795 1.00 97.75 174 VAL A N 1
ATOM 1355 C CA . VAL A 1 174 ? 16.053 0.700 -21.985 1.00 97.75 174 VAL A CA 1
ATOM 1356 C C . VAL A 1 174 ? 15.789 -0.442 -21.006 1.00 97.75 174 VAL A C 1
ATOM 1358 O O . VAL A 1 174 ? 16.575 -1.389 -20.951 1.00 97.75 174 VAL A O 1
ATOM 1361 N N . SER A 1 175 ? 14.673 -0.418 -20.279 1.00 97.19 175 SER A N 1
ATOM 1362 C CA . SER A 1 175 ? 14.356 -1.461 -19.301 1.00 97.19 175 SER A CA 1
ATOM 1363 C C . SER A 1 175 ? 14.119 -2.818 -19.960 1.00 97.19 175 SER A C 1
ATOM 1365 O O . SER A 1 175 ? 14.672 -3.818 -19.508 1.00 97.19 175 SER A O 1
ATOM 1367 N N . LYS A 1 176 ? 13.412 -2.883 -21.097 1.00 96.38 176 LYS A N 1
ATOM 1368 C CA . LYS A 1 176 ? 13.269 -4.133 -21.868 1.00 96.38 176 LYS A CA 1
ATOM 1369 C C . LYS A 1 176 ? 14.615 -4.701 -22.319 1.00 96.38 176 LYS A C 1
ATOM 1371 O O . LYS A 1 176 ? 14.774 -5.920 -22.370 1.00 96.38 176 LYS A O 1
ATOM 1376 N N . GLN A 1 177 ? 15.569 -3.841 -22.670 1.00 97.06 177 GLN A N 1
ATOM 1377 C CA . GLN A 1 177 ? 16.868 -4.269 -23.179 1.00 97.06 177 GLN A CA 1
ATOM 1378 C C . GLN A 1 177 ? 17.837 -4.693 -22.067 1.00 97.06 177 GLN A C 1
ATOM 1380 O O . GLN A 1 177 ? 18.535 -5.697 -22.217 1.00 97.06 177 GLN A O 1
ATOM 1385 N N . TYR A 1 178 ? 17.909 -3.932 -20.974 1.00 96.69 178 TYR A N 1
ATOM 1386 C CA . TYR A 1 178 ? 18.964 -4.073 -19.963 1.00 96.69 178 TYR A CA 1
ATOM 1387 C C . TYR A 1 178 ? 18.478 -4.650 -18.625 1.00 96.69 178 TYR A C 1
ATOM 1389 O O . TYR A 1 178 ? 19.299 -5.178 -17.867 1.00 96.69 178 TYR A O 1
ATOM 1397 N N . LEU A 1 179 ? 17.165 -4.613 -18.373 1.00 96.62 179 LEU A N 1
ATOM 1398 C CA . LEU A 1 179 ? 16.472 -5.106 -17.174 1.00 96.62 179 LEU A CA 1
ATOM 1399 C C . LEU A 1 179 ? 15.261 -6.003 -17.537 1.00 96.62 179 LEU A C 1
ATOM 1401 O O . LEU A 1 179 ? 14.169 -5.835 -16.984 1.00 96.62 179 LEU A O 1
ATOM 1405 N N . PRO A 1 180 ? 15.391 -6.966 -18.475 1.00 95.94 180 PRO A N 1
ATOM 1406 C CA . PRO A 1 180 ? 14.246 -7.721 -18.992 1.00 95.94 180 PRO A CA 1
ATOM 1407 C C . PRO A 1 180 ? 13.478 -8.504 -17.917 1.00 95.94 180 PRO A C 1
ATOM 1409 O O . PRO A 1 180 ? 12.320 -8.848 -18.130 1.00 95.94 180 PRO A O 1
ATOM 1412 N N . GLN A 1 181 ? 14.094 -8.787 -16.764 1.00 94.38 181 GLN A N 1
ATOM 1413 C CA . GLN A 1 181 ? 13.472 -9.478 -15.634 1.00 94.38 181 GLN A CA 1
ATOM 1414 C C . GLN A 1 181 ? 12.310 -8.679 -15.027 1.00 94.38 181 GLN A C 1
ATOM 1416 O O . GLN A 1 181 ? 11.339 -9.286 -14.570 1.00 94.38 181 GLN A O 1
ATOM 1421 N N . LEU A 1 182 ? 12.373 -7.343 -15.062 1.00 96.25 182 LEU A N 1
ATOM 1422 C CA . LEU A 1 182 ? 11.331 -6.471 -14.511 1.00 96.25 182 LEU A CA 1
ATOM 1423 C C . LEU A 1 182 ? 10.008 -6.650 -15.255 1.00 96.25 182 LEU A C 1
ATOM 1425 O O . LEU A 1 182 ? 8.961 -6.778 -14.636 1.00 96.25 182 LEU A O 1
ATOM 1429 N N . SER A 1 183 ? 10.064 -6.797 -16.578 1.00 96.50 183 SER A N 1
ATOM 1430 C CA . SER A 1 183 ? 8.882 -7.008 -17.417 1.00 96.50 183 SER A CA 1
ATOM 1431 C C . SER A 1 183 ? 8.704 -8.457 -17.878 1.00 96.50 183 SER A C 1
ATOM 1433 O O . SER A 1 183 ? 7.972 -8.703 -18.834 1.00 96.50 183 SER A O 1
ATOM 1435 N N . ASN A 1 184 ? 9.362 -9.438 -17.253 1.00 95.50 184 ASN A N 1
ATOM 1436 C CA . ASN A 1 184 ? 9.260 -10.836 -17.672 1.00 95.50 184 ASN A CA 1
ATOM 1437 C C . ASN A 1 184 ? 7.994 -11.502 -17.108 1.00 95.50 184 ASN A C 1
ATOM 1439 O O . ASN A 1 184 ? 7.909 -11.770 -15.913 1.00 95.50 184 ASN A O 1
ATOM 1443 N N . CYS A 1 185 ? 7.052 -11.851 -17.986 1.00 95.38 185 CYS A N 1
ATOM 1444 C CA . CYS A 1 185 ? 5.838 -12.597 -17.637 1.00 95.38 185 CYS A CA 1
ATOM 1445 C C . CYS A 1 185 ? 5.886 -14.066 -18.100 1.00 95.38 185 CYS A C 1
ATOM 1447 O O . CYS A 1 185 ? 4.939 -14.817 -17.882 1.00 95.38 185 CYS A O 1
ATOM 1449 N N . SER A 1 186 ? 6.971 -14.513 -18.741 1.00 94.75 186 SER A N 1
ATOM 1450 C CA . SER A 1 186 ? 7.018 -15.804 -19.448 1.00 94.75 186 SER A CA 1
ATOM 1451 C C . SER A 1 186 ? 6.825 -17.041 -18.563 1.00 94.75 186 SER A C 1
ATOM 1453 O O . SER A 1 186 ? 6.411 -18.086 -19.076 1.00 94.75 186 SER A O 1
ATOM 1455 N N . ASP A 1 187 ? 7.087 -16.943 -17.257 1.00 93.44 187 ASP A N 1
ATOM 1456 C CA . ASP A 1 187 ? 6.886 -18.044 -16.310 1.00 93.44 187 ASP A CA 1
ATOM 1457 C C . ASP A 1 187 ? 5.436 -18.144 -15.809 1.00 93.44 187 ASP A C 1
ATOM 1459 O O . ASP A 1 187 ? 5.060 -19.159 -15.237 1.00 93.44 187 ASP A O 1
ATOM 1463 N N . PHE A 1 188 ? 4.566 -17.162 -16.049 1.00 94.69 188 PHE A N 1
ATOM 1464 C CA . PHE A 1 188 ? 3.156 -17.269 -15.665 1.00 94.69 188 PHE A CA 1
ATOM 1465 C C . PHE A 1 188 ? 2.396 -18.188 -16.633 1.00 94.69 188 PHE A C 1
ATOM 1467 O O . PHE A 1 188 ? 2.582 -18.149 -17.856 1.00 94.69 188 PHE A O 1
ATOM 1474 N N . VAL A 1 189 ? 1.519 -19.050 -16.110 1.00 92.44 189 VAL A N 1
ATOM 1475 C CA . VAL A 1 189 ? 0.689 -19.925 -16.951 1.00 92.44 189 VAL A CA 1
ATOM 1476 C C . VAL A 1 189 ? -0.241 -19.076 -17.823 1.00 92.44 189 VAL A C 1
ATOM 1478 O O . VAL A 1 189 ? -1.046 -18.303 -17.315 1.00 92.44 189 VAL A O 1
ATOM 1481 N N . GLY A 1 190 ? -0.142 -19.255 -19.144 1.00 90.38 190 GLY A N 1
ATOM 1482 C CA . GLY A 1 190 ? -0.924 -18.503 -20.135 1.00 90.38 190 GLY A CA 1
ATOM 1483 C C . GLY A 1 190 ? -0.229 -17.267 -20.715 1.00 90.38 190 GLY A C 1
ATOM 1484 O O . GLY A 1 190 ? -0.821 -16.611 -21.562 1.00 90.38 190 GLY A O 1
ATOM 1485 N N . PHE A 1 191 ? 1.011 -16.979 -20.309 1.00 94.19 191 PHE A N 1
ATOM 1486 C CA . PHE A 1 191 ? 1.787 -15.831 -20.783 1.00 94.19 191 PHE A CA 1
ATOM 1487 C C . PHE A 1 191 ? 2.979 -16.256 -21.642 1.00 94.19 191 PHE A C 1
ATOM 1489 O O . PHE A 1 191 ? 3.525 -17.355 -21.480 1.00 94.19 191 PHE A O 1
ATOM 1496 N N . GLU A 1 192 ? 3.422 -15.359 -22.521 1.00 87.94 192 GLU A N 1
ATOM 1497 C CA . GLU A 1 192 ? 4.609 -15.521 -23.359 1.00 87.94 192 GLU A CA 1
ATOM 1498 C C . GLU A 1 192 ? 5.433 -14.226 -23.339 1.00 87.94 192 GLU A C 1
ATOM 1500 O O . GLU A 1 192 ? 4.900 -13.149 -23.567 1.00 87.94 192 GLU A O 1
ATOM 1505 N N . GLY A 1 193 ? 6.738 -14.326 -23.068 1.00 92.69 193 GLY A N 1
ATOM 1506 C CA . GLY A 1 193 ? 7.657 -13.187 -23.171 1.00 92.69 193 GLY A CA 1
ATOM 1507 C C . GLY A 1 193 ? 7.424 -12.058 -22.157 1.00 92.69 193 GLY A C 1
ATOM 1508 O O . GLY A 1 193 ? 7.307 -12.304 -20.952 1.00 92.69 193 GLY A O 1
ATOM 1509 N N . SER A 1 194 ? 7.455 -10.817 -22.652 1.00 96.00 194 SER A N 1
ATOM 1510 C CA . SER A 1 194 ? 7.336 -9.608 -21.836 1.00 96.00 194 SER A CA 1
ATOM 1511 C C . SER A 1 194 ? 5.875 -9.291 -21.517 1.00 96.00 194 SER A C 1
ATOM 1513 O O . SER A 1 194 ? 4.995 -9.410 -22.362 1.00 96.00 194 SER A O 1
ATOM 1515 N N . CYS A 1 195 ? 5.624 -8.799 -20.310 1.00 97.12 195 CYS A N 1
ATOM 1516 C CA . CYS A 1 195 ? 4.328 -8.310 -19.847 1.00 97.12 195 CYS A CA 1
ATOM 1517 C C . CYS A 1 195 ? 3.768 -7.171 -20.717 1.00 97.12 195 CYS A C 1
ATOM 1519 O O . CYS A 1 195 ? 2.553 -6.997 -20.823 1.00 97.12 195 CYS A O 1
ATOM 1521 N N . PHE A 1 196 ? 4.648 -6.404 -21.367 1.00 97.38 196 PHE A N 1
ATOM 1522 C CA . PHE A 1 196 ? 4.254 -5.357 -22.310 1.00 97.38 196 PHE A CA 1
ATOM 1523 C C . PHE A 1 196 ? 3.630 -5.899 -23.601 1.00 97.38 196 PHE A C 1
ATOM 1525 O O . PHE A 1 196 ? 2.939 -5.149 -24.284 1.00 97.38 196 PHE A O 1
ATOM 1532 N N . ASP A 1 197 ? 3.878 -7.166 -23.937 1.00 95.75 197 ASP A N 1
ATOM 1533 C CA . ASP A 1 197 ? 3.363 -7.804 -25.150 1.00 95.75 197 ASP A CA 1
ATOM 1534 C C . ASP A 1 197 ? 2.041 -8.559 -24.882 1.00 95.75 197 ASP A C 1
ATOM 1536 O O . ASP A 1 197 ? 1.435 -9.111 -25.802 1.00 95.75 197 ASP A O 1
ATOM 1540 N N . ASP A 1 198 ? 1.572 -8.579 -23.626 1.00 97.25 198 ASP A N 1
ATOM 1541 C CA . ASP A 1 198 ? 0.292 -9.177 -23.251 1.00 97.25 198 ASP A CA 1
ATOM 1542 C C . ASP A 1 198 ? -0.877 -8.387 -23.874 1.00 97.25 198 ASP A C 1
ATOM 1544 O O . ASP A 1 198 ? -0.915 -7.160 -23.770 1.00 97.25 198 ASP A O 1
ATOM 1548 N N . PRO A 1 199 ? -1.878 -9.050 -24.485 1.00 96.62 199 PRO A N 1
ATOM 1549 C CA . PRO A 1 199 ? -2.990 -8.372 -25.158 1.00 96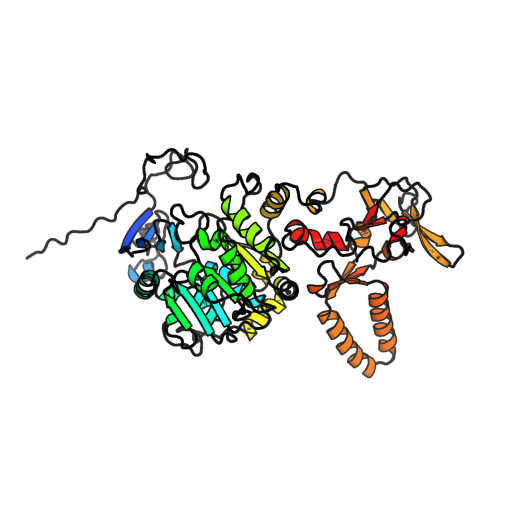.62 199 PRO A CA 1
ATOM 1550 C C . PRO A 1 199 ? -3.896 -7.556 -24.223 1.00 96.62 199 PRO A C 1
ATOM 1552 O O . PRO A 1 199 ? -4.718 -6.775 -24.705 1.00 96.62 199 PRO A O 1
ATOM 1555 N N . ARG A 1 200 ? -3.795 -7.746 -22.902 1.00 97.06 200 ARG A N 1
ATOM 1556 C CA . ARG A 1 200 ? -4.500 -6.931 -21.903 1.00 97.06 200 ARG A CA 1
ATOM 1557 C C . ARG A 1 200 ? -3.783 -5.611 -21.629 1.00 97.06 200 ARG A C 1
ATOM 1559 O O . ARG A 1 200 ? -4.406 -4.710 -21.070 1.00 97.06 200 ARG A O 1
ATOM 1566 N N . THR A 1 201 ? -2.510 -5.494 -21.996 1.00 98.38 201 THR A N 1
ATOM 1567 C CA . THR A 1 201 ? -1.689 -4.306 -21.764 1.00 98.38 201 THR A CA 1
ATOM 1568 C C . THR A 1 201 ? -1.877 -3.294 -22.889 1.00 98.38 201 THR A C 1
ATOM 1570 O O . THR A 1 201 ? -1.736 -3.603 -24.069 1.00 98.38 201 THR A O 1
ATOM 1573 N N . ASP A 1 202 ? -2.151 -2.049 -22.516 1.00 98.06 202 ASP A N 1
ATOM 1574 C CA . ASP A 1 202 ? -2.229 -0.913 -23.427 1.00 98.06 202 ASP A CA 1
ATOM 1575 C C . ASP A 1 202 ? -1.357 0.225 -22.882 1.00 98.06 202 ASP A C 1
ATOM 1577 O O . ASP A 1 202 ? -1.661 0.813 -21.840 1.00 98.06 202 ASP A O 1
ATOM 1581 N N . VAL A 1 203 ? -0.250 0.500 -23.574 1.00 98.25 203 VAL A N 1
ATOM 1582 C CA . VAL A 1 203 ? 0.727 1.528 -23.202 1.00 98.25 203 VAL A CA 1
ATOM 1583 C C . VAL A 1 203 ? 0.393 2.831 -23.920 1.00 98.25 203 VAL A C 1
ATOM 1585 O O . VAL A 1 203 ? 0.356 2.892 -25.149 1.00 98.25 203 VAL A O 1
ATOM 1588 N N . VAL A 1 204 ? 0.200 3.899 -23.154 1.00 97.81 204 VAL A N 1
ATOM 1589 C CA . VAL A 1 204 ? -0.060 5.245 -23.661 1.00 97.81 204 VAL A CA 1
ATOM 1590 C C . VAL A 1 204 ? 1.109 6.141 -23.288 1.00 97.81 204 VAL A C 1
ATOM 1592 O O . VAL A 1 204 ? 1.325 6.421 -22.113 1.00 97.81 204 VAL A O 1
ATOM 1595 N N . ILE A 1 205 ? 1.830 6.614 -24.308 1.00 97.44 205 ILE A N 1
ATOM 1596 C CA . ILE A 1 205 ? 2.958 7.528 -24.119 1.00 97.44 205 ILE A CA 1
ATOM 1597 C C . ILE A 1 205 ? 2.439 8.961 -23.977 1.00 97.44 205 ILE A C 1
ATOM 1599 O O . ILE A 1 205 ? 2.119 9.617 -24.972 1.00 97.44 205 ILE A O 1
ATOM 1603 N N . THR A 1 206 ? 2.271 9.424 -22.741 1.00 95.31 206 THR A N 1
ATOM 1604 C CA . THR A 1 206 ? 1.765 10.763 -22.419 1.00 95.31 206 THR A CA 1
ATOM 1605 C C . THR A 1 206 ? 2.059 11.128 -20.968 1.00 95.31 206 THR A C 1
ATOM 1607 O O . THR A 1 206 ? 2.196 10.268 -20.106 1.00 95.31 206 THR A O 1
ATOM 1610 N N . ASP A 1 207 ? 2.053 12.427 -20.686 1.00 92.94 207 ASP A N 1
ATOM 1611 C CA . ASP A 1 207 ? 1.989 12.935 -19.320 1.00 92.94 207 ASP A CA 1
ATOM 1612 C C . ASP A 1 207 ? 0.713 12.443 -18.609 1.00 92.94 207 ASP A C 1
ATOM 1614 O O . ASP A 1 207 ? -0.393 12.514 -19.166 1.00 92.94 207 ASP A O 1
ATOM 1618 N N . ALA A 1 208 ? 0.871 11.934 -17.385 1.00 93.25 208 ALA A N 1
ATOM 1619 C CA . ALA A 1 208 ? -0.222 11.360 -16.611 1.00 93.25 208 ALA A CA 1
ATOM 1620 C C . ALA A 1 208 ? -1.218 12.415 -16.119 1.00 93.25 208 ALA A C 1
ATOM 1622 O O . ALA A 1 208 ? -2.427 12.184 -16.178 1.00 93.25 208 ALA A O 1
ATOM 1623 N N . VAL A 1 209 ? -0.749 13.592 -15.696 1.00 92.31 209 VAL A N 1
ATOM 1624 C CA . VAL A 1 209 ? -1.628 14.691 -15.273 1.00 92.31 209 VAL A CA 1
ATOM 1625 C C . VAL A 1 209 ? -2.556 15.071 -16.416 1.00 92.31 209 VAL A C 1
ATOM 1627 O O . VAL A 1 209 ? -3.776 15.115 -16.240 1.00 92.31 209 VAL A O 1
ATOM 1630 N N . LYS A 1 210 ? -1.998 15.235 -17.615 1.00 93.75 210 LYS A N 1
ATOM 1631 C CA . LYS A 1 210 ? -2.749 15.467 -18.845 1.00 93.75 210 LYS A CA 1
ATOM 1632 C C . LYS A 1 210 ? -3.712 14.320 -19.150 1.00 93.75 210 LYS A C 1
ATOM 1634 O O . LYS A 1 210 ? -4.891 14.572 -19.382 1.00 93.75 210 LYS A O 1
ATOM 1639 N N . TYR A 1 211 ? -3.250 13.066 -19.123 1.00 95.38 211 TYR A N 1
ATOM 1640 C CA . TYR A 1 211 ? -4.103 11.908 -19.405 1.00 95.38 211 TYR A CA 1
ATOM 1641 C C . TYR A 1 211 ? -5.340 11.887 -18.509 1.00 95.38 211 TYR A C 1
ATOM 1643 O O . TYR A 1 211 ? -6.457 11.779 -19.016 1.00 95.38 211 TYR A O 1
ATOM 1651 N N . PHE A 1 212 ? -5.161 12.021 -17.194 1.00 95.75 212 PHE A N 1
ATOM 1652 C CA . PHE A 1 212 ? -6.277 11.925 -16.265 1.00 95.75 212 PHE A CA 1
ATOM 1653 C C . PHE A 1 212 ? -7.213 13.133 -16.360 1.00 95.75 212 PHE A C 1
ATOM 1655 O O . PHE A 1 212 ? -8.425 12.947 -16.456 1.00 95.75 212 PHE A O 1
ATOM 1662 N N . THR A 1 213 ? -6.673 14.353 -16.396 1.00 94.25 213 THR A N 1
ATOM 1663 C CA . THR A 1 213 ? -7.482 15.586 -16.428 1.00 94.25 213 THR A CA 1
ATOM 1664 C C . THR A 1 213 ? -8.247 15.781 -17.738 1.00 94.25 213 THR A C 1
ATOM 1666 O O . THR A 1 213 ? -9.362 16.300 -17.716 1.00 94.25 213 THR A O 1
ATOM 1669 N N . GLU A 1 214 ? -7.708 15.331 -18.876 1.00 94.44 214 GLU A N 1
ATOM 1670 C CA . GLU A 1 214 ? -8.396 15.426 -20.170 1.00 94.44 214 GLU A CA 1
ATOM 1671 C C . GLU A 1 214 ? -9.431 14.310 -20.379 1.00 94.44 214 GLU A C 1
ATOM 1673 O O . GLU A 1 214 ? -10.397 14.506 -21.118 1.00 94.44 214 GLU A O 1
ATOM 1678 N N . ASN A 1 215 ? -9.251 13.138 -19.753 1.00 94.31 215 ASN A N 1
ATOM 1679 C CA . ASN A 1 215 ? -10.104 11.971 -20.005 1.00 94.31 215 ASN A CA 1
ATOM 1680 C C . ASN A 1 215 ? -11.140 11.688 -18.917 1.00 94.31 215 ASN A C 1
ATOM 1682 O O . ASN A 1 215 ? -12.096 10.971 -19.213 1.00 94.31 215 ASN A O 1
ATOM 1686 N N . PHE A 1 216 ? -10.972 12.184 -17.688 1.00 94.06 216 PHE A N 1
ATOM 1687 C CA . PHE A 1 216 ? -11.851 11.844 -16.568 1.00 94.06 216 PHE A CA 1
ATOM 1688 C C . PHE A 1 216 ? -12.407 13.077 -15.864 1.00 94.06 216 PHE A C 1
ATOM 1690 O O . PHE A 1 216 ? -11.741 14.091 -15.672 1.00 94.06 216 PHE A O 1
ATOM 1697 N N . GLY A 1 217 ? -13.679 12.989 -15.489 1.00 86.31 217 GLY A N 1
ATOM 1698 C CA . GLY A 1 217 ? -14.473 14.122 -15.042 1.00 86.31 217 GLY A CA 1
ATOM 1699 C C . GLY A 1 217 ? -15.924 13.937 -15.461 1.00 86.31 217 GLY A C 1
ATOM 1700 O O . GLY A 1 217 ? -16.414 12.822 -15.536 1.00 86.31 217 GLY A O 1
ATOM 1701 N N . ARG A 1 218 ? -16.616 15.022 -15.817 1.00 74.81 218 ARG A N 1
ATOM 1702 C CA . ARG A 1 218 ? -18.083 15.015 -15.991 1.00 74.81 218 ARG A CA 1
ATOM 1703 C C . ARG A 1 218 ? -18.644 13.969 -16.961 1.00 74.81 218 ARG A C 1
ATOM 1705 O O . ARG A 1 218 ? -19.777 13.543 -16.773 1.00 74.81 218 ARG A O 1
ATOM 1712 N N . GLU A 1 219 ? -17.909 13.614 -18.012 1.00 80.50 219 GLU A N 1
ATOM 1713 C CA . GLU A 1 219 ? -18.413 12.739 -19.083 1.00 80.50 219 GLU A CA 1
ATOM 1714 C C . GLU A 1 219 ? -17.927 11.288 -18.967 1.00 80.50 219 GLU A C 1
ATOM 1716 O O . GLU A 1 219 ? -18.489 10.399 -19.608 1.00 80.50 219 GLU A O 1
ATOM 1721 N N . LYS A 1 220 ? -16.901 11.031 -18.147 1.00 89.19 220 LYS A N 1
ATOM 1722 C CA . LYS A 1 220 ? -16.278 9.715 -17.996 1.00 89.19 220 LYS A CA 1
ATOM 1723 C C . LYS A 1 220 ? -15.704 9.573 -16.588 1.00 89.19 220 LYS A C 1
ATOM 1725 O O . LYS A 1 220 ? -14.743 10.245 -16.221 1.00 89.19 220 LYS A O 1
ATOM 1730 N N . GLU A 1 221 ? -16.295 8.670 -15.820 1.00 91.38 221 GLU A N 1
ATOM 1731 C CA . GLU A 1 221 ? -15.930 8.351 -14.437 1.00 91.38 221 GLU A CA 1
ATOM 1732 C C . GLU A 1 221 ? -16.019 6.836 -14.237 1.00 91.38 221 GLU A C 1
ATOM 1734 O O . GLU A 1 221 ? -16.658 6.143 -15.032 1.00 91.38 221 GLU A O 1
ATOM 1739 N N . GLY A 1 222 ? -15.400 6.321 -13.174 1.00 92.25 222 GLY A N 1
ATOM 1740 C CA . GLY A 1 222 ? -15.583 4.930 -12.761 1.00 92.25 222 GLY A CA 1
ATOM 1741 C C . GLY A 1 222 ? -15.109 3.901 -13.782 1.00 92.25 222 GLY A C 1
ATOM 1742 O O . GLY A 1 222 ? -15.849 2.980 -14.113 1.00 92.25 222 GLY A O 1
ATOM 1743 N N . VAL A 1 223 ? -13.893 4.072 -14.295 1.00 96.12 223 VAL A N 1
ATOM 1744 C CA . VAL A 1 223 ? -13.286 3.181 -15.291 1.00 96.12 223 VAL A CA 1
ATOM 1745 C C . VAL A 1 223 ? -12.297 2.211 -14.662 1.00 96.12 223 VAL A C 1
ATOM 1747 O O . VAL A 1 223 ? -12.274 1.049 -15.058 1.00 96.12 223 VAL A O 1
ATOM 1750 N N . PHE A 1 224 ? -11.487 2.669 -13.707 1.00 98.50 224 PHE A N 1
ATOM 1751 C CA . PHE A 1 224 ? -10.430 1.857 -13.112 1.00 98.50 224 PHE A CA 1
ATOM 1752 C C . PHE A 1 224 ? -10.842 1.326 -11.744 1.00 98.50 224 PHE A C 1
ATOM 1754 O O . PHE A 1 224 ? -11.308 2.074 -10.889 1.00 98.50 224 PHE A O 1
ATOM 1761 N N . ASP A 1 225 ? -10.639 0.033 -11.534 1.00 98.62 225 ASP A N 1
ATOM 1762 C CA . ASP A 1 225 ? -10.814 -0.619 -10.239 1.00 98.62 225 ASP A CA 1
ATOM 1763 C C . ASP A 1 225 ? -9.622 -0.330 -9.328 1.00 98.62 225 ASP A C 1
ATOM 1765 O O . ASP A 1 225 ? -9.778 -0.089 -8.132 1.00 98.62 225 ASP A O 1
ATOM 1769 N N . VAL A 1 226 ? -8.417 -0.327 -9.901 1.00 98.75 226 VAL A N 1
ATOM 1770 C CA . VAL A 1 226 ? -7.183 -0.006 -9.183 1.00 98.75 226 VAL A CA 1
ATOM 1771 C C . VAL A 1 226 ? -6.313 0.899 -10.043 1.00 98.75 226 VAL A C 1
ATOM 1773 O O . VAL A 1 226 ? -6.199 0.707 -11.253 1.00 98.75 226 VAL A O 1
ATOM 1776 N N . ILE A 1 227 ? -5.688 1.888 -9.422 1.00 98.56 227 ILE A N 1
ATOM 1777 C CA . ILE A 1 227 ? -4.657 2.718 -10.040 1.00 98.56 227 ILE A CA 1
ATOM 1778 C C . ILE A 1 227 ? -3.412 2.615 -9.165 1.00 98.56 227 ILE A C 1
ATOM 1780 O O . ILE A 1 227 ? -3.477 2.916 -7.976 1.00 98.56 227 ILE A O 1
ATOM 1784 N N . VAL A 1 228 ? -2.291 2.191 -9.741 1.00 98.31 228 VAL A N 1
ATOM 1785 C CA . VAL A 1 228 ? -0.993 2.133 -9.059 1.00 98.31 228 VAL A CA 1
ATOM 1786 C C . VAL A 1 228 ? -0.107 3.235 -9.623 1.00 98.31 228 VAL A C 1
ATOM 1788 O O . VAL A 1 228 ? 0.080 3.322 -10.835 1.00 98.31 228 VAL A O 1
ATOM 1791 N N . SER A 1 229 ? 0.404 4.101 -8.757 1.00 94.75 229 SER A N 1
ATOM 1792 C CA . SER A 1 229 ? 1.285 5.200 -9.129 1.00 94.75 229 SER A CA 1
ATOM 1793 C C . SER A 1 229 ? 2.728 4.872 -8.797 1.00 94.75 229 SER A C 1
ATOM 1795 O O . SER A 1 229 ? 3.142 4.939 -7.643 1.00 94.75 229 SER A O 1
ATOM 1797 N N . ASP A 1 230 ? 3.486 4.614 -9.849 1.00 88.75 230 ASP A N 1
ATOM 1798 C CA . ASP A 1 230 ? 4.912 4.323 -9.852 1.00 88.75 230 ASP A CA 1
ATOM 1799 C C . ASP A 1 230 ? 5.687 5.491 -10.461 1.00 88.75 230 ASP A C 1
ATOM 1801 O O . ASP A 1 230 ? 6.388 5.392 -11.467 1.00 88.75 230 ASP A O 1
ATOM 1805 N N . ALA A 1 231 ? 5.436 6.665 -9.890 1.00 80.44 231 ALA A N 1
ATOM 1806 C CA . ALA A 1 231 ? 6.124 7.889 -10.251 1.00 80.44 231 ALA A CA 1
ATOM 1807 C C . ALA A 1 231 ? 7.357 8.073 -9.358 1.00 80.44 231 ALA A C 1
ATOM 1809 O O . ALA A 1 231 ? 7.417 7.515 -8.259 1.00 80.44 231 ALA A O 1
ATOM 1810 N N . LEU A 1 232 ? 8.309 8.897 -9.812 1.00 71.69 232 LEU A N 1
ATOM 1811 C CA . LEU A 1 232 ? 9.554 9.193 -9.092 1.00 71.69 232 LEU A CA 1
ATOM 1812 C C . LEU A 1 232 ? 9.303 9.526 -7.616 1.00 71.69 232 LEU A C 1
ATOM 1814 O O . LEU A 1 232 ? 8.255 10.070 -7.244 1.00 71.69 232 LEU A O 1
ATOM 1818 N N . PHE A 1 233 ? 10.291 9.233 -6.773 1.00 69.38 233 PHE A N 1
ATOM 1819 C CA . PHE A 1 233 ? 10.199 9.506 -5.348 1.00 69.38 233 PHE A CA 1
ATOM 1820 C C . PHE A 1 233 ? 9.886 10.985 -5.099 1.00 69.38 233 PHE A C 1
ATOM 1822 O O . PHE A 1 233 ? 10.456 11.897 -5.704 1.00 69.38 233 PHE A O 1
ATOM 1829 N N . VAL A 1 234 ? 8.990 11.234 -4.145 1.00 63.78 234 VAL A N 1
ATOM 1830 C CA . VAL A 1 234 ? 8.602 12.585 -3.711 1.00 63.78 234 VAL A CA 1
ATOM 1831 C C . VAL A 1 234 ? 9.820 13.419 -3.268 1.00 63.78 234 VAL A C 1
ATOM 1833 O O . VAL A 1 234 ? 9.787 14.647 -3.333 1.00 63.78 234 VAL A O 1
ATOM 1836 N N . GLU A 1 235 ? 10.893 12.749 -2.851 1.00 64.31 235 GLU A N 1
ATOM 1837 C CA . GLU A 1 235 ? 12.149 13.327 -2.372 1.00 64.31 235 GLU A CA 1
ATOM 1838 C C . GLU A 1 235 ? 13.249 13.467 -3.445 1.00 64.31 235 GLU A C 1
ATOM 1840 O O . GLU A 1 235 ? 14.294 14.055 -3.172 1.00 64.31 235 GLU A O 1
ATOM 1845 N N . SER A 1 236 ? 13.021 13.000 -4.681 1.00 62.00 236 SER A N 1
ATOM 1846 C CA . SER A 1 236 ? 14.025 13.077 -5.749 1.00 62.00 236 SER A CA 1
ATOM 1847 C C . SER A 1 236 ? 14.421 14.535 -6.068 1.00 62.00 236 SER A C 1
ATOM 1849 O O . SER A 1 236 ? 13.546 15.367 -6.340 1.00 62.00 236 SER A O 1
ATOM 1851 N N . PRO A 1 237 ? 15.729 14.865 -6.113 1.00 48.00 237 PRO A N 1
ATOM 1852 C CA . PRO A 1 237 ? 16.230 16.240 -6.235 1.00 48.00 237 PRO A CA 1
ATOM 1853 C C . PRO A 1 237 ? 15.855 16.945 -7.552 1.00 48.00 237 PRO A C 1
ATOM 1855 O O . PRO A 1 237 ? 15.865 18.173 -7.606 1.00 48.00 237 PRO A O 1
ATOM 1858 N N . ASN A 1 238 ? 15.438 16.197 -8.581 1.00 53.62 238 ASN A N 1
ATOM 1859 C CA . ASN A 1 238 ? 15.011 16.708 -9.891 1.00 53.62 238 ASN A CA 1
ATOM 1860 C C . ASN A 1 238 ? 13.571 16.313 -10.251 1.00 53.62 238 ASN A C 1
ATOM 1862 O O . ASN A 1 238 ? 13.236 16.116 -11.417 1.00 53.62 238 ASN A O 1
ATOM 1866 N N . ASN A 1 239 ? 12.687 16.227 -9.254 1.00 57.91 239 ASN A N 1
ATOM 1867 C CA . ASN A 1 239 ? 11.307 15.779 -9.428 1.00 57.91 239 ASN A CA 1
ATOM 1868 C C . ASN A 1 239 ? 10.382 16.781 -10.172 1.00 57.91 239 ASN A C 1
ATOM 1870 O O . ASN A 1 239 ? 9.250 17.033 -9.768 1.00 57.91 239 ASN A O 1
ATOM 1874 N N . ILE A 1 240 ? 10.824 17.405 -11.262 1.00 58.69 240 ILE A N 1
ATOM 1875 C CA . ILE A 1 240 ? 9.958 18.279 -12.067 1.00 58.69 240 ILE A CA 1
ATOM 1876 C C . ILE A 1 240 ? 8.836 17.450 -12.710 1.00 58.69 240 ILE A C 1
ATOM 1878 O O . ILE A 1 240 ? 7.699 17.912 -12.761 1.00 58.69 240 ILE A O 1
ATOM 1882 N N . LEU A 1 241 ? 9.140 16.218 -13.134 1.00 59.84 241 LEU A N 1
ATOM 1883 C CA . LEU A 1 241 ? 8.215 15.356 -13.873 1.00 59.84 241 LEU A CA 1
ATOM 1884 C C . LEU A 1 241 ? 7.071 14.786 -13.023 1.00 59.84 241 LEU A C 1
ATOM 1886 O O . LEU A 1 241 ? 5.981 14.602 -13.551 1.00 59.84 241 LEU A O 1
ATOM 1890 N N . SER A 1 242 ? 7.269 14.532 -11.722 1.00 64.56 242 SER A N 1
ATOM 1891 C CA . SER A 1 242 ? 6.196 13.997 -10.862 1.00 64.56 242 SER A CA 1
ATOM 1892 C C . SER A 1 242 ? 5.708 14.951 -9.774 1.00 64.56 242 SER A C 1
ATOM 1894 O O . SER A 1 242 ? 4.726 14.655 -9.095 1.00 64.56 242 SER A O 1
ATOM 1896 N N . LYS A 1 243 ? 6.268 16.164 -9.665 1.00 71.25 243 LYS A N 1
ATOM 1897 C CA . LYS A 1 243 ? 5.741 17.199 -8.759 1.00 71.25 243 LYS A CA 1
ATOM 1898 C C . LYS A 1 243 ? 4.245 17.434 -8.948 1.00 71.25 243 LYS A C 1
ATOM 1900 O O . LYS A 1 243 ? 3.530 17.562 -7.955 1.00 71.25 243 LYS A O 1
ATOM 1905 N N . ASP A 1 244 ? 3.758 17.480 -10.183 1.00 73.25 244 ASP A N 1
ATOM 1906 C CA . ASP A 1 244 ? 2.338 17.735 -10.436 1.00 73.25 244 ASP A CA 1
ATOM 1907 C C . ASP A 1 244 ? 1.463 16.514 -10.117 1.00 73.25 244 ASP A C 1
ATOM 1909 O O . ASP A 1 244 ? 0.365 16.697 -9.595 1.00 73.25 244 ASP A O 1
ATOM 1913 N N . ILE A 1 245 ? 1.974 15.285 -10.274 1.00 76.62 245 ILE A N 1
ATOM 1914 C CA . ILE A 1 245 ? 1.310 14.050 -9.802 1.00 76.62 245 ILE A CA 1
ATOM 1915 C C . ILE A 1 245 ? 1.031 14.139 -8.291 1.00 76.62 245 ILE A C 1
ATOM 1917 O O . ILE A 1 245 ? -0.017 13.716 -7.807 1.00 76.62 245 ILE A O 1
ATOM 1921 N N . TYR A 1 246 ? 1.941 14.763 -7.544 1.00 73.19 246 TYR A N 1
ATOM 1922 C CA . TYR A 1 246 ? 1.879 14.865 -6.087 1.00 73.19 246 TYR A CA 1
ATOM 1923 C C . TYR A 1 246 ? 1.270 16.164 -5.550 1.00 73.19 246 TYR A C 1
ATOM 1925 O O . TYR A 1 246 ? 0.988 16.268 -4.355 1.00 73.19 246 TYR A O 1
ATOM 1933 N N . THR A 1 247 ? 1.087 17.189 -6.385 1.00 78.88 247 THR A N 1
ATOM 1934 C CA . THR A 1 247 ? 0.687 18.521 -5.902 1.00 78.88 247 THR A CA 1
ATOM 1935 C C . THR A 1 247 ? -0.506 19.148 -6.600 1.00 78.88 247 THR A C 1
ATOM 1937 O O . THR A 1 247 ? -0.989 20.174 -6.113 1.00 78.88 247 THR A O 1
ATOM 1940 N N . ASN A 1 248 ? -0.991 18.560 -7.692 1.00 86.94 248 ASN A N 1
ATOM 1941 C CA . ASN A 1 248 ? -2.091 19.104 -8.473 1.00 86.94 248 ASN A CA 1
ATOM 1942 C C . ASN A 1 248 ? -3.453 18.571 -7.978 1.00 86.94 248 ASN A C 1
ATOM 1944 O O . ASN A 1 248 ? -3.762 17.387 -8.097 1.00 86.94 248 ASN A O 1
ATOM 1948 N N . GLU A 1 249 ? -4.291 19.466 -7.446 1.00 90.50 249 GLU A N 1
ATOM 1949 C CA . GLU A 1 249 ? -5.654 19.153 -6.981 1.00 90.50 249 GLU A CA 1
ATOM 1950 C C . GLU A 1 249 ? -6.573 18.644 -8.104 1.00 90.50 249 GLU A C 1
ATOM 1952 O O . GLU A 1 249 ? -7.385 17.744 -7.882 1.00 90.50 249 GLU A O 1
ATOM 1957 N N . GLU A 1 250 ? -6.447 19.188 -9.318 1.00 91.25 250 GLU A N 1
ATOM 1958 C CA . GLU A 1 250 ? -7.251 18.759 -10.468 1.00 91.25 250 GLU A CA 1
ATOM 1959 C C . GLU A 1 250 ? -6.898 17.330 -10.877 1.00 91.25 250 GLU A C 1
ATOM 1961 O O . GLU A 1 250 ? -7.793 16.539 -11.177 1.00 91.25 250 GLU A O 1
ATOM 1966 N N . PHE A 1 251 ? -5.611 16.979 -10.820 1.00 92.19 251 PHE A N 1
ATOM 1967 C CA . PHE A 1 251 ? -5.144 15.617 -11.055 1.00 92.19 251 PHE A CA 1
ATOM 1968 C C . PHE A 1 251 ? -5.696 14.642 -10.014 1.00 92.19 251 PHE A C 1
ATOM 1970 O O . PHE A 1 251 ? -6.301 13.644 -10.398 1.00 92.19 251 PHE A O 1
ATOM 1977 N N . VAL A 1 252 ? -5.561 14.945 -8.717 1.00 93.25 252 VAL A N 1
ATOM 1978 C CA . VAL A 1 252 ? -6.105 14.097 -7.638 1.00 93.25 252 VAL A CA 1
ATOM 1979 C C . VAL A 1 252 ? -7.607 13.890 -7.826 1.00 93.25 252 VAL A C 1
ATOM 1981 O O . VAL A 1 252 ? -8.085 12.756 -7.801 1.00 93.25 252 VAL A O 1
ATOM 1984 N N . SER A 1 253 ? -8.350 14.961 -8.122 1.00 93.88 253 SER A N 1
ATOM 1985 C CA . SER A 1 253 ? -9.787 14.860 -8.378 1.00 93.88 253 SER A CA 1
ATOM 1986 C C . SER A 1 253 ? -10.104 14.014 -9.617 1.00 93.88 253 SER A C 1
ATOM 1988 O O . SER A 1 253 ? -11.070 13.249 -9.612 1.00 93.88 253 SER A O 1
ATOM 1990 N N . ALA A 1 254 ? -9.311 14.122 -10.686 1.00 95.56 254 ALA A N 1
ATOM 1991 C CA . ALA A 1 254 ? -9.476 13.314 -11.892 1.00 95.56 254 ALA A CA 1
ATOM 1992 C C . ALA A 1 254 ? -9.165 11.829 -11.639 1.00 95.56 254 ALA A C 1
ATOM 1994 O O . ALA A 1 254 ? -9.940 10.971 -12.064 1.00 95.56 254 ALA A O 1
ATOM 1995 N N . VAL A 1 255 ? -8.104 11.519 -10.886 1.00 95.75 255 VAL A N 1
ATOM 1996 C CA . VAL A 1 255 ? -7.774 10.159 -10.429 1.00 95.75 255 VAL A CA 1
ATOM 1997 C C . VAL A 1 255 ? -8.938 9.587 -9.620 1.00 95.75 255 VAL A C 1
ATOM 1999 O O . VAL A 1 255 ? -9.485 8.548 -9.994 1.00 95.75 255 VAL A O 1
ATOM 2002 N N . MET A 1 256 ? -9.415 10.298 -8.594 1.00 96.12 256 MET A N 1
ATOM 2003 C CA . MET A 1 256 ? -10.525 9.835 -7.751 1.00 96.12 256 MET A CA 1
ATOM 2004 C C . MET A 1 256 ? -11.836 9.653 -8.530 1.00 96.12 256 MET A C 1
ATOM 2006 O O . MET A 1 256 ? -12.595 8.714 -8.271 1.00 96.12 256 MET A O 1
ATOM 2010 N N . LYS A 1 257 ? -12.118 10.494 -9.531 1.00 96.00 257 LYS A N 1
ATOM 2011 C CA . LYS A 1 257 ? -13.277 10.322 -10.429 1.00 96.00 257 LYS A CA 1
ATOM 2012 C C . LYS A 1 257 ? -13.111 9.152 -11.391 1.00 96.00 257 LYS A C 1
ATOM 2014 O O . LYS A 1 257 ? -14.090 8.468 -11.682 1.00 96.00 257 LYS A O 1
ATOM 2019 N N . SER A 1 258 ? -11.894 8.888 -11.857 1.00 97.31 258 SER A N 1
ATOM 2020 C CA . SER A 1 258 ? -11.607 7.756 -12.740 1.00 97.31 258 SER A CA 1
ATOM 2021 C C . SER A 1 258 ? -11.759 6.397 -12.043 1.00 97.31 258 SER A C 1
ATOM 2023 O O . SER A 1 258 ? -12.034 5.411 -12.724 1.00 97.31 258 SER A O 1
ATOM 2025 N N . LEU A 1 259 ? -11.664 6.348 -10.709 1.00 98.06 259 LEU A N 1
ATOM 2026 C CA . LEU A 1 259 ? -11.890 5.138 -9.914 1.00 98.06 259 LEU A CA 1
ATOM 2027 C C . LEU A 1 259 ? -13.368 4.717 -9.873 1.00 98.06 259 LEU A C 1
ATOM 2029 O O . LEU A 1 259 ? -14.265 5.556 -9.713 1.00 98.06 259 LEU A O 1
ATOM 2033 N N . THR A 1 260 ? -13.634 3.412 -9.960 1.00 97.62 260 THR A N 1
ATOM 2034 C CA . THR A 1 260 ? -14.957 2.809 -9.704 1.00 97.62 260 THR A CA 1
ATOM 2035 C C . THR A 1 260 ? -15.400 3.043 -8.253 1.00 97.62 260 THR A C 1
ATOM 2037 O O . THR A 1 260 ? -14.594 3.482 -7.433 1.00 97.62 260 THR A O 1
ATOM 2040 N N . PRO A 1 261 ? -16.679 2.811 -7.891 1.00 95.81 261 PRO A N 1
ATOM 2041 C CA . PRO A 1 261 ? -17.165 3.063 -6.531 1.00 95.81 261 PRO A CA 1
ATOM 2042 C C . PRO A 1 261 ? -16.368 2.367 -5.415 1.00 95.81 261 PRO A C 1
ATOM 2044 O O . PRO A 1 261 ? -16.173 2.972 -4.367 1.00 95.81 261 PRO A O 1
ATOM 2047 N N . ASP A 1 262 ? -15.869 1.149 -5.647 1.00 95.94 262 ASP A N 1
ATOM 2048 C CA . ASP A 1 262 ? -14.989 0.428 -4.710 1.00 95.94 262 ASP A CA 1
ATOM 2049 C C . ASP A 1 262 ? -13.494 0.587 -5.056 1.00 95.94 262 ASP A C 1
ATOM 2051 O O . ASP A 1 262 ? -12.650 -0.143 -4.537 1.00 95.94 262 ASP A O 1
ATOM 2055 N N . GLY A 1 263 ? -13.165 1.546 -5.925 1.00 98.06 263 GLY A N 1
ATOM 2056 C CA . GLY A 1 263 ? -11.844 1.699 -6.510 1.00 98.06 263 GLY A CA 1
ATOM 2057 C C . GLY A 1 263 ? -10.761 2.116 -5.514 1.00 98.06 263 GLY A C 1
ATOM 2058 O O . GLY A 1 263 ? -11.021 2.804 -4.517 1.00 98.06 263 GLY A O 1
ATOM 2059 N N . ILE A 1 264 ? -9.534 1.694 -5.818 1.00 98.56 264 ILE A N 1
ATOM 2060 C CA . ILE A 1 264 ? -8.349 1.845 -4.970 1.00 98.56 264 ILE A CA 1
ATOM 2061 C C . ILE A 1 264 ? -7.248 2.593 -5.728 1.00 98.56 264 ILE A C 1
ATOM 2063 O O . ILE A 1 264 ? -6.931 2.258 -6.865 1.00 98.56 264 ILE A O 1
ATOM 2067 N N . PHE A 1 265 ? -6.621 3.572 -5.087 1.00 97.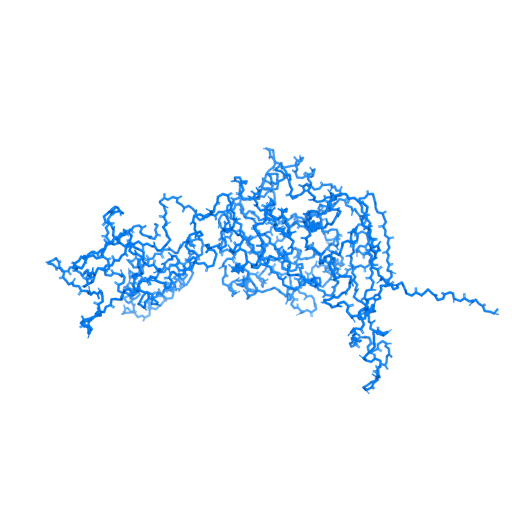88 265 PHE A N 1
ATOM 2068 C CA . PHE A 1 265 ? -5.391 4.197 -5.565 1.00 97.88 265 PHE A CA 1
ATOM 2069 C C . PHE A 1 265 ? -4.231 3.823 -4.643 1.00 97.88 265 PHE A C 1
ATOM 2071 O O . PHE A 1 265 ? -4.378 3.858 -3.423 1.00 97.88 265 PHE A O 1
ATOM 2078 N N . VAL A 1 266 ? -3.091 3.452 -5.215 1.00 97.06 266 VAL A N 1
ATOM 2079 C CA . VAL A 1 266 ? -1.879 3.088 -4.477 1.00 97.06 266 VAL A CA 1
ATOM 2080 C C . VAL A 1 266 ? -0.732 3.952 -4.957 1.00 97.06 266 VAL A C 1
ATOM 2082 O O . VAL A 1 266 ? -0.586 4.164 -6.158 1.00 97.06 266 VAL A O 1
ATOM 2085 N N . VAL A 1 267 ? 0.073 4.457 -4.030 1.00 92.62 267 VAL A N 1
ATOM 2086 C CA . VAL A 1 267 ? 1.210 5.314 -4.359 1.00 92.62 267 VAL A CA 1
ATOM 2087 C C . VAL A 1 267 ? 2.310 5.189 -3.318 1.00 92.62 267 VAL A C 1
ATOM 2089 O O . VAL A 1 267 ? 2.030 5.096 -2.121 1.00 92.62 267 VAL A O 1
ATOM 2092 N N . GLN A 1 268 ? 3.565 5.237 -3.753 1.00 88.50 268 GLN A N 1
ATOM 2093 C CA . GLN A 1 268 ? 4.688 5.430 -2.843 1.00 88.50 268 GLN A CA 1
ATOM 2094 C C . GLN A 1 268 ? 4.754 6.878 -2.333 1.00 88.50 268 GLN A C 1
ATOM 2096 O O . GLN A 1 268 ? 4.551 7.835 -3.076 1.00 88.50 268 GLN A O 1
ATOM 2101 N N . VAL A 1 269 ? 5.049 7.059 -1.048 1.00 87.56 269 VAL A N 1
ATOM 2102 C CA . VAL A 1 269 ? 5.111 8.375 -0.385 1.00 87.56 269 VAL A CA 1
ATOM 2103 C C . VAL A 1 269 ? 6.496 8.676 0.195 1.00 87.56 269 VAL A C 1
ATOM 2105 O O . VAL A 1 269 ? 6.623 9.487 1.114 1.00 87.56 269 VAL A O 1
ATOM 2108 N N . GLY A 1 270 ? 7.528 8.056 -0.384 1.00 83.19 270 GLY A N 1
ATOM 2109 C CA . GLY A 1 270 ? 8.939 8.257 -0.048 1.00 83.19 270 GLY A CA 1
ATOM 2110 C C . GLY A 1 270 ? 9.390 7.481 1.187 1.00 83.19 270 GLY A C 1
ATOM 2111 O O . GLY A 1 270 ? 8.717 6.554 1.640 1.00 83.19 270 GLY A O 1
ATOM 2112 N N . SER A 1 271 ? 10.533 7.874 1.740 1.00 84.88 271 SER A N 1
ATOM 2113 C CA . SER A 1 271 ? 11.135 7.216 2.900 1.00 84.88 271 SER A CA 1
ATOM 2114 C C . SER A 1 271 ? 10.285 7.335 4.178 1.00 84.88 271 SER A C 1
ATOM 2116 O O . SER A 1 271 ? 9.669 8.365 4.480 1.00 84.88 271 SER A O 1
ATOM 2118 N N . ALA A 1 272 ? 10.237 6.262 4.963 1.00 87.56 272 ALA A N 1
ATOM 2119 C CA . ALA A 1 272 ? 9.482 6.154 6.202 1.00 87.56 272 ALA A CA 1
ATOM 2120 C C . ALA A 1 272 ? 9.969 7.163 7.256 1.00 87.56 272 ALA A C 1
ATOM 2122 O O . ALA A 1 272 ? 11.160 7.474 7.350 1.00 87.56 272 ALA A O 1
ATOM 2123 N N . PRO A 1 273 ? 9.063 7.701 8.083 1.00 87.69 273 PRO A N 1
ATOM 2124 C CA . PRO A 1 273 ? 9.436 8.697 9.062 1.00 87.69 273 PRO A CA 1
ATOM 2125 C C . PRO A 1 273 ? 10.108 8.107 10.301 1.00 87.69 273 PRO A C 1
ATOM 2127 O O . PRO A 1 273 ? 9.792 7.015 10.772 1.00 87.69 273 PRO A O 1
ATOM 2130 N N . GLY A 1 274 ? 10.947 8.924 10.928 1.00 85.19 274 GLY A N 1
ATOM 2131 C CA . GLY A 1 274 ? 11.517 8.672 12.246 1.00 85.19 274 GLY A CA 1
ATOM 2132 C C . GLY A 1 274 ? 10.608 9.168 13.373 1.00 85.19 274 GLY A C 1
ATOM 2133 O O . GLY A 1 274 ? 9.894 10.161 13.244 1.00 85.19 274 GLY A O 1
ATOM 2134 N N . ILE A 1 275 ? 10.668 8.53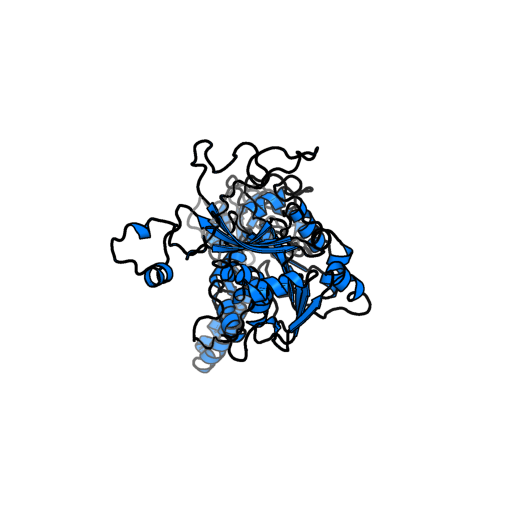0 14.548 1.00 84.50 275 ILE A N 1
ATOM 2135 C CA . ILE A 1 275 ? 9.893 8.969 15.729 1.00 84.50 275 ILE A CA 1
ATOM 2136 C C . ILE A 1 275 ? 10.275 10.391 16.199 1.00 84.50 275 ILE A C 1
ATOM 2138 O O . ILE A 1 275 ? 9.453 11.135 16.756 1.00 84.50 275 ILE A O 1
ATOM 2142 N N . HIS A 1 276 ? 11.522 10.789 15.945 1.00 84.31 276 HIS A N 1
ATOM 2143 C CA . HIS A 1 276 ? 12.070 12.093 16.311 1.00 84.31 276 HIS A CA 1
ATOM 2144 C C . HIS A 1 276 ? 11.893 13.166 15.233 1.00 84.31 276 HIS A C 1
ATOM 2146 O O . HIS A 1 276 ? 12.140 14.333 15.534 1.00 84.31 276 HIS A O 1
ATOM 2152 N N . ASP A 1 277 ? 11.408 12.810 14.039 1.00 83.50 277 ASP A N 1
ATOM 2153 C CA . ASP A 1 277 ? 11.221 13.765 12.945 1.00 83.50 277 ASP A CA 1
ATOM 2154 C C . ASP A 1 277 ? 10.289 14.903 13.391 1.00 83.50 277 ASP A C 1
ATOM 2156 O O . ASP A 1 277 ? 9.288 14.654 14.065 1.00 83.50 277 ASP A O 1
ATOM 2160 N N . PRO A 1 278 ? 10.569 16.175 13.074 1.00 86.12 278 PRO A N 1
ATOM 2161 C CA . PRO A 1 278 ? 9.677 17.274 13.441 1.00 86.12 278 PRO A CA 1
ATOM 2162 C C . PRO A 1 278 ? 8.317 17.127 12.740 1.00 86.12 278 PRO A C 1
ATOM 2164 O O . PRO A 1 278 ? 8.087 16.190 11.986 1.00 86.12 278 PRO A O 1
ATOM 2167 N N . LYS A 1 279 ? 7.373 18.048 12.986 1.00 82.81 279 LYS A N 1
ATOM 2168 C CA . LYS A 1 279 ? 6.095 18.026 12.251 1.00 82.81 279 LYS A CA 1
ATOM 2169 C C . LYS A 1 279 ? 6.350 17.943 10.746 1.00 82.81 279 LYS A C 1
ATOM 2171 O O . LYS A 1 279 ? 7.261 18.609 10.267 1.00 82.81 279 LYS A O 1
ATOM 2176 N N . GLU A 1 280 ? 5.530 17.183 10.030 1.00 75.94 280 GLU A N 1
ATOM 2177 C CA . GLU A 1 280 ? 5.819 16.750 8.658 1.00 75.94 280 GLU A CA 1
ATOM 2178 C C . GLU A 1 280 ? 6.152 17.908 7.702 1.00 75.94 280 GLU A C 1
ATOM 2180 O O . GLU A 1 280 ? 7.103 17.835 6.937 1.00 75.94 280 GLU A O 1
ATOM 2185 N N . THR A 1 281 ? 5.476 19.054 7.845 1.00 77.19 281 THR A N 1
ATOM 2186 C CA . THR A 1 281 ? 5.746 20.283 7.066 1.00 77.19 281 THR A CA 1
ATOM 2187 C C . THR A 1 281 ? 7.138 20.895 7.268 1.00 77.19 281 THR A C 1
ATOM 2189 O O . THR A 1 281 ? 7.536 21.782 6.518 1.00 77.19 281 THR A O 1
ATOM 2192 N N . LYS A 1 282 ? 7.863 20.457 8.297 1.00 79.56 282 LYS A N 1
ATOM 2193 C CA . LYS A 1 282 ? 9.257 20.797 8.609 1.00 79.56 282 LYS A CA 1
ATOM 2194 C C . LYS A 1 282 ? 10.152 19.550 8.661 1.00 79.56 282 LYS A C 1
ATOM 2196 O O . LYS A 1 282 ? 11.286 19.655 9.117 1.00 79.56 282 LYS A O 1
ATOM 2201 N N . GLY A 1 283 ? 9.601 18.385 8.319 1.00 71.06 283 GLY A N 1
ATOM 2202 C CA . GLY A 1 283 ? 10.273 17.092 8.330 1.00 71.06 283 GLY A CA 1
ATOM 2203 C C . GLY A 1 283 ? 11.175 16.904 7.120 1.00 71.06 283 GLY A C 1
ATOM 2204 O O . GLY A 1 283 ? 11.369 17.820 6.324 1.00 71.06 283 GLY A O 1
ATOM 2205 N N . ARG A 1 284 ? 11.703 15.686 6.990 1.00 68.06 284 ARG A N 1
ATOM 2206 C CA . ARG A 1 284 ? 12.614 15.304 5.901 1.00 68.06 284 ARG A CA 1
ATOM 2207 C C . ARG A 1 284 ? 11.935 15.357 4.531 1.00 68.06 284 ARG A C 1
ATOM 2209 O O . ARG A 1 284 ? 12.564 15.743 3.556 1.00 68.06 284 ARG A O 1
ATOM 2216 N N . ILE A 1 285 ? 10.631 15.063 4.485 1.00 78.38 285 ILE A N 1
ATOM 2217 C CA . ILE A 1 285 ? 9.840 14.998 3.249 1.00 78.38 285 ILE A CA 1
ATOM 2218 C C . ILE A 1 285 ? 8.569 15.861 3.380 1.00 78.38 285 ILE A C 1
ATOM 2220 O O . ILE A 1 285 ? 7.458 15.336 3.452 1.00 78.38 285 ILE A O 1
ATOM 2224 N N . PRO A 1 286 ? 8.665 17.206 3.377 1.00 76.88 286 PRO A N 1
ATOM 2225 C CA . PRO A 1 286 ? 7.497 18.076 3.574 1.00 76.88 286 PRO A CA 1
ATOM 2226 C C . PRO A 1 286 ? 6.376 17.862 2.552 1.00 76.88 286 PRO A C 1
ATOM 2228 O O . PRO A 1 286 ? 5.201 18.118 2.826 1.00 76.88 286 PRO A O 1
ATOM 2231 N N . MET A 1 287 ? 6.740 17.391 1.360 1.00 79.25 287 MET A N 1
ATOM 2232 C CA . MET A 1 287 ? 5.811 17.136 0.270 1.00 79.25 287 MET A CA 1
ATOM 2233 C C . MET A 1 287 ? 4.901 15.926 0.533 1.00 79.25 287 MET A C 1
ATOM 2235 O O . MET A 1 287 ? 3.763 15.923 0.066 1.00 79.25 287 MET A O 1
ATOM 2239 N N . ARG A 1 288 ? 5.329 14.955 1.352 1.00 85.06 288 ARG A N 1
ATOM 2240 C CA . ARG A 1 288 ? 4.507 13.799 1.740 1.00 85.06 288 ARG A CA 1
ATOM 2241 C C . ARG A 1 288 ? 3.205 14.232 2.408 1.00 85.06 288 ARG A C 1
ATOM 2243 O O . ARG A 1 288 ? 2.135 13.803 1.987 1.00 85.06 288 ARG A O 1
ATOM 2250 N N . GLU A 1 289 ? 3.265 15.138 3.389 1.00 84.62 289 GLU A N 1
ATOM 2251 C CA . GLU A 1 289 ? 2.047 15.648 4.041 1.00 84.62 289 GLU A CA 1
ATOM 2252 C C . GLU A 1 289 ? 1.115 16.328 3.049 1.00 84.62 289 GLU A C 1
ATOM 2254 O O . GLU A 1 289 ? -0.105 16.235 3.181 1.00 84.62 289 GLU A O 1
ATOM 2259 N N . LYS A 1 290 ? 1.682 17.030 2.061 1.00 84.69 290 LYS A N 1
ATOM 2260 C CA . LYS A 1 290 ? 0.893 17.705 1.037 1.00 84.69 290 LYS A CA 1
ATOM 2261 C C . LYS A 1 290 ? 0.132 16.683 0.196 1.00 84.69 290 LYS A C 1
ATOM 2263 O O . LYS A 1 290 ? -1.078 16.834 0.071 1.00 84.69 290 LYS A O 1
ATOM 2268 N N . VAL A 1 291 ? 0.799 15.632 -0.288 1.00 86.81 291 VAL A N 1
ATOM 2269 C CA . VAL A 1 291 ? 0.166 14.525 -1.031 1.00 86.81 291 VAL A CA 1
ATOM 2270 C C . VAL A 1 291 ? -0.947 13.891 -0.208 1.00 86.81 291 VAL A C 1
ATOM 2272 O O . VAL A 1 291 ? -2.092 13.828 -0.653 1.00 86.81 291 VAL A O 1
ATOM 2275 N N . MET A 1 292 ? -0.634 13.478 1.021 1.00 89.19 292 MET A N 1
ATOM 2276 C CA . MET A 1 292 ? -1.603 12.832 1.904 1.00 89.19 292 MET A CA 1
ATOM 2277 C C . MET A 1 292 ? -2.807 13.741 2.169 1.00 89.19 292 MET A C 1
ATOM 2279 O O . MET A 1 292 ? -3.946 13.302 2.063 1.00 89.19 292 MET A O 1
ATOM 2283 N N . SER A 1 293 ? -2.566 15.028 2.436 1.00 89.25 293 SER A N 1
ATOM 2284 C CA . SER A 1 293 ? -3.623 16.017 2.673 1.00 89.25 293 SER A CA 1
ATOM 2285 C C . SER A 1 293 ? -4.498 16.271 1.448 1.00 89.25 293 SER A C 1
ATOM 2287 O O . SER A 1 293 ? -5.668 16.604 1.613 1.00 89.25 293 SER A O 1
ATOM 2289 N N . LEU A 1 294 ? -3.952 16.180 0.232 1.00 91.31 294 LEU A N 1
ATOM 2290 C CA . LEU A 1 294 ? -4.723 16.354 -1.000 1.00 91.31 294 LEU A CA 1
ATOM 2291 C C . LEU A 1 294 ? -5.728 15.216 -1.176 1.00 91.31 294 LEU A C 1
ATOM 2293 O O . LEU A 1 294 ? -6.912 15.480 -1.370 1.00 91.31 294 LEU A O 1
ATOM 2297 N N . PHE A 1 295 ? -5.277 13.968 -1.026 1.00 92.88 295 PHE A N 1
ATOM 2298 C CA . PHE A 1 295 ? -6.168 12.810 -1.082 1.00 92.88 295 PHE A CA 1
ATOM 2299 C C . PHE A 1 295 ? -7.152 12.786 0.092 1.00 92.88 295 PHE A C 1
ATOM 2301 O O . PHE A 1 295 ? -8.330 12.526 -0.124 1.00 92.88 295 PHE A O 1
ATOM 2308 N N . GLU A 1 296 ? -6.715 13.118 1.311 1.00 92.00 296 GLU A N 1
ATOM 2309 C CA . GLU A 1 296 ? -7.581 13.168 2.501 1.00 92.00 296 GLU A CA 1
ATOM 2310 C C . GLU A 1 296 ? -8.723 14.194 2.359 1.00 92.00 296 GLU A C 1
ATOM 2312 O O . GLU A 1 296 ? -9.813 13.970 2.882 1.00 92.00 296 GLU A O 1
ATOM 2317 N N . LYS A 1 297 ? -8.495 15.309 1.649 1.00 91.62 297 LYS A N 1
ATOM 2318 C CA . LYS A 1 297 ? -9.491 16.375 1.436 1.00 91.62 297 LYS A CA 1
ATOM 2319 C C . LYS A 1 297 ? -10.425 16.138 0.252 1.00 91.62 297 LYS A C 1
ATOM 2321 O O . LYS A 1 297 ? -11.459 16.808 0.186 1.00 91.62 297 LYS A O 1
ATOM 2326 N N . ASP A 1 298 ? -10.070 15.267 -0.691 1.00 93.56 298 ASP A N 1
ATOM 2327 C CA . ASP A 1 298 ? -10.942 14.991 -1.831 1.00 93.56 298 ASP A CA 1
ATOM 2328 C C . ASP A 1 298 ? -12.238 14.312 -1.340 1.00 93.56 298 ASP A C 1
ATOM 2330 O O . ASP A 1 298 ? -12.181 13.332 -0.594 1.00 93.56 298 ASP A O 1
ATOM 2334 N N . PRO A 1 299 ? -13.427 14.808 -1.731 1.00 91.69 299 PRO A N 1
ATOM 2335 C CA . PRO A 1 299 ? -14.701 14.284 -1.238 1.00 91.69 299 PRO A CA 1
ATOM 2336 C C . PRO A 1 299 ? -15.002 12.851 -1.703 1.00 91.69 299 PRO A C 1
ATOM 2338 O O . PRO A 1 299 ? -15.929 12.233 -1.182 1.00 91.69 299 PRO A O 1
ATOM 2341 N N . GLY A 1 300 ? -14.277 12.332 -2.698 1.00 92.06 300 GLY A N 1
ATOM 2342 C CA . GLY A 1 300 ? -14.361 10.941 -3.129 1.00 92.06 300 GLY A CA 1
ATOM 2343 C C . GLY A 1 300 ? -13.580 9.975 -2.237 1.00 92.06 300 GLY A C 1
ATOM 2344 O O . GLY A 1 300 ? -13.761 8.771 -2.377 1.00 92.06 300 GLY A O 1
ATOM 2345 N N . THR A 1 301 ? -12.728 10.460 -1.335 1.00 95.31 301 THR A N 1
ATOM 2346 C CA . THR A 1 301 ? -11.871 9.625 -0.486 1.00 95.31 301 THR A CA 1
ATOM 2347 C C . THR A 1 301 ? -12.596 9.217 0.794 1.00 95.31 301 THR A C 1
ATOM 2349 O O . THR A 1 301 ? -12.967 10.053 1.615 1.00 95.31 301 THR A O 1
ATOM 2352 N N . SER A 1 302 ? -12.761 7.909 0.993 1.00 93.00 302 SER A N 1
ATOM 2353 C CA . SER A 1 302 ? -13.445 7.336 2.161 1.00 93.00 302 SER A CA 1
ATOM 2354 C C . SER A 1 302 ? -12.492 6.785 3.224 1.00 93.00 302 SER A C 1
ATOM 2356 O O . SER A 1 302 ? -12.828 6.769 4.408 1.00 93.00 302 SER A O 1
ATOM 2358 N N . ALA A 1 303 ? -11.321 6.288 2.824 1.00 92.62 303 ALA A N 1
ATOM 2359 C CA . ALA A 1 303 ? -10.314 5.762 3.743 1.00 92.62 303 ALA A CA 1
ATOM 2360 C C . ALA A 1 303 ? -8.911 5.865 3.137 1.00 92.62 303 ALA A C 1
ATOM 2362 O O . ALA A 1 303 ? -8.751 5.751 1.923 1.00 92.62 303 ALA A O 1
ATOM 2363 N N . VAL A 1 304 ? -7.908 6.051 3.990 1.00 94.38 304 VAL A N 1
ATOM 2364 C CA . VAL A 1 304 ? -6.492 6.083 3.629 1.00 94.38 304 VAL A CA 1
ATOM 2365 C C . VAL A 1 304 ? -5.704 5.243 4.627 1.00 94.38 304 VAL A C 1
ATOM 2367 O O . VAL A 1 304 ? -5.828 5.429 5.839 1.00 94.38 304 VAL A O 1
ATOM 2370 N N . PHE A 1 305 ? -4.856 4.359 4.114 1.00 94.38 305 PHE A N 1
ATOM 2371 C CA . PHE A 1 305 ? -3.927 3.554 4.900 1.00 94.38 305 PHE A CA 1
ATOM 2372 C C . PHE A 1 305 ? -2.499 3.847 4.484 1.00 94.38 305 PHE A C 1
ATOM 2374 O O . PHE A 1 305 ? -2.228 4.118 3.317 1.00 94.38 305 PHE A O 1
ATOM 2381 N N . VAL A 1 306 ? -1.586 3.750 5.442 1.00 94.50 306 VAL A N 1
ATOM 2382 C CA . VAL A 1 306 ? -0.152 3.881 5.202 1.00 94.50 306 VAL A CA 1
ATOM 2383 C C . VAL A 1 306 ? 0.543 2.644 5.739 1.00 94.50 306 VAL A C 1
ATOM 2385 O O . VAL A 1 306 ? 0.184 2.138 6.802 1.00 94.50 306 VAL A O 1
ATOM 2388 N N . TYR A 1 307 ? 1.534 2.166 5.005 1.00 94.81 307 TYR A N 1
ATOM 2389 C CA . TYR A 1 307 ? 2.380 1.047 5.392 1.00 94.81 307 TYR A CA 1
ATOM 2390 C C . TYR A 1 307 ? 3.795 1.273 4.868 1.00 94.81 307 TYR A C 1
ATOM 2392 O O . TYR A 1 307 ? 4.023 2.147 4.036 1.00 94.81 307 TYR A O 1
ATOM 2400 N N . GLU A 1 308 ? 4.757 0.516 5.381 1.00 93.19 308 GLU A N 1
ATOM 2401 C CA . GLU A 1 308 ? 6.159 0.648 4.994 1.00 93.19 308 GLU A CA 1
ATOM 2402 C C . GLU A 1 308 ? 6.842 -0.717 4.937 1.00 93.19 308 GLU A C 1
ATOM 2404 O O . GLU A 1 308 ? 6.430 -1.655 5.629 1.00 93.19 308 GLU A O 1
ATOM 2409 N N . THR A 1 309 ? 7.891 -0.821 4.122 1.00 90.12 309 THR A N 1
ATOM 2410 C CA . THR A 1 309 ? 8.776 -1.988 4.082 1.00 90.12 309 THR A CA 1
ATOM 2411 C C . THR A 1 309 ? 10.244 -1.556 4.085 1.00 90.12 309 THR A C 1
ATOM 2413 O O . THR A 1 309 ? 10.604 -0.632 3.357 1.00 90.12 309 THR A O 1
ATOM 2416 N N . PRO A 1 310 ? 11.121 -2.232 4.845 1.00 87.19 310 PRO A N 1
ATOM 2417 C CA . PRO A 1 310 ? 12.568 -2.073 4.707 1.00 87.19 310 PRO A CA 1
ATOM 2418 C C . PRO A 1 310 ? 13.141 -2.858 3.516 1.00 87.19 310 PRO A C 1
ATOM 2420 O O . PRO A 1 310 ? 14.294 -2.673 3.156 1.00 87.19 310 PRO A O 1
ATOM 2423 N N . ASN A 1 311 ? 12.361 -3.747 2.896 1.00 83.94 311 ASN A N 1
ATOM 2424 C CA . ASN A 1 311 ? 12.885 -4.750 1.963 1.00 83.94 311 ASN A CA 1
ATOM 2425 C C . ASN A 1 311 ? 12.926 -4.285 0.497 1.00 83.94 311 ASN A C 1
ATOM 2427 O O . ASN A 1 311 ? 12.930 -5.117 -0.399 1.00 83.94 311 ASN A O 1
ATOM 2431 N N . CYS A 1 312 ? 12.934 -2.978 0.233 1.00 80.75 312 CYS A N 1
ATOM 2432 C CA . CYS A 1 312 ? 13.023 -2.465 -1.137 1.00 80.75 312 CYS A CA 1
ATOM 2433 C C . CYS A 1 312 ? 14.468 -2.333 -1.656 1.00 80.75 312 CYS A C 1
ATOM 2435 O O . CYS A 1 312 ? 14.659 -2.026 -2.828 1.00 80.75 312 CYS A O 1
ATOM 2437 N N . GLY A 1 313 ? 15.479 -2.569 -0.812 1.00 73.38 313 GLY A N 1
ATOM 2438 C CA . GLY A 1 313 ? 16.901 -2.421 -1.162 1.00 73.38 313 GLY A CA 1
ATOM 2439 C C . GLY A 1 313 ? 17.449 -0.999 -1.011 1.00 73.38 313 GLY A C 1
ATOM 2440 O O . GLY A 1 313 ? 18.647 -0.797 -1.154 1.00 73.38 313 GLY A O 1
ATOM 2441 N N . PHE A 1 314 ? 16.596 -0.026 -0.677 1.00 75.81 314 PHE A N 1
ATOM 2442 C CA . PHE A 1 314 ? 17.023 1.316 -0.277 1.00 75.81 314 PHE A CA 1
ATOM 2443 C C . PHE A 1 314 ? 17.510 1.330 1.179 1.00 75.81 314 PHE A C 1
ATOM 2445 O O . PHE A 1 314 ? 17.094 0.498 1.987 1.00 75.81 314 PHE A O 1
ATOM 2452 N N . ASP A 1 315 ? 18.342 2.318 1.519 1.00 69.12 315 ASP A N 1
ATOM 2453 C CA . ASP A 1 315 ? 18.883 2.497 2.877 1.00 69.12 315 ASP A CA 1
ATOM 2454 C C . ASP A 1 315 ? 17.792 2.757 3.930 1.00 69.12 315 ASP A C 1
ATOM 2456 O O . ASP A 1 315 ? 17.917 2.351 5.088 1.00 69.12 315 ASP A O 1
ATOM 2460 N N . ASP A 1 316 ? 16.711 3.425 3.524 1.00 76.81 316 ASP A N 1
ATOM 2461 C CA . ASP A 1 316 ? 15.544 3.705 4.354 1.00 76.81 316 ASP A CA 1
ATOM 2462 C C . ASP A 1 316 ? 14.361 2.806 3.964 1.00 76.81 316 ASP A C 1
ATOM 2464 O O . ASP A 1 316 ? 14.207 2.367 2.822 1.00 76.81 316 ASP A O 1
ATOM 2468 N N . SER A 1 317 ? 13.466 2.554 4.925 1.00 87.56 317 SER A N 1
ATOM 2469 C CA . SER A 1 317 ? 12.208 1.864 4.622 1.00 87.56 317 SER A CA 1
ATOM 2470 C C . SER A 1 317 ? 11.350 2.717 3.694 1.00 87.56 317 SER A C 1
ATOM 2472 O O . SER A 1 317 ? 11.139 3.894 3.965 1.00 87.56 317 SER A O 1
ATOM 2474 N N . VAL A 1 318 ? 10.802 2.129 2.635 1.00 87.88 318 VAL A N 1
ATOM 2475 C CA . VAL A 1 318 ? 9.917 2.831 1.700 1.00 87.88 318 VAL A CA 1
ATOM 2476 C C . VAL A 1 318 ? 8.492 2.777 2.229 1.00 87.88 318 VAL A C 1
ATOM 2478 O O . VAL A 1 318 ? 8.012 1.717 2.641 1.00 87.88 318 VAL A O 1
ATOM 2481 N N . ALA A 1 319 ? 7.816 3.921 2.229 1.00 91.81 319 ALA A N 1
ATOM 2482 C CA . ALA A 1 319 ? 6.434 4.050 2.646 1.00 91.81 319 ALA A CA 1
ATOM 2483 C C . ALA A 1 319 ? 5.481 4.146 1.456 1.00 91.81 319 ALA A C 1
ATOM 2485 O O . ALA A 1 319 ? 5.755 4.798 0.450 1.00 91.81 319 ALA A O 1
ATOM 2486 N N . PHE A 1 320 ? 4.303 3.563 1.628 1.00 94.06 320 PHE A N 1
ATOM 2487 C CA . PHE A 1 320 ? 3.240 3.504 0.641 1.00 94.06 320 PHE A CA 1
ATOM 2488 C C . PHE A 1 320 ? 1.923 3.957 1.258 1.00 94.06 320 PHE A C 1
ATOM 2490 O O . PHE A 1 320 ? 1.692 3.827 2.463 1.00 94.06 320 PHE A O 1
ATOM 2497 N N . MET A 1 321 ? 1.039 4.465 0.410 1.00 94.31 321 MET A N 1
ATOM 2498 C CA . MET A 1 321 ? -0.294 4.913 0.766 1.00 94.31 321 MET A CA 1
ATOM 2499 C C . MET A 1 321 ? -1.330 4.210 -0.114 1.00 94.31 321 MET A C 1
ATOM 2501 O O . MET A 1 321 ? -1.225 4.225 -1.338 1.00 94.31 321 MET A O 1
ATOM 2505 N N . VAL A 1 322 ? -2.356 3.638 0.518 1.00 96.94 322 VAL A N 1
ATOM 2506 C CA . VAL A 1 322 ? -3.562 3.122 -0.143 1.00 96.94 322 VAL A CA 1
ATOM 2507 C C . VAL A 1 322 ? -4.709 4.080 0.128 1.00 96.94 322 VAL A C 1
ATOM 2509 O O . VAL A 1 322 ? -5.020 4.359 1.282 1.00 96.94 322 VAL A O 1
ATOM 2512 N N . VAL A 1 323 ? -5.363 4.552 -0.925 1.00 97.06 323 VAL A N 1
ATOM 2513 C CA . VAL A 1 323 ? -6.524 5.438 -0.873 1.00 97.06 323 VAL A CA 1
ATOM 2514 C C . VAL A 1 323 ? -7.739 4.702 -1.425 1.00 97.06 323 VAL A C 1
ATOM 2516 O O . VAL A 1 323 ? -7.702 4.165 -2.529 1.00 97.06 323 VAL A O 1
ATOM 2519 N N . CYS A 1 324 ? -8.832 4.691 -0.672 1.00 96.31 324 CYS A N 1
ATOM 2520 C CA . CYS A 1 324 ? -10.067 4.020 -1.051 1.00 96.31 324 CYS A CA 1
ATOM 2521 C C . CYS A 1 324 ? -11.192 5.009 -1.318 1.00 96.31 324 CYS A C 1
ATOM 2523 O O . CYS A 1 324 ? -11.460 5.893 -0.498 1.00 96.31 324 CYS A O 1
ATOM 2525 N N . LYS A 1 325 ? -11.951 4.766 -2.389 1.00 95.12 325 LYS A N 1
ATOM 2526 C CA . LYS A 1 325 ? -13.178 5.517 -2.674 1.00 95.12 325 LYS A CA 1
ATOM 2527 C C . LYS A 1 325 ? -14.367 5.106 -1.794 1.00 95.12 325 LYS A C 1
ATOM 2529 O O . LYS A 1 325 ? -15.277 5.896 -1.567 1.00 95.12 325 LYS A O 1
ATOM 2534 N N . SER A 1 326 ? -14.327 3.894 -1.238 1.00 91.19 326 SER A N 1
ATOM 2535 C CA . SER A 1 326 ? -15.377 3.301 -0.401 1.00 91.19 326 SER A CA 1
ATOM 2536 C C . SER A 1 326 ? -14.802 2.741 0.899 1.00 91.19 326 SER A C 1
ATOM 2538 O O . SER A 1 326 ? -13.705 2.177 0.912 1.00 91.19 326 SER A O 1
ATOM 2540 N N . THR A 1 327 ? -15.553 2.839 2.000 1.00 87.25 327 THR A N 1
ATOM 2541 C CA . THR A 1 327 ? -15.170 2.228 3.285 1.00 87.25 327 THR A CA 1
ATOM 2542 C C . THR A 1 327 ? -15.152 0.699 3.225 1.00 87.25 327 THR A C 1
ATOM 2544 O O . THR A 1 327 ? -14.479 0.075 4.043 1.00 87.25 327 THR A O 1
ATOM 2547 N N . ASN A 1 328 ? -15.786 0.081 2.216 1.00 84.56 328 ASN A N 1
ATOM 2548 C CA . ASN A 1 328 ? -15.751 -1.370 1.995 1.00 84.56 328 ASN A CA 1
ATOM 2549 C C . ASN A 1 328 ? -14.323 -1.924 1.904 1.00 84.56 328 ASN A C 1
ATOM 2551 O O . ASN A 1 328 ? -14.089 -3.069 2.298 1.00 84.56 328 ASN A O 1
ATOM 2555 N N . CYS A 1 329 ? -13.357 -1.123 1.440 1.00 88.44 329 CYS A N 1
ATOM 2556 C CA . CYS A 1 329 ? -11.965 -1.556 1.353 1.00 88.44 329 CYS A CA 1
ATOM 2557 C C . CYS A 1 329 ? -11.387 -1.956 2.723 1.00 88.44 329 CYS A C 1
ATOM 2559 O O . CYS A 1 329 ? -10.549 -2.854 2.787 1.00 88.44 329 CYS A O 1
ATOM 2561 N N . ARG A 1 330 ? -11.883 -1.379 3.835 1.00 87.12 330 ARG A N 1
ATOM 2562 C CA . ARG A 1 330 ? -11.461 -1.717 5.208 1.00 87.12 330 ARG A CA 1
ATOM 2563 C C . ARG A 1 330 ? -11.651 -3.200 5.500 1.00 87.12 330 ARG A C 1
ATOM 2565 O O . ARG A 1 330 ? -10.766 -3.823 6.080 1.00 87.12 330 ARG A O 1
ATOM 2572 N N . LYS A 1 331 ? -12.760 -3.795 5.043 1.00 83.50 331 LYS A N 1
ATOM 2573 C CA . LYS A 1 331 ? -13.017 -5.236 5.193 1.00 83.50 331 LYS A CA 1
ATOM 2574 C C . LYS A 1 331 ? -11.877 -6.076 4.615 1.00 83.50 331 LYS A C 1
ATOM 2576 O O . LYS A 1 331 ? -11.554 -7.139 5.138 1.00 83.50 331 LYS A O 1
ATOM 2581 N N . HIS A 1 332 ? -11.309 -5.628 3.502 1.00 88.50 332 HIS A N 1
ATOM 2582 C CA . HIS A 1 332 ? -10.267 -6.345 2.786 1.00 88.50 332 HIS A CA 1
ATOM 2583 C C . HIS A 1 332 ? -8.866 -6.016 3.302 1.00 88.50 332 HIS A C 1
ATOM 2585 O O . HIS A 1 332 ? -8.073 -6.941 3.452 1.00 88.50 332 HIS A O 1
ATOM 2591 N N . TRP A 1 333 ? -8.600 -4.754 3.645 1.00 91.69 333 TRP A N 1
ATOM 2592 C CA . TRP A 1 333 ? -7.344 -4.315 4.260 1.00 91.69 333 TRP A CA 1
ATOM 2593 C C . TRP A 1 333 ? -7.074 -5.045 5.581 1.00 91.69 333 TRP A C 1
ATOM 2595 O O . TRP A 1 333 ? -5.960 -5.506 5.832 1.00 91.69 333 TRP A O 1
ATOM 2605 N N . TYR A 1 334 ? -8.120 -5.227 6.391 1.00 86.50 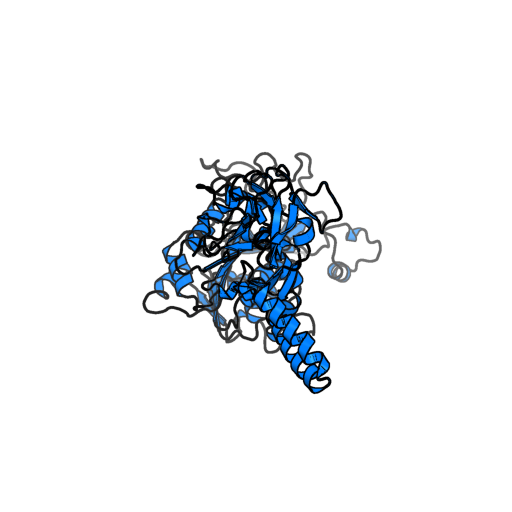334 TYR A N 1
ATOM 2606 C CA . TYR A 1 334 ? -8.053 -5.905 7.686 1.00 86.50 334 TYR A CA 1
ATOM 2607 C C . TYR A 1 334 ? -8.457 -7.382 7.655 1.00 86.50 334 TYR A C 1
ATOM 2609 O O . TYR A 1 334 ? -8.817 -7.943 8.696 1.00 86.50 334 TYR A O 1
ATOM 2617 N N . ALA A 1 335 ? -8.445 -8.010 6.480 1.00 84.06 335 ALA A N 1
ATOM 2618 C CA . ALA A 1 335 ? -8.665 -9.445 6.388 1.00 84.06 335 ALA A CA 1
ATOM 2619 C C . ALA A 1 335 ? -7.628 -10.202 7.240 1.00 84.06 335 ALA A C 1
ATOM 2621 O O . ALA A 1 335 ? -6.496 -9.747 7.430 1.00 84.06 335 ALA A O 1
ATOM 2622 N N . SER A 1 336 ? -8.027 -11.350 7.787 1.00 82.62 336 SER A N 1
ATOM 2623 C CA . SER A 1 336 ? -7.102 -12.233 8.493 1.00 82.62 336 SER A CA 1
ATOM 2624 C C . SER A 1 336 ? -6.076 -12.829 7.524 1.00 82.62 336 SER A C 1
ATOM 2626 O O . SER A 1 336 ? -6.330 -12.905 6.321 1.00 82.62 336 SER A O 1
ATOM 2628 N N . SER A 1 337 ? -4.922 -13.254 8.050 1.00 87.81 337 SER A N 1
ATOM 2629 C CA . SER A 1 337 ? -3.825 -13.803 7.238 1.00 87.81 337 SER A CA 1
ATOM 2630 C C . SER A 1 337 ? -4.306 -14.913 6.301 1.00 87.81 337 SER A C 1
ATOM 2632 O O . SER A 1 337 ? -4.078 -14.851 5.101 1.00 87.81 337 SER A O 1
ATOM 2634 N N . ASP A 1 338 ? -5.074 -15.864 6.828 1.00 86.81 338 ASP A N 1
ATOM 2635 C CA . ASP A 1 338 ? -5.627 -16.997 6.085 1.00 86.81 338 ASP A CA 1
ATOM 2636 C C . ASP A 1 338 ? -6.565 -16.573 4.946 1.00 86.81 338 ASP A C 1
ATOM 2638 O O . ASP A 1 338 ? -6.546 -17.164 3.867 1.00 86.81 338 ASP A O 1
ATOM 2642 N N . MET A 1 339 ? -7.356 -15.517 5.147 1.00 87.75 339 MET A N 1
ATOM 2643 C CA . MET A 1 339 ? -8.230 -14.981 4.103 1.00 87.75 339 MET A CA 1
ATOM 2644 C C . MET A 1 339 ? -7.442 -14.270 3.003 1.00 87.75 339 MET A C 1
ATOM 2646 O O . MET A 1 339 ? -7.846 -14.311 1.841 1.00 87.75 339 MET A O 1
ATOM 2650 N N . VAL A 1 340 ? -6.337 -13.606 3.348 1.00 93.12 340 VAL A N 1
ATOM 2651 C CA . VAL A 1 340 ? -5.431 -12.993 2.367 1.00 93.12 340 VAL A CA 1
ATOM 2652 C C . VAL A 1 340 ? -4.725 -14.080 1.557 1.00 93.12 340 VAL A C 1
ATOM 2654 O O . VAL A 1 340 ? -4.748 -14.012 0.331 1.00 93.12 340 VAL A O 1
ATOM 2657 N N . ASP A 1 341 ? -4.200 -15.114 2.215 1.00 94.44 341 ASP A N 1
ATOM 2658 C CA . ASP A 1 341 ? -3.531 -16.244 1.559 1.00 94.44 341 ASP A CA 1
ATOM 2659 C C . ASP A 1 341 ? -4.481 -16.995 0.616 1.00 94.44 341 ASP A C 1
ATOM 2661 O O . ASP A 1 341 ? -4.119 -17.313 -0.518 1.00 94.44 341 ASP A O 1
ATOM 2665 N N . LEU A 1 342 ? -5.735 -17.204 1.035 1.00 93.19 342 LEU A N 1
ATOM 2666 C CA . LEU A 1 342 ? -6.766 -17.799 0.183 1.00 93.19 342 LEU A CA 1
ATOM 2667 C C . LEU A 1 342 ? -7.065 -16.923 -1.041 1.00 93.19 342 LEU A C 1
ATOM 2669 O O . LEU A 1 342 ? -7.154 -17.431 -2.156 1.00 93.19 342 LEU A O 1
ATOM 2673 N N . LYS A 1 343 ? -7.174 -15.598 -0.869 1.00 93.44 343 LYS A N 1
ATOM 2674 C CA . LYS A 1 343 ? -7.354 -14.685 -2.008 1.00 93.44 343 LYS A CA 1
ATOM 2675 C C . LYS A 1 343 ? -6.164 -14.722 -2.963 1.00 93.44 343 LYS A C 1
ATOM 2677 O O . LYS A 1 343 ? -6.389 -14.674 -4.167 1.00 93.44 343 LYS A O 1
ATOM 2682 N N . ILE A 1 344 ? -4.933 -14.770 -2.452 1.00 95.62 344 ILE A N 1
ATOM 2683 C CA . ILE A 1 344 ? -3.725 -14.891 -3.278 1.00 95.62 344 ILE A CA 1
ATOM 2684 C C . ILE A 1 344 ? -3.803 -16.182 -4.092 1.00 95.62 344 ILE A C 1
ATOM 2686 O O . ILE A 1 344 ? -3.682 -16.137 -5.312 1.00 95.62 344 ILE A O 1
ATOM 2690 N N . HIS A 1 345 ? -4.091 -17.308 -3.439 1.00 94.12 345 HIS A N 1
ATOM 2691 C CA . HIS A 1 345 ? -4.257 -18.598 -4.104 1.00 94.12 345 HIS A CA 1
ATOM 2692 C C . HIS A 1 345 ? -5.318 -18.556 -5.217 1.00 94.12 345 HIS A C 1
ATOM 2694 O O . HIS A 1 345 ? -5.084 -19.059 -6.314 1.00 94.12 345 HIS A O 1
ATOM 2700 N N . ASP A 1 346 ? -6.469 -17.934 -4.958 1.00 94.25 346 ASP A N 1
ATOM 2701 C CA . ASP A 1 346 ? -7.592 -17.925 -5.898 1.00 94.25 346 ASP A CA 1
ATOM 2702 C C . ASP A 1 346 ? -7.414 -16.920 -7.047 1.00 94.25 346 ASP A C 1
ATOM 2704 O O . ASP A 1 346 ? -7.935 -17.132 -8.147 1.00 94.25 346 ASP A O 1
ATOM 2708 N N . ARG A 1 347 ? -6.703 -15.812 -6.809 1.00 94.75 347 ARG A N 1
ATOM 2709 C CA . ARG A 1 347 ? -6.590 -14.694 -7.761 1.00 94.75 347 ARG A CA 1
ATOM 2710 C C . ARG A 1 347 ? -5.280 -14.641 -8.510 1.00 94.75 347 ARG A C 1
ATOM 2712 O O . ARG A 1 347 ? -5.198 -13.886 -9.467 1.00 94.75 347 ARG A O 1
ATOM 2719 N N . VAL A 1 348 ? -4.260 -15.388 -8.117 1.00 95.44 348 VAL A N 1
ATOM 2720 C CA . VAL A 1 348 ? -2.949 -15.290 -8.756 1.00 95.44 348 VAL A CA 1
ATOM 2721 C C . VAL A 1 348 ? -2.741 -16.445 -9.729 1.00 95.44 348 VAL A C 1
ATOM 2723 O O . VAL A 1 348 ? -3.049 -17.600 -9.437 1.00 95.44 348 VAL A O 1
ATOM 2726 N N . HIS A 1 349 ? -2.237 -16.138 -10.924 1.00 94.19 349 HIS A N 1
ATOM 2727 C CA . HIS A 1 349 ? -1.844 -17.160 -11.890 1.00 94.19 349 HIS A CA 1
ATOM 2728 C C . HIS A 1 349 ? -0.745 -18.058 -11.308 1.00 94.19 349 HIS A C 1
ATOM 2730 O O . HIS A 1 349 ? 0.190 -17.534 -10.721 1.00 94.19 349 HIS A O 1
ATOM 2736 N N . PRO A 1 350 ? -0.783 -19.386 -11.498 1.00 93.94 350 PRO A N 1
ATOM 2737 C CA . PRO A 1 350 ? 0.348 -20.236 -11.137 1.00 93.94 350 PRO A CA 1
ATOM 2738 C C . PRO A 1 350 ? 1.542 -20.003 -12.080 1.00 93.94 350 PRO A C 1
ATOM 2740 O O . PRO A 1 350 ? 1.359 -19.629 -13.245 1.00 93.94 350 PRO A O 1
ATOM 2743 N N . ARG A 1 351 ? 2.764 -20.301 -11.614 1.00 93.25 351 ARG A N 1
ATOM 2744 C CA . ARG A 1 351 ? 3.962 -20.343 -12.471 1.00 93.25 351 ARG A CA 1
ATOM 2745 C C . ARG A 1 351 ? 4.121 -21.704 -13.161 1.00 93.25 351 ARG A C 1
ATOM 2747 O O . ARG A 1 351 ? 3.807 -22.746 -12.583 1.00 93.25 351 ARG A O 1
ATOM 2754 N N . LYS A 1 352 ? 4.667 -21.719 -14.379 1.00 94.62 352 LYS A N 1
ATOM 2755 C CA . LYS A 1 352 ? 5.030 -22.924 -15.149 1.00 94.62 352 LYS A CA 1
ATOM 2756 C C . LYS A 1 352 ? 6.147 -23.703 -14.455 1.00 94.62 352 LYS A C 1
ATOM 2758 O O . LYS A 1 352 ? 6.144 -24.931 -14.490 1.00 94.62 352 LYS A O 1
ATOM 2763 N N . SER A 1 353 ? 7.065 -22.993 -13.802 1.00 92.00 353 SER A N 1
ATOM 2764 C CA . SER A 1 353 ? 8.128 -23.553 -12.962 1.00 92.00 353 SER A CA 1
ATOM 2765 C C . SER A 1 353 ? 7.626 -24.290 -11.712 1.00 92.00 353 SER A C 1
ATOM 2767 O O . SER A 1 353 ? 8.379 -25.062 -11.120 1.00 92.00 353 SER A O 1
ATOM 2769 N N . GLY A 1 354 ? 6.373 -24.064 -11.298 1.00 90.69 354 GLY A N 1
ATOM 2770 C CA . GLY A 1 354 ? 5.813 -24.576 -10.044 1.00 90.69 354 GLY A CA 1
ATOM 2771 C C . GLY A 1 354 ? 6.246 -23.801 -8.793 1.00 90.69 354 GLY A C 1
ATOM 2772 O O . GLY A 1 354 ? 5.848 -24.177 -7.693 1.00 90.69 354 GLY A O 1
ATOM 2773 N N . GLN A 1 355 ? 7.036 -22.733 -8.942 1.00 89.06 355 GLN A N 1
ATOM 2774 C CA . GLN A 1 355 ? 7.387 -21.838 -7.838 1.00 89.06 355 GLN A CA 1
ATOM 2775 C C . GLN A 1 355 ? 6.193 -20.955 -7.426 1.00 89.06 355 GLN A C 1
ATOM 2777 O O . GLN A 1 355 ? 5.303 -20.705 -8.250 1.00 89.06 355 GLN A O 1
ATOM 2782 N N . PRO A 1 356 ? 6.161 -20.451 -6.177 1.00 90.06 356 PRO A N 1
ATOM 2783 C CA . PRO A 1 356 ? 5.196 -19.436 -5.765 1.00 90.06 356 PRO A CA 1
ATOM 2784 C C . PRO A 1 356 ? 5.225 -18.219 -6.695 1.00 90.06 356 PRO A C 1
ATOM 2786 O O . PRO A 1 356 ? 6.277 -17.785 -7.163 1.00 90.06 356 PRO A O 1
ATOM 2789 N N . THR A 1 357 ? 4.051 -17.673 -7.011 1.00 92.62 357 THR A N 1
ATOM 2790 C CA . THR A 1 357 ? 3.963 -16.515 -7.920 1.00 92.62 357 THR A CA 1
ATOM 2791 C C . THR A 1 357 ? 4.222 -15.203 -7.198 1.00 92.62 357 THR A C 1
ATOM 2793 O O . THR A 1 357 ? 4.920 -14.348 -7.737 1.00 92.62 357 THR A O 1
ATOM 2796 N N . ILE A 1 358 ? 3.731 -15.096 -5.968 1.00 93.62 358 ILE A N 1
ATOM 2797 C CA . ILE A 1 358 ? 4.084 -14.048 -5.013 1.00 93.62 358 ILE A CA 1
ATOM 2798 C C . ILE A 1 358 ? 5.042 -14.679 -3.997 1.00 93.62 358 ILE A C 1
ATOM 2800 O O . ILE A 1 358 ? 4.745 -15.760 -3.482 1.00 93.62 358 ILE A O 1
ATOM 2804 N N . MET A 1 359 ? 6.200 -14.060 -3.777 1.00 89.62 359 MET A N 1
ATOM 2805 C CA . MET A 1 359 ? 7.303 -14.610 -2.972 1.00 89.62 359 MET A CA 1
ATOM 2806 C C . MET A 1 359 ? 7.487 -13.881 -1.636 1.00 89.62 359 MET A C 1
ATOM 2808 O O . MET A 1 359 ? 7.852 -14.500 -0.640 1.00 89.62 359 MET A O 1
ATOM 2812 N N . ASN A 1 360 ? 7.219 -12.578 -1.616 1.00 90.94 360 ASN A N 1
ATOM 2813 C CA . ASN A 1 360 ? 7.599 -11.637 -0.564 1.00 90.94 360 ASN A CA 1
ATOM 2814 C C . ASN A 1 360 ? 6.396 -10.974 0.121 1.00 90.94 360 ASN A C 1
ATOM 2816 O O . ASN A 1 360 ? 6.547 -10.224 1.091 1.00 90.94 360 ASN A O 1
ATOM 2820 N N . TYR A 1 361 ? 5.187 -11.274 -0.346 1.00 95.00 361 TYR A N 1
ATOM 2821 C CA . TYR A 1 361 ? 3.945 -10.798 0.238 1.00 95.00 361 TYR A CA 1
ATOM 2822 C C . TYR A 1 361 ? 2.957 -11.946 0.492 1.00 95.00 361 TYR A C 1
ATOM 2824 O O . TYR A 1 361 ? 2.617 -12.723 -0.396 1.00 95.00 361 TYR A O 1
ATOM 2832 N N . ASP A 1 362 ? 2.456 -12.025 1.721 1.00 95.12 362 ASP A N 1
ATOM 2833 C CA . ASP A 1 362 ? 1.466 -13.003 2.166 1.00 95.12 362 ASP A CA 1
ATOM 2834 C C . ASP A 1 362 ? 0.512 -12.372 3.198 1.00 95.12 362 ASP A C 1
ATOM 2836 O O . ASP A 1 362 ? 0.558 -11.168 3.492 1.00 95.12 362 ASP A O 1
ATOM 2840 N N . GLY A 1 363 ? -0.378 -13.176 3.772 1.00 92.88 363 GLY A N 1
ATOM 2841 C CA . GLY A 1 363 ? -1.280 -12.731 4.824 1.00 92.88 363 GLY A CA 1
ATOM 2842 C C . GLY A 1 363 ? -0.580 -12.239 6.094 1.00 92.88 363 GLY A C 1
ATOM 2843 O O . GLY A 1 363 ? -1.116 -11.358 6.774 1.00 92.88 363 GLY A O 1
ATOM 2844 N N . ALA A 1 364 ? 0.618 -12.737 6.410 1.00 92.88 364 ALA A N 1
ATOM 2845 C CA . ALA A 1 364 ? 1.386 -12.289 7.566 1.00 92.88 364 ALA A CA 1
ATOM 2846 C C . ALA A 1 364 ? 2.016 -10.912 7.313 1.00 92.88 364 ALA A C 1
ATOM 2848 O O . ALA A 1 364 ? 1.995 -10.056 8.206 1.00 92.88 364 ALA A O 1
ATOM 2849 N N . SER A 1 365 ? 2.509 -10.667 6.099 1.00 93.12 365 SER A N 1
ATOM 2850 C CA . SER A 1 365 ? 2.938 -9.349 5.627 1.00 93.12 365 SER A CA 1
ATOM 2851 C C . SER A 1 365 ? 1.776 -8.357 5.670 1.00 93.12 365 SER A C 1
ATOM 2853 O O . SER A 1 365 ? 1.894 -7.316 6.320 1.00 93.12 365 SER A O 1
ATOM 2855 N N . GLN A 1 366 ? 0.610 -8.708 5.111 1.00 94.00 366 GLN A N 1
ATOM 2856 C CA . GLN A 1 366 ? -0.578 -7.846 5.169 1.00 94.00 366 GLN A CA 1
ATOM 2857 C C . GLN A 1 366 ? -1.000 -7.545 6.609 1.00 94.00 366 GLN A C 1
ATOM 2859 O O . GLN A 1 366 ? -1.311 -6.401 6.935 1.00 94.00 366 GLN A O 1
ATOM 2864 N N . TYR A 1 367 ? -0.979 -8.541 7.500 1.00 89.88 367 TYR A N 1
ATOM 2865 C CA . TYR A 1 367 ? -1.302 -8.341 8.913 1.00 89.88 367 TYR A CA 1
ATOM 2866 C C . TYR A 1 367 ? -0.383 -7.311 9.584 1.00 89.88 367 TYR A C 1
ATOM 2868 O O . TYR A 1 367 ? -0.846 -6.526 10.410 1.00 89.88 367 TYR A O 1
ATOM 2876 N N . ARG A 1 368 ? 0.906 -7.264 9.221 1.00 90.00 368 ARG A N 1
ATOM 2877 C CA . ARG A 1 368 ? 1.831 -6.232 9.719 1.00 90.00 368 ARG A CA 1
ATOM 2878 C C . ARG A 1 368 ? 1.479 -4.848 9.178 1.00 90.00 368 ARG A C 1
ATOM 2880 O O . ARG A 1 368 ? 1.479 -3.893 9.950 1.00 90.00 368 ARG A O 1
ATOM 2887 N N . PHE A 1 369 ? 1.121 -4.745 7.898 1.00 92.56 369 PHE A N 1
ATOM 2888 C CA . PHE A 1 369 ? 0.749 -3.477 7.258 1.00 92.56 369 PHE A CA 1
ATOM 2889 C C . PHE A 1 369 ? -0.529 -2.852 7.831 1.00 92.56 369 PHE A C 1
ATOM 2891 O O . PHE A 1 369 ? -0.685 -1.636 7.785 1.00 92.56 369 PHE A O 1
ATOM 2898 N N . GLN A 1 370 ? -1.400 -3.642 8.467 1.00 88.12 370 GLN A N 1
ATOM 2899 C CA . GLN A 1 370 ? -2.583 -3.129 9.174 1.00 88.12 370 GLN A CA 1
ATOM 2900 C C . GLN A 1 370 ? -2.246 -2.213 10.361 1.00 88.12 370 GLN A C 1
ATOM 2902 O O . GLN A 1 370 ? -3.129 -1.503 10.840 1.00 88.12 370 GLN A O 1
ATOM 2907 N N . TYR A 1 371 ? -1.007 -2.235 10.863 1.00 83.62 371 TYR A N 1
ATOM 2908 C CA . TYR A 1 371 ? -0.596 -1.477 12.041 1.00 83.62 371 TYR A CA 1
ATOM 2909 C C . TYR A 1 371 ? 0.537 -0.511 11.708 1.00 83.62 371 TYR A C 1
ATOM 2911 O O . TYR A 1 371 ? 1.715 -0.863 11.754 1.00 83.62 371 TYR A O 1
ATOM 2919 N N . THR A 1 372 ? 0.183 0.752 11.471 1.00 84.12 372 THR A N 1
ATOM 2920 C CA . THR A 1 372 ? 1.166 1.818 11.246 1.00 84.12 372 THR A CA 1
ATOM 2921 C C . THR A 1 372 ? 2.154 1.923 12.416 1.00 84.12 372 THR A C 1
ATOM 2923 O O . THR A 1 372 ? 1.721 1.938 13.580 1.00 84.12 372 THR A O 1
ATOM 2926 N N . PRO A 1 373 ? 3.464 2.055 12.161 1.00 87.62 373 PRO A N 1
ATOM 2927 C CA . PRO A 1 373 ? 4.470 2.290 13.194 1.00 87.62 373 PRO A CA 1
ATOM 2928 C C . PRO A 1 373 ? 4.218 3.546 14.038 1.00 87.62 373 PRO A C 1
ATOM 2930 O O . PRO A 1 373 ? 3.521 4.481 13.643 1.00 87.62 373 PRO A O 1
ATOM 2933 N N . LYS A 1 374 ? 4.810 3.590 15.239 1.00 87.81 374 LYS A N 1
ATOM 2934 C CA . LYS A 1 374 ? 4.621 4.698 16.196 1.00 87.81 374 LYS A CA 1
ATOM 2935 C C . LYS A 1 374 ? 5.092 6.050 15.640 1.00 87.81 374 LYS A C 1
ATOM 2937 O O . LYS A 1 374 ? 4.578 7.084 16.066 1.00 87.81 374 LYS A O 1
ATOM 2942 N N . ALA A 1 375 ? 6.042 6.055 14.704 1.00 89.81 375 ALA A N 1
ATOM 2943 C CA . ALA A 1 375 ? 6.532 7.271 14.057 1.00 89.81 375 ALA A CA 1
ATOM 2944 C C . ALA A 1 375 ? 5.414 8.012 13.302 1.00 89.81 375 ALA A C 1
ATOM 2946 O O . ALA A 1 375 ? 5.199 9.197 13.557 1.00 89.81 375 ALA A O 1
ATOM 2947 N N . TRP A 1 376 ? 4.620 7.299 12.496 1.00 91.88 376 TRP A N 1
ATOM 2948 C CA . TRP A 1 376 ? 3.457 7.852 11.789 1.00 91.88 376 TRP A CA 1
ATOM 2949 C C . TRP A 1 376 ? 2.426 8.457 12.730 1.00 91.88 376 TRP A C 1
ATOM 2951 O O . TRP A 1 376 ? 1.976 9.583 12.536 1.00 91.88 376 TRP A O 1
ATOM 2961 N N . GLU A 1 377 ? 2.098 7.738 13.803 1.00 90.50 377 GLU A N 1
ATOM 2962 C CA . GLU A 1 377 ? 1.214 8.251 14.845 1.00 90.50 377 GLU A CA 1
ATOM 2963 C C . GLU A 1 377 ? 1.780 9.529 15.473 1.00 90.50 377 GLU A C 1
ATOM 2965 O O . GLU A 1 377 ? 1.040 10.491 15.691 1.00 90.50 377 GLU A O 1
ATOM 2970 N N . THR A 1 378 ? 3.092 9.557 15.733 1.00 89.81 378 THR A N 1
ATOM 2971 C CA . THR A 1 378 ? 3.798 10.691 16.342 1.00 89.81 378 THR A CA 1
ATOM 2972 C C . THR A 1 378 ? 3.725 11.933 15.454 1.00 89.81 378 THR A C 1
ATOM 2974 O O . THR A 1 378 ? 3.388 13.011 15.954 1.00 89.81 378 THR A O 1
ATOM 2977 N N . LEU A 1 379 ? 3.961 11.782 14.154 1.00 90.12 379 LEU A N 1
ATOM 2978 C CA . LEU A 1 379 ? 3.859 12.859 13.170 1.00 90.12 379 LEU A CA 1
ATOM 2979 C C . LEU A 1 379 ? 2.431 13.335 12.956 1.00 90.12 379 LEU A C 1
ATOM 2981 O O . LEU A 1 379 ? 2.188 14.540 12.980 1.00 90.12 379 LEU A O 1
ATOM 2985 N N . TYR A 1 380 ? 1.483 12.407 12.838 1.00 91.19 380 TYR A N 1
ATOM 2986 C CA . TYR A 1 380 ? 0.071 12.722 12.654 1.00 91.19 380 TYR A CA 1
ATOM 2987 C C . TYR A 1 380 ? -0.437 13.697 13.718 1.00 91.19 380 TYR A C 1
ATOM 2989 O O . TYR A 1 380 ? -1.054 14.703 13.389 1.00 91.19 380 TYR A O 1
ATOM 2997 N N . CYS A 1 381 ? -0.085 13.507 14.993 1.00 90.81 381 CYS A N 1
ATOM 2998 C CA . CYS A 1 381 ? -0.499 14.474 16.018 1.00 90.81 381 CYS A CA 1
ATOM 2999 C C . CYS A 1 381 ? 0.464 15.613 16.306 1.00 90.81 381 CYS A C 1
ATOM 3001 O O . CYS A 1 381 ? 0.278 16.336 17.288 1.00 90.81 381 CYS A O 1
ATOM 3003 N N . ARG A 1 382 ? 1.489 15.776 15.476 1.00 90.56 382 ARG A N 1
ATOM 3004 C CA . ARG A 1 382 ? 2.209 17.041 15.346 1.00 90.56 382 ARG A CA 1
ATOM 3005 C C . ARG A 1 382 ? 1.541 17.960 14.305 1.00 90.56 382 ARG A C 1
ATOM 3007 O O . ARG A 1 382 ? 2.013 19.084 14.139 1.00 90.56 382 ARG A O 1
ATOM 3014 N N . ARG A 1 383 ? 0.470 17.516 13.620 1.00 88.62 383 ARG A N 1
ATOM 3015 C CA . ARG A 1 383 ? -0.373 18.365 12.757 1.00 88.62 383 ARG A CA 1
ATOM 3016 C C . ARG A 1 383 ? -0.974 19.531 13.548 1.00 88.62 383 ARG A C 1
ATOM 3018 O O . ARG A 1 383 ? -1.156 19.456 14.762 1.00 88.62 383 ARG A O 1
ATOM 3025 N N . GLU A 1 384 ? -1.271 20.615 12.839 1.00 86.44 384 GLU A N 1
ATOM 3026 C CA . GLU A 1 384 ? -1.858 21.835 13.393 1.00 86.44 384 GLU A CA 1
ATOM 3027 C C . GLU A 1 384 ? -3.134 22.200 12.607 1.00 86.44 384 GLU A C 1
ATOM 3029 O O . GLU A 1 384 ? -3.040 22.437 11.401 1.00 86.44 384 GLU A O 1
ATOM 3034 N N . PRO A 1 385 ? -4.313 22.273 13.261 1.00 88.44 385 PRO A N 1
ATOM 3035 C CA . PRO A 1 385 ? -4.554 21.937 14.668 1.00 88.44 385 PRO A CA 1
ATOM 3036 C C . PRO A 1 385 ? -4.298 20.449 14.957 1.00 88.44 385 PRO A C 1
ATOM 3038 O O . PRO A 1 385 ? -4.417 19.608 14.069 1.00 88.44 385 PRO A O 1
ATOM 3041 N N . GLN A 1 386 ? -3.934 20.133 16.203 1.00 87.44 386 GLN A N 1
ATOM 3042 C CA . GLN A 1 386 ? -3.734 18.744 16.612 1.00 87.44 386 GLN A CA 1
ATOM 3043 C C . GLN A 1 386 ? -5.061 17.972 16.474 1.00 87.44 386 GLN A C 1
ATOM 3045 O O . GLN A 1 386 ? -6.064 18.437 17.026 1.00 87.44 386 GLN A O 1
ATOM 3050 N N . PRO A 1 387 ? -5.086 16.815 15.779 1.00 87.62 387 PRO A N 1
ATOM 3051 C CA . PRO A 1 387 ? -6.280 15.979 15.681 1.00 87.62 387 PRO A CA 1
ATOM 3052 C C . PRO A 1 387 ? -6.784 15.568 17.069 1.00 87.62 387 PRO A C 1
ATOM 3054 O O . PRO A 1 387 ? -5.991 15.334 17.983 1.00 87.62 387 PRO A O 1
ATOM 3057 N N . ALA A 1 388 ? -8.101 15.511 17.261 1.00 81.19 388 ALA A N 1
ATOM 3058 C CA . ALA A 1 388 ? -8.698 15.381 18.591 1.00 81.19 388 ALA A CA 1
ATOM 3059 C C . ALA A 1 388 ? -8.333 14.054 19.278 1.00 81.19 388 ALA A C 1
ATOM 3061 O O . ALA A 1 388 ? -8.020 14.027 20.474 1.00 81.19 388 ALA A O 1
ATOM 3062 N N . GLU A 1 389 ? -8.292 12.965 18.510 1.00 79.12 389 GLU A N 1
ATOM 3063 C CA . GLU A 1 389 ? -7.948 11.618 18.971 1.00 79.12 389 GLU A CA 1
ATOM 3064 C C . GLU A 1 389 ? -6.526 11.516 19.538 1.00 79.12 389 GLU A C 1
ATOM 3066 O O . GLU A 1 389 ? -6.200 10.603 20.290 1.00 79.12 389 GLU A O 1
ATOM 3071 N N . CYS A 1 390 ? -5.664 12.478 19.229 1.00 84.12 390 CYS A N 1
ATOM 3072 C CA . CYS A 1 390 ? -4.283 12.489 19.675 1.00 84.12 390 CYS A CA 1
ATOM 3073 C C . CYS A 1 390 ? -4.090 12.871 21.136 1.00 84.12 390 CYS A C 1
ATOM 3075 O O . CYS A 1 390 ? -3.060 12.550 21.731 1.00 84.12 390 CYS A O 1
ATOM 3077 N N . SER A 1 391 ? -5.076 13.544 21.724 1.00 76.31 391 SER A N 1
ATOM 3078 C CA . SER A 1 391 ? -5.114 13.770 23.169 1.00 76.31 391 SER A CA 1
ATOM 3079 C C . SER A 1 391 ? -5.223 12.459 23.962 1.00 76.31 391 SER A C 1
ATOM 3081 O O . SER A 1 391 ? -4.961 12.441 25.161 1.00 76.31 391 SER A O 1
ATOM 3083 N N . LEU A 1 392 ? -5.552 11.358 23.280 1.00 69.44 392 LEU A N 1
ATOM 3084 C CA . LEU A 1 392 ? -5.823 10.037 23.841 1.00 69.44 392 LEU A CA 1
ATOM 3085 C C . LEU A 1 392 ? -4.723 9.018 23.481 1.00 69.44 392 LEU A C 1
ATOM 3087 O O . LEU A 1 392 ? -4.952 7.808 23.481 1.00 69.44 392 LEU A O 1
ATOM 3091 N N . ARG A 1 393 ? -3.520 9.498 23.135 1.00 71.19 393 ARG A N 1
ATOM 3092 C CA . ARG A 1 393 ? -2.346 8.666 22.827 1.00 71.19 393 ARG A CA 1
ATOM 3093 C C . ARG A 1 393 ? -1.940 7.807 24.029 1.00 71.19 393 ARG A C 1
ATOM 3095 O O . ARG A 1 393 ? -1.143 8.228 24.862 1.00 71.19 393 ARG A O 1
ATOM 3102 N N . GLY A 1 394 ? -2.408 6.563 24.043 1.00 63.81 394 GLY A N 1
ATOM 3103 C CA . GLY A 1 394 ? -2.051 5.570 25.053 1.00 63.81 394 GLY A CA 1
ATOM 3104 C C . GLY A 1 394 ? -2.830 5.712 26.361 1.00 63.81 394 GLY A C 1
ATOM 3105 O O . GLY A 1 394 ? -3.520 6.699 26.607 1.00 63.81 394 GLY A O 1
ATOM 3106 N N . LEU A 1 395 ? -2.731 4.679 27.200 1.00 62.75 395 LEU A N 1
ATOM 3107 C CA . LEU A 1 395 ? -3.308 4.703 28.540 1.00 62.75 395 LEU A CA 1
ATOM 3108 C C . LEU A 1 395 ? -2.548 5.733 29.391 1.00 62.75 395 LEU A C 1
ATOM 3110 O O . LEU A 1 395 ? -1.319 5.722 29.442 1.00 62.75 395 LEU A O 1
ATOM 3114 N N . ASN A 1 396 ? -3.277 6.617 30.063 1.00 69.44 396 ASN A N 1
ATOM 3115 C CA . ASN A 1 396 ? -2.763 7.480 31.112 1.00 69.44 396 ASN A CA 1
ATOM 3116 C C . ASN A 1 396 ? -2.381 6.608 32.313 1.00 69.44 396 ASN A C 1
ATOM 3118 O O . ASN A 1 396 ? -3.212 6.337 33.172 1.00 69.44 396 ASN A O 1
ATOM 3122 N N . PHE A 1 397 ? -1.134 6.150 32.371 1.00 66.81 397 PHE A N 1
ATOM 3123 C CA . PHE A 1 397 ? -0.660 5.292 33.460 1.00 66.81 397 PHE A CA 1
ATOM 3124 C C . PHE A 1 397 ? -0.711 5.959 34.847 1.00 66.81 397 PHE A C 1
ATOM 3126 O O . PHE A 1 397 ? -0.611 5.251 35.846 1.00 66.81 397 PHE A O 1
ATOM 3133 N N . ASP A 1 398 ? -0.907 7.281 34.918 1.00 75.69 398 ASP A N 1
ATOM 3134 C CA . ASP A 1 398 ? -1.126 8.006 36.174 1.00 75.69 398 ASP A CA 1
ATOM 3135 C C . ASP A 1 398 ? -2.603 8.008 36.619 1.00 75.69 398 ASP A C 1
ATOM 3137 O O . ASP A 1 398 ? -2.911 8.412 37.743 1.00 75.69 398 ASP A O 1
ATOM 3141 N N . ALA A 1 399 ? -3.537 7.596 35.753 1.00 76.81 399 ALA A N 1
ATOM 3142 C CA . ALA A 1 399 ? -4.947 7.467 36.109 1.00 76.81 399 ALA A CA 1
ATOM 3143 C C . ALA A 1 399 ? -5.165 6.245 37.007 1.00 76.81 399 ALA A C 1
ATOM 3145 O O . ALA A 1 399 ? -4.592 5.175 36.783 1.00 76.81 399 ALA A O 1
ATOM 3146 N N . ASN A 1 400 ? -6.037 6.383 38.009 1.00 82.94 400 ASN A N 1
ATOM 3147 C CA . ASN A 1 400 ? -6.340 5.258 38.885 1.00 82.94 400 ASN A CA 1
ATOM 3148 C C . ASN A 1 400 ? -7.180 4.223 38.141 1.00 82.94 400 ASN A C 1
ATOM 3150 O O . ASN A 1 400 ? -8.040 4.559 37.324 1.00 82.94 400 ASN A O 1
ATOM 3154 N N . VAL A 1 401 ? -6.946 2.961 38.477 1.00 80.69 401 VAL A N 1
ATOM 3155 C CA . VAL A 1 401 ? -7.720 1.829 37.986 1.00 80.69 401 VAL A CA 1
ATOM 3156 C C . VAL A 1 401 ? -8.670 1.373 39.085 1.00 80.69 401 VAL A C 1
ATOM 3158 O O . VAL A 1 401 ? -8.233 1.050 40.188 1.00 80.69 401 VAL A O 1
ATOM 3161 N N . HIS A 1 402 ? -9.966 1.329 38.777 1.00 83.06 402 HIS A N 1
ATOM 3162 C CA . HIS A 1 402 ? -10.996 0.871 39.708 1.00 83.06 402 HIS A CA 1
ATOM 3163 C C . HIS A 1 402 ? -11.569 -0.474 39.259 1.00 83.06 402 HIS A C 1
ATOM 3165 O O . HIS A 1 402 ? -12.113 -0.571 38.161 1.00 83.06 402 HIS A O 1
ATOM 3171 N N . GLU A 1 403 ? -11.440 -1.510 40.089 1.00 75.81 403 GLU A N 1
ATOM 3172 C CA . GLU A 1 403 ? -11.817 -2.894 39.765 1.00 75.81 403 GLU A CA 1
ATOM 3173 C C . GLU A 1 403 ? -13.131 -3.301 40.445 1.00 75.81 403 GLU A C 1
ATOM 3175 O O . GLU A 1 403 ? -13.420 -2.871 41.566 1.00 75.81 403 GLU A O 1
ATOM 3180 N N . VAL A 1 404 ? -13.922 -4.137 39.759 1.00 73.56 404 VAL A N 1
ATOM 3181 C CA . VAL A 1 404 ? -15.131 -4.761 40.317 1.00 73.56 404 VAL A CA 1
ATOM 3182 C C . VAL A 1 404 ? -14.749 -6.086 40.949 1.00 73.56 404 VAL A C 1
ATOM 3184 O O . VAL A 1 404 ? -14.155 -6.932 40.294 1.00 73.56 404 VAL A O 1
ATOM 3187 N N . ASP A 1 405 ? -15.141 -6.276 42.203 1.00 68.38 405 ASP A N 1
ATOM 3188 C CA . ASP A 1 405 ? -14.988 -7.550 42.899 1.00 68.38 405 ASP A CA 1
ATOM 3189 C C . ASP A 1 405 ? -16.338 -8.280 43.011 1.00 68.38 405 ASP A C 1
ATOM 3191 O O . ASP A 1 405 ? -17.395 -7.660 43.184 1.00 68.38 405 ASP A O 1
ATOM 3195 N N . ASP A 1 406 ? -16.307 -9.613 42.906 1.00 60.75 406 ASP A N 1
ATOM 3196 C CA . ASP A 1 406 ? -17.484 -10.488 42.969 1.00 60.75 406 ASP A CA 1
ATOM 3197 C C . ASP A 1 406 ? -18.031 -10.706 44.397 1.00 60.75 406 ASP A C 1
ATOM 3199 O O . ASP A 1 406 ? -18.973 -11.479 44.590 1.00 60.75 406 ASP A O 1
ATOM 3203 N N . GLY A 1 407 ? -17.494 -9.985 45.387 1.00 57.88 407 GLY A N 1
ATOM 3204 C CA . GLY A 1 407 ? -17.961 -9.951 46.773 1.00 57.88 407 GLY A CA 1
ATOM 3205 C C . GLY A 1 407 ? -17.034 -10.647 47.772 1.00 57.88 407 GLY A C 1
ATOM 3206 O O . GLY A 1 407 ? -17.473 -10.972 48.875 1.00 57.88 407 GLY A O 1
ATOM 3207 N N . LYS A 1 408 ? -15.773 -10.899 47.408 1.00 56.09 408 LYS A N 1
ATOM 3208 C CA . LYS A 1 408 ? -14.747 -11.536 48.248 1.00 56.09 408 LYS A CA 1
ATOM 3209 C C . LYS A 1 408 ? -13.716 -10.556 48.809 1.00 56.09 408 LYS A C 1
ATOM 3211 O O . LYS A 1 408 ? -13.013 -10.923 49.751 1.00 56.09 408 LYS A O 1
ATOM 3216 N N . ASN A 1 409 ? -13.634 -9.334 48.286 1.00 64.31 409 ASN A N 1
ATOM 3217 C CA . ASN A 1 409 ? -12.707 -8.308 48.762 1.00 64.31 409 ASN A CA 1
ATOM 3218 C C . ASN A 1 409 ? -13.443 -7.060 49.267 1.00 64.31 409 ASN A C 1
ATOM 3220 O O . ASN A 1 409 ? -14.017 -6.295 48.496 1.00 64.31 409 ASN A O 1
ATOM 3224 N N . GLU A 1 410 ? -13.370 -6.808 50.575 1.00 60.19 410 GLU A N 1
ATOM 3225 C CA . GLU A 1 410 ? -13.954 -5.611 51.200 1.00 60.19 410 GLU A CA 1
ATOM 3226 C C . GLU A 1 410 ? -13.248 -4.304 50.787 1.00 60.19 410 GLU A C 1
ATOM 3228 O O . GLU A 1 410 ? -13.808 -3.225 50.970 1.00 60.19 410 GLU A O 1
ATOM 3233 N N . ASN A 1 411 ? -12.050 -4.385 50.193 1.00 65.25 411 ASN A N 1
ATOM 3234 C CA . ASN A 1 411 ? -11.284 -3.226 49.722 1.00 65.25 411 ASN A CA 1
ATOM 3235 C C . ASN A 1 411 ? -11.512 -2.901 48.236 1.00 65.25 411 ASN A C 1
ATOM 3237 O O . ASN A 1 411 ? -10.808 -2.054 47.685 1.00 65.25 411 ASN A O 1
ATOM 3241 N N . ALA A 1 412 ? -12.455 -3.571 47.570 1.00 72.94 412 ALA A N 1
ATOM 3242 C CA . ALA A 1 412 ? -12.762 -3.294 46.175 1.00 72.94 412 ALA A CA 1
ATOM 3243 C C . ALA A 1 412 ? -13.356 -1.890 46.007 1.00 72.94 412 ALA A C 1
ATOM 3245 O O . ALA A 1 412 ? -14.261 -1.482 46.747 1.00 72.94 412 ALA A O 1
ATOM 3246 N N . SER A 1 413 ? -12.861 -1.150 45.012 1.00 81.25 413 SER A N 1
ATOM 3247 C CA . SER A 1 413 ? -13.391 0.172 44.680 1.00 81.25 413 SER A CA 1
ATOM 3248 C C . SER A 1 413 ? -14.772 0.090 44.040 1.00 81.25 413 SER A C 1
ATOM 3250 O O . SER A 1 413 ? -15.556 1.019 44.224 1.00 81.25 413 SER A O 1
ATOM 3252 N N . LEU A 1 414 ? -15.113 -1.018 43.372 1.00 85.31 414 LEU A N 1
ATOM 3253 C CA . LEU A 1 414 ? -16.430 -1.262 42.787 1.00 85.31 414 LEU A CA 1
ATOM 3254 C C . LEU A 1 414 ? -17.030 -2.595 43.267 1.00 85.31 414 LEU A C 1
ATOM 3256 O O . LEU A 1 414 ? -16.324 -3.588 43.435 1.00 85.31 414 LEU A O 1
ATOM 3260 N N . PHE A 1 415 ? -18.352 -2.638 43.442 1.00 81.50 415 PHE A N 1
ATOM 3261 C CA . PHE A 1 415 ? -19.079 -3.836 43.875 1.00 81.50 415 PHE A CA 1
ATOM 3262 C C . PHE A 1 415 ? -20.446 -3.964 43.195 1.00 81.50 415 PHE A C 1
ATOM 3264 O O . PHE A 1 415 ? -21.074 -2.972 42.814 1.00 81.50 415 PHE A O 1
ATOM 3271 N N . ILE A 1 416 ? -20.931 -5.201 43.066 1.00 82.38 416 ILE A N 1
ATOM 3272 C CA . ILE A 1 416 ? -22.247 -5.504 42.491 1.00 82.38 416 ILE A CA 1
ATOM 3273 C C . ILE A 1 416 ? -23.294 -5.562 43.605 1.00 82.38 416 ILE A C 1
ATOM 3275 O O . ILE A 1 416 ? -23.123 -6.254 44.608 1.00 82.38 416 ILE A O 1
ATOM 3279 N N . LYS A 1 417 ? -24.421 -4.876 43.412 1.00 82.50 417 LYS A N 1
ATOM 3280 C CA . LYS A 1 417 ? -25.551 -4.878 44.346 1.00 82.50 417 LYS A CA 1
ATOM 3281 C C . LYS A 1 417 ? -26.866 -5.126 43.620 1.00 82.50 417 LYS A C 1
ATOM 3283 O O . LYS A 1 417 ? -27.145 -4.508 42.595 1.00 82.50 417 LYS A O 1
ATOM 3288 N N . GLU A 1 418 ? -27.695 -5.991 44.194 1.00 82.75 418 GLU A N 1
ATOM 3289 C CA . GLU A 1 418 ? -29.069 -6.201 43.741 1.00 82.75 418 GLU A CA 1
ATOM 3290 C C . GLU A 1 418 ? -29.977 -5.064 44.236 1.00 82.75 418 GLU A C 1
ATOM 3292 O O . GLU A 1 418 ? -29.971 -4.678 45.412 1.00 82.75 418 GLU A O 1
ATOM 3297 N N . GLN A 1 419 ? -30.728 -4.478 43.313 1.00 75.38 419 GLN A N 1
ATOM 3298 C CA . GLN A 1 419 ? -31.670 -3.401 43.560 1.00 75.38 419 GLN A CA 1
ATOM 3299 C C . GLN A 1 419 ? -33.046 -3.954 43.949 1.00 75.38 419 GLN A C 1
ATOM 3301 O O . GLN A 1 419 ? -33.356 -5.131 43.795 1.00 75.38 419 GLN A O 1
ATOM 3306 N N . LYS A 1 420 ? -33.925 -3.075 44.447 1.00 78.88 420 LYS A N 1
ATOM 3307 C CA . LYS A 1 420 ? -35.274 -3.457 44.908 1.00 78.88 420 LYS A CA 1
ATOM 3308 C C . LYS A 1 420 ? -36.167 -4.068 43.817 1.00 78.88 420 LYS A C 1
ATOM 3310 O O . LYS A 1 420 ? -37.165 -4.692 44.151 1.00 78.88 420 LYS A O 1
ATOM 3315 N N . ASN A 1 421 ? -35.847 -3.843 42.545 1.00 76.81 421 ASN A N 1
ATOM 3316 C CA . ASN A 1 421 ? -36.542 -4.393 41.380 1.00 76.81 421 ASN A CA 1
ATOM 3317 C C . ASN A 1 421 ? -35.967 -5.746 40.909 1.00 76.81 421 ASN A C 1
ATOM 3319 O O . ASN A 1 421 ? -36.464 -6.279 39.924 1.00 76.81 421 ASN A O 1
ATOM 3323 N N . GLY A 1 422 ? -34.949 -6.292 41.588 1.00 78.12 422 GLY A N 1
ATOM 3324 C CA . GLY A 1 422 ? -34.264 -7.535 41.211 1.00 78.12 422 GLY A CA 1
ATOM 3325 C C . GLY A 1 422 ? -33.149 -7.359 40.172 1.00 78.12 422 GLY A C 1
ATOM 3326 O O . GLY A 1 422 ? -32.481 -8.329 39.822 1.00 78.12 422 GLY A O 1
ATOM 3327 N N . GLU A 1 423 ? -32.912 -6.141 39.675 1.00 78.75 423 GLU A N 1
ATOM 3328 C CA . GLU A 1 423 ? -31.795 -5.861 38.766 1.00 78.75 423 GLU A CA 1
ATOM 3329 C C . GLU A 1 423 ? -30.482 -5.729 39.544 1.00 78.75 423 GLU A C 1
ATOM 3331 O O . GLU A 1 423 ? -30.451 -5.228 40.669 1.00 78.75 423 GLU A O 1
ATOM 3336 N N . LYS A 1 424 ? -29.367 -6.145 38.940 1.00 81.19 424 LYS A N 1
ATOM 3337 C CA . LYS A 1 424 ? -28.025 -5.936 39.498 1.00 81.19 424 LYS A CA 1
ATOM 3338 C C . LYS A 1 424 ? -27.421 -4.660 38.918 1.00 81.19 424 LYS A C 1
ATOM 3340 O O . LYS A 1 424 ? -27.517 -4.440 37.718 1.00 81.19 424 LYS A O 1
ATOM 3345 N N . GLY A 1 425 ? -26.790 -3.852 39.767 1.00 83.25 425 GLY A N 1
ATOM 3346 C CA . GLY A 1 425 ? -26.040 -2.660 39.364 1.00 83.25 425 GLY A CA 1
ATOM 3347 C C . GLY A 1 425 ? -24.651 -2.629 39.995 1.00 83.25 425 GLY A C 1
ATOM 3348 O O . GLY A 1 425 ? -24.427 -3.247 41.040 1.00 83.25 425 GLY A O 1
ATOM 3349 N N . VAL A 1 426 ? -23.731 -1.899 39.368 1.00 87.19 426 VAL A N 1
ATOM 3350 C CA . VAL A 1 426 ? -22.371 -1.675 39.882 1.00 87.19 426 VAL A CA 1
ATOM 3351 C C . VAL A 1 426 ? -22.320 -0.342 40.624 1.00 87.19 426 VAL A C 1
ATOM 3353 O O . VAL A 1 426 ? -22.765 0.679 40.103 1.00 87.19 426 VAL A O 1
ATOM 3356 N N . PHE A 1 427 ? -21.776 -0.343 41.837 1.00 87.88 427 PHE A N 1
ATOM 3357 C CA . PHE A 1 427 ? -21.646 0.832 42.701 1.00 87.88 427 PHE A CA 1
ATOM 3358 C C . PHE A 1 427 ? -20.193 1.025 43.125 1.00 87.88 427 PHE A C 1
ATOM 3360 O O . PHE A 1 427 ? -19.430 0.061 43.166 1.00 87.88 427 PHE A O 1
ATOM 3367 N N . THR A 1 428 ? -19.818 2.260 43.457 1.00 89.81 428 THR A N 1
ATOM 3368 C CA . THR A 1 428 ? -18.472 2.578 43.953 1.00 89.81 428 THR A CA 1
ATOM 3369 C C . THR A 1 428 ? -18.412 2.673 45.482 1.00 89.81 428 THR A C 1
ATOM 3371 O O . THR A 1 428 ? -19.341 3.180 46.110 1.00 89.81 428 THR A O 1
ATOM 3374 N N . ASN A 1 429 ? -17.314 2.216 46.088 1.00 87.94 429 ASN A N 1
ATOM 3375 C CA . ASN A 1 429 ? -16.964 2.424 47.502 1.00 87.94 429 ASN A CA 1
ATOM 3376 C C . ASN A 1 429 ? -16.058 3.647 47.718 1.00 87.94 429 ASN A C 1
ATOM 3378 O O . ASN A 1 429 ? -15.901 4.109 48.849 1.00 87.94 429 ASN A O 1
ATOM 3382 N N . VAL A 1 430 ? -15.484 4.198 46.650 1.00 89.94 430 VAL A N 1
ATOM 3383 C CA . VAL A 1 430 ? -14.529 5.315 46.685 1.00 89.94 430 VAL A CA 1
ATOM 3384 C C . VAL A 1 430 ? -14.989 6.462 45.787 1.00 89.94 430 VAL A C 1
ATOM 3386 O O . VAL A 1 430 ? -15.866 6.292 44.939 1.00 89.94 430 VAL A O 1
ATOM 3389 N N . ASP A 1 431 ? -14.397 7.639 45.961 1.00 92.06 431 ASP A N 1
ATOM 3390 C CA . ASP A 1 431 ? -14.564 8.718 44.990 1.00 92.06 431 ASP A CA 1
ATOM 3391 C C . ASP A 1 431 ? -13.708 8.416 43.750 1.00 92.06 431 ASP A C 1
ATOM 3393 O O . ASP A 1 431 ? -12.498 8.209 43.856 1.00 92.06 431 ASP A O 1
ATOM 3397 N N . ILE A 1 432 ? -14.337 8.394 42.576 1.00 91.94 432 ILE A N 1
ATOM 3398 C CA . ILE A 1 432 ? -13.689 8.169 41.280 1.00 91.94 432 ILE A CA 1
ATOM 3399 C C . ILE A 1 432 ? -13.611 9.508 40.561 1.00 91.94 432 ILE A C 1
ATOM 3401 O O . ILE A 1 432 ? -14.627 10.188 40.386 1.00 91.94 432 ILE A O 1
ATOM 3405 N N . LYS A 1 433 ? -12.412 9.904 40.136 1.00 92.19 433 LYS A N 1
ATOM 3406 C CA . LYS A 1 433 ? -12.221 11.172 39.428 1.00 92.19 433 LYS A CA 1
ATOM 3407 C C . LYS A 1 433 ? -12.548 11.017 37.953 1.00 92.19 433 LYS A C 1
ATOM 3409 O O . LYS A 1 433 ? -12.333 9.963 37.359 1.00 92.19 433 LYS A O 1
ATOM 3414 N N . LYS A 1 434 ? -13.008 12.098 37.325 1.00 89.81 434 LYS A N 1
ATOM 3415 C CA . LYS A 1 434 ? -13.121 12.171 35.867 1.00 89.81 434 LYS A CA 1
ATOM 3416 C C . LYS A 1 434 ? -11.790 11.771 35.214 1.00 89.81 434 LYS A C 1
ATOM 3418 O O . LYS A 1 434 ? -10.756 12.360 35.516 1.00 89.81 434 LYS A O 1
ATOM 3423 N N . GLY A 1 435 ? -11.850 10.835 34.269 1.00 83.31 435 GLY A N 1
ATOM 3424 C CA . GLY A 1 435 ? -10.689 10.311 33.548 1.00 83.31 435 GLY A CA 1
ATOM 3425 C C . GLY A 1 435 ? -10.034 9.083 34.185 1.00 83.31 435 GLY A C 1
ATOM 3426 O O . GLY A 1 435 ? -9.195 8.475 33.527 1.00 83.31 435 GLY A O 1
ATOM 3427 N N . ASP A 1 436 ? -10.426 8.688 35.403 1.00 87.12 436 ASP A N 1
ATOM 3428 C CA . ASP A 1 436 ? -10.002 7.409 35.976 1.00 87.12 436 ASP A CA 1
ATOM 3429 C C . ASP A 1 436 ? -10.575 6.233 35.166 1.00 87.12 436 ASP A C 1
ATOM 3431 O O . ASP A 1 436 ? -11.683 6.301 34.609 1.00 87.12 436 ASP A O 1
ATOM 3435 N N . TYR A 1 437 ? -9.816 5.139 35.129 1.00 83.06 437 TYR A N 1
ATOM 3436 C CA . TYR A 1 437 ? -10.183 3.923 34.421 1.00 83.06 437 TYR A CA 1
ATOM 3437 C C . TYR A 1 437 ? -11.125 3.061 35.240 1.00 83.06 437 TYR A C 1
ATOM 3439 O O . TYR A 1 437 ? -10.914 2.809 36.428 1.00 83.06 437 TYR A O 1
ATOM 3447 N N . ILE A 1 438 ? -12.147 2.555 34.562 1.00 81.56 438 ILE A N 1
ATOM 3448 C CA . ILE A 1 438 ? -13.128 1.652 35.140 1.00 81.56 438 ILE A CA 1
ATOM 3449 C C . ILE A 1 438 ? -12.871 0.262 34.548 1.00 81.56 438 ILE A C 1
ATOM 3451 O O . ILE A 1 438 ? -13.155 0.006 33.383 1.00 81.56 438 ILE A O 1
ATOM 3455 N N . MET A 1 439 ? -12.328 -0.621 35.389 1.00 69.88 439 MET A N 1
ATOM 3456 C CA . MET A 1 439 ? -12.308 -2.084 35.268 1.00 69.88 439 MET A CA 1
ATOM 3457 C C . MET A 1 439 ? -11.544 -2.738 34.085 1.00 69.88 439 MET A C 1
ATOM 3459 O O . MET A 1 439 ? -12.130 -3.517 33.336 1.00 69.88 439 MET A O 1
ATOM 3463 N N . PRO A 1 440 ? -10.224 -2.545 33.922 1.00 56.38 440 PRO A N 1
ATOM 3464 C CA . PRO A 1 440 ? -9.447 -3.147 32.830 1.00 56.38 440 PRO A CA 1
ATOM 3465 C C . PRO A 1 440 ? -9.197 -4.663 32.966 1.00 56.38 440 PRO A C 1
ATOM 3467 O O . PRO A 1 440 ? -9.017 -5.338 31.955 1.00 56.38 440 PRO A O 1
ATOM 3470 N N . THR A 1 441 ? -9.186 -5.223 34.178 1.00 54.12 441 THR A N 1
ATOM 3471 C CA . THR A 1 441 ? -8.800 -6.623 34.448 1.00 54.12 441 THR A CA 1
ATOM 3472 C C . THR A 1 441 ? -9.854 -7.635 34.008 1.00 54.12 441 THR A C 1
ATOM 3474 O O . THR A 1 441 ? -9.493 -8.628 33.390 1.00 54.12 441 THR A O 1
ATOM 3477 N N . ASP A 1 442 ? -11.146 -7.363 34.198 1.00 52.78 442 ASP A N 1
ATOM 3478 C CA . ASP A 1 442 ? -12.231 -8.260 33.757 1.00 52.78 442 ASP A CA 1
ATOM 3479 C C . ASP A 1 442 ? -12.808 -7.893 32.380 1.00 52.78 442 ASP A C 1
ATOM 3481 O O . ASP A 1 442 ? -13.386 -8.747 31.708 1.00 52.78 442 ASP A O 1
ATOM 3485 N N . MET A 1 443 ? -12.599 -6.659 31.899 1.00 53.31 443 MET A N 1
ATOM 3486 C CA . MET A 1 443 ? -12.796 -6.336 30.475 1.00 53.31 443 MET A CA 1
ATOM 3487 C C . MET A 1 443 ? -11.735 -7.003 29.577 1.00 53.31 443 MET A C 1
ATOM 3489 O O . MET A 1 443 ? -11.920 -7.082 28.363 1.00 53.31 443 MET A O 1
ATOM 3493 N N . SER A 1 444 ? -10.660 -7.557 30.163 1.00 52.19 444 SER A N 1
ATOM 3494 C CA . SER A 1 444 ? -9.731 -8.451 29.455 1.00 52.19 444 SER A CA 1
ATOM 3495 C C . SER A 1 444 ? -10.366 -9.792 29.054 1.00 52.19 444 SER A C 1
ATOM 3497 O O . SER A 1 444 ? -9.830 -10.494 28.197 1.00 52.19 444 SER A O 1
ATOM 3499 N N . LEU A 1 445 ? -11.551 -10.111 29.584 1.00 57.06 445 LEU A N 1
ATOM 3500 C CA . LEU A 1 445 ? -12.424 -11.135 29.032 1.00 57.06 445 LEU A CA 1
ATOM 3501 C C . LEU A 1 445 ? -13.441 -10.434 28.122 1.00 57.06 445 LEU A C 1
ATOM 3503 O O . LEU A 1 445 ? -14.545 -10.071 28.524 1.00 57.06 445 LEU A O 1
ATOM 3507 N N . SER A 1 446 ? -13.046 -10.219 26.873 1.00 66.56 446 SER A N 1
ATOM 3508 C CA . SER A 1 446 ? -13.971 -9.991 25.765 1.00 66.56 446 SER A CA 1
ATOM 3509 C C . SER A 1 446 ? -13.788 -11.131 24.776 1.00 66.56 446 SER A C 1
ATOM 3511 O O . SER A 1 446 ? -12.665 -11.551 24.488 1.00 66.56 446 SER A O 1
ATOM 3513 N N . ALA A 1 447 ? -14.894 -11.682 24.289 1.00 71.25 447 ALA A N 1
ATOM 3514 C CA . ALA A 1 447 ? -14.835 -12.636 23.193 1.00 71.25 447 ALA A CA 1
ATOM 3515 C C . ALA A 1 447 ? -15.013 -11.859 21.890 1.00 71.25 447 ALA A C 1
ATOM 3517 O O . ALA A 1 447 ? -15.998 -11.141 21.724 1.00 71.25 447 ALA A O 1
ATOM 3518 N N . SER A 1 448 ? -14.058 -11.984 20.973 1.00 74.69 448 SER A N 1
ATOM 3519 C CA . SER A 1 448 ? -14.217 -11.484 19.613 1.00 74.69 448 SER A CA 1
ATOM 3520 C C . SER A 1 448 ? -14.810 -12.584 18.742 1.00 74.69 448 SER A C 1
ATOM 3522 O O . SER A 1 448 ? -14.306 -13.707 18.691 1.00 74.69 448 SER A O 1
ATOM 3524 N N . LEU A 1 449 ? -15.893 -12.258 18.047 1.00 73.44 449 LEU A N 1
ATOM 3525 C CA . LEU A 1 449 ? -16.539 -13.160 17.108 1.00 73.44 449 LEU A CA 1
ATOM 3526 C C . LEU A 1 449 ? -16.622 -12.458 15.752 1.00 73.44 449 LEU A C 1
ATOM 3528 O O . LEU A 1 449 ? -17.242 -11.403 15.624 1.00 73.44 449 LEU A O 1
ATOM 3532 N N . SER A 1 450 ? -15.971 -13.018 14.732 1.00 73.06 450 SER A N 1
ATOM 3533 C CA . SER A 1 450 ? -16.166 -12.545 13.359 1.00 73.06 450 SER A CA 1
ATOM 3534 C C . SER A 1 450 ? -17.542 -12.986 12.860 1.00 73.06 450 SER A C 1
ATOM 3536 O O . SER A 1 450 ? -17.975 -14.093 13.174 1.00 73.06 450 SER A O 1
ATOM 3538 N N . MET A 1 451 ? -18.227 -12.173 12.051 1.00 69.44 451 MET A N 1
ATOM 3539 C CA . MET A 1 451 ? -19.525 -12.548 11.472 1.00 69.44 451 MET A CA 1
ATOM 3540 C C . MET A 1 451 ? -19.440 -13.852 10.677 1.00 69.44 451 MET A C 1
ATOM 3542 O O . MET A 1 451 ? -20.344 -14.673 10.787 1.00 69.44 451 MET A O 1
ATOM 3546 N N . ASP A 1 452 ? -18.353 -14.076 9.934 1.00 68.56 452 ASP A N 1
ATOM 3547 C CA . ASP A 1 452 ? -18.145 -15.326 9.194 1.00 68.56 452 ASP A CA 1
ATOM 3548 C C . ASP A 1 452 ? -18.006 -16.516 10.159 1.00 68.56 452 ASP A C 1
ATOM 3550 O O . ASP A 1 452 ? -18.561 -17.593 9.926 1.00 68.56 452 ASP A O 1
ATOM 3554 N N . GLY A 1 453 ? -17.322 -16.315 11.291 1.00 74.06 453 GLY A N 1
ATOM 3555 C CA . GLY A 1 453 ? -17.263 -17.275 12.391 1.00 74.06 453 GLY A CA 1
ATOM 3556 C C . GLY A 1 453 ? -18.648 -17.556 12.973 1.00 74.06 453 GLY A C 1
ATOM 3557 O O . GLY A 1 453 ? -19.015 -18.719 13.130 1.00 74.06 453 GLY A O 1
ATOM 3558 N N . THR A 1 454 ? -19.445 -16.514 13.213 1.00 75.88 454 THR A N 1
ATOM 3559 C CA . THR A 1 454 ? -20.825 -16.604 13.705 1.00 75.88 454 THR A CA 1
ATOM 3560 C C . THR A 1 454 ? -21.731 -17.346 12.727 1.00 75.88 454 THR A C 1
ATOM 3562 O O . THR A 1 454 ? -22.465 -18.239 13.139 1.00 75.88 454 THR A O 1
ATOM 3565 N N . GLU A 1 455 ? -21.684 -17.028 11.432 1.00 77.38 455 GLU A N 1
ATOM 3566 C CA . GLU A 1 455 ? -22.469 -17.706 10.396 1.00 77.38 455 GLU A CA 1
ATOM 3567 C C . GLU A 1 455 ? -22.071 -19.174 10.255 1.00 77.38 455 GLU A C 1
ATOM 3569 O O . GLU A 1 455 ? -22.933 -20.047 10.157 1.00 77.38 455 GLU A O 1
ATOM 3574 N N . ASN A 1 456 ? -20.772 -19.472 10.285 1.00 79.00 456 ASN A N 1
ATOM 3575 C CA . ASN A 1 456 ? -20.288 -20.847 10.274 1.00 79.00 456 ASN A CA 1
ATOM 3576 C C . ASN A 1 456 ? -20.721 -21.606 11.532 1.00 79.00 456 ASN A C 1
ATOM 3578 O O . ASN A 1 456 ? -21.080 -22.781 11.440 1.00 79.00 456 ASN A O 1
ATOM 3582 N N . LEU A 1 457 ? -20.730 -20.945 12.692 1.00 82.00 457 LEU A N 1
ATOM 3583 C CA . LEU A 1 457 ? -21.244 -21.518 13.930 1.00 82.00 457 LEU A CA 1
ATOM 3584 C C . LEU A 1 457 ? -22.749 -21.790 13.824 1.00 82.00 457 LEU A C 1
ATOM 3586 O O . LEU A 1 457 ? -23.170 -22.881 14.187 1.00 82.00 457 LEU A O 1
ATOM 3590 N N . LYS A 1 458 ? -23.538 -20.863 13.259 1.00 83.06 458 LYS A N 1
ATOM 3591 C CA . LYS A 1 458 ? -24.981 -21.038 13.003 1.00 83.06 458 LYS A CA 1
ATOM 3592 C C . LYS A 1 458 ? -25.242 -22.233 12.084 1.00 83.06 458 LYS A C 1
ATOM 3594 O O . LYS A 1 458 ? -26.013 -23.116 12.437 1.00 83.06 458 LYS A O 1
ATOM 3599 N N . LYS A 1 459 ? -24.522 -22.335 10.962 1.00 83.56 459 LYS A N 1
ATOM 3600 C CA . LYS A 1 459 ? -24.625 -23.480 10.035 1.00 83.56 459 LYS A CA 1
ATOM 3601 C C . LYS A 1 459 ? -24.278 -24.807 10.712 1.00 83.56 459 LYS A C 1
ATOM 3603 O O . LYS A 1 459 ? -24.931 -25.815 10.461 1.00 83.56 459 LYS A O 1
ATOM 3608 N N . LYS A 1 460 ? -23.249 -24.830 11.566 1.00 81.44 460 LYS A N 1
ATOM 3609 C CA . LYS A 1 460 ? -22.888 -26.029 12.341 1.00 81.44 460 LYS A CA 1
ATOM 3610 C C . LYS A 1 460 ? -23.935 -26.354 13.404 1.00 81.44 460 LYS A C 1
ATOM 3612 O O . LYS A 1 460 ? -24.259 -27.528 13.557 1.00 81.44 460 LYS A O 1
ATOM 3617 N N . ALA A 1 461 ? -24.473 -25.346 14.087 1.00 82.06 461 ALA A N 1
ATOM 3618 C CA . ALA A 1 461 ? -25.544 -25.506 15.062 1.00 82.06 461 ALA A CA 1
ATOM 3619 C C . ALA A 1 461 ? -26.754 -26.188 14.416 1.00 82.06 461 ALA A C 1
ATOM 3621 O O . ALA A 1 461 ? -27.161 -27.236 14.893 1.00 82.06 461 ALA A O 1
ATOM 3622 N N . GLU A 1 462 ? -27.213 -25.725 13.249 1.00 81.12 462 GLU A N 1
ATOM 3623 C CA . GLU A 1 462 ? -28.330 -26.353 12.521 1.00 81.12 462 GLU A CA 1
ATOM 3624 C C . GLU A 1 462 ? -28.113 -27.848 12.217 1.00 81.12 462 GLU A C 1
ATOM 3626 O O . GLU A 1 462 ? -29.066 -28.627 12.162 1.00 81.12 462 GLU A O 1
ATOM 3631 N N . VAL A 1 463 ? -26.867 -28.271 11.977 1.00 80.88 463 VAL A N 1
ATOM 3632 C CA . VAL A 1 463 ? -26.529 -29.685 11.741 1.00 80.88 463 VAL A CA 1
ATOM 3633 C C . VAL A 1 463 ? -26.555 -30.480 13.046 1.00 80.88 463 VAL A C 1
ATOM 3635 O O . VAL A 1 463 ? -27.066 -31.598 13.064 1.00 80.88 463 VAL A O 1
ATOM 3638 N N . VAL A 1 464 ? -26.017 -29.914 14.128 1.00 78.62 464 VAL A N 1
ATOM 3639 C CA . VAL A 1 464 ? -25.971 -30.553 15.451 1.00 78.62 464 VAL A CA 1
ATOM 3640 C C . VAL A 1 464 ? -27.369 -30.653 16.061 1.00 78.62 464 VAL A C 1
ATOM 3642 O O . VAL A 1 464 ? -27.724 -31.707 16.571 1.00 78.62 464 VAL A O 1
ATOM 3645 N N . GLU A 1 465 ? -28.195 -29.620 15.932 1.00 76.06 465 GLU A N 1
ATOM 3646 C CA . GLU A 1 465 ? -29.583 -29.596 16.413 1.00 76.06 465 GLU A CA 1
ATOM 3647 C C . GLU A 1 465 ? -30.462 -30.652 15.737 1.00 76.06 465 GLU A C 1
ATOM 3649 O O . GLU A 1 465 ? -31.338 -31.236 16.369 1.00 76.06 465 GLU A O 1
ATOM 3654 N N . LYS A 1 466 ? -30.200 -30.959 14.459 1.00 76.81 466 LYS A N 1
ATOM 3655 C CA . LYS A 1 466 ? -30.857 -32.073 13.755 1.00 76.81 466 LYS A CA 1
ATOM 3656 C C . LYS A 1 466 ? -30.433 -33.448 14.279 1.00 76.81 466 LYS A C 1
ATOM 3658 O O . LYS A 1 466 ? -31.140 -34.422 14.032 1.00 76.81 466 LYS A O 1
ATOM 3663 N N . ALA A 1 467 ? -29.277 -33.542 14.935 1.00 75.06 467 ALA A N 1
ATOM 3664 C CA . ALA A 1 467 ? -28.732 -34.781 15.484 1.00 75.06 467 ALA A CA 1
ATOM 3665 C C . ALA A 1 467 ? -29.017 -34.952 16.989 1.00 75.06 467 ALA A C 1
ATOM 3667 O O . ALA A 1 467 ? -29.088 -36.088 17.456 1.00 75.06 467 ALA A O 1
ATOM 3668 N N . ASP A 1 468 ? -29.194 -33.855 17.730 1.00 76.62 468 ASP A N 1
ATOM 3669 C CA . ASP A 1 468 ? -29.476 -33.820 19.167 1.00 76.62 468 ASP A CA 1
ATOM 3670 C C . ASP A 1 468 ? -30.365 -32.612 19.522 1.00 76.62 468 ASP A C 1
ATOM 3672 O O . ASP A 1 468 ? -29.914 -31.465 19.532 1.00 76.62 468 ASP A O 1
ATOM 3676 N N . GLU A 1 469 ? -31.632 -32.870 19.863 1.00 67.56 469 GLU A N 1
ATOM 3677 C CA . GLU A 1 469 ? -32.603 -31.830 20.237 1.00 67.56 469 GLU A CA 1
ATOM 3678 C C . GLU A 1 469 ? -32.196 -31.055 21.505 1.00 67.56 469 GLU A C 1
ATOM 3680 O O . GLU A 1 469 ? -32.579 -29.895 21.668 1.00 67.56 469 GLU A O 1
ATOM 3685 N N . THR A 1 470 ? -31.389 -31.643 22.398 1.00 69.94 470 THR A N 1
ATOM 3686 C CA . THR A 1 470 ? -30.932 -30.955 23.619 1.00 69.94 470 THR A CA 1
ATOM 3687 C C . THR A 1 470 ? -29.864 -29.899 23.335 1.00 69.94 470 THR A C 1
ATOM 3689 O O . THR A 1 470 ? -29.749 -28.925 24.082 1.00 69.94 470 THR A O 1
ATOM 3692 N N . ALA A 1 471 ? -29.142 -30.027 22.217 1.00 64.69 471 ALA A N 1
ATOM 3693 C CA . ALA A 1 471 ? -28.159 -29.043 21.779 1.00 64.69 471 ALA A CA 1
ATOM 3694 C C . ALA A 1 471 ? -28.807 -27.744 21.266 1.00 64.69 471 ALA A C 1
ATOM 3696 O O . ALA A 1 471 ? -28.155 -26.699 21.281 1.00 64.69 471 ALA A O 1
ATOM 3697 N N . SER A 1 472 ? -30.089 -27.778 20.875 1.00 66.25 472 SER A N 1
ATOM 3698 C CA . SER A 1 472 ? -30.773 -26.606 20.315 1.00 66.25 472 SER A CA 1
ATOM 3699 C C . SER A 1 472 ? -30.989 -25.479 21.317 1.00 66.25 472 SER A C 1
ATOM 3701 O O . SER A 1 472 ? -30.788 -24.310 20.991 1.00 66.25 472 SER A O 1
ATOM 3703 N N . GLY A 1 473 ? -31.278 -25.817 22.577 1.00 75.44 473 GLY A N 1
ATOM 3704 C CA . GLY A 1 473 ? -31.364 -24.812 23.638 1.00 75.44 473 GLY A CA 1
ATOM 3705 C C . GLY A 1 473 ? -30.034 -24.083 23.857 1.00 75.44 473 GLY A C 1
ATOM 3706 O O . GLY A 1 473 ? -30.013 -22.868 24.002 1.00 75.44 473 GLY A O 1
ATOM 3707 N N . ILE A 1 474 ? -28.912 -24.807 23.796 1.00 81.88 474 ILE A N 1
ATOM 3708 C CA . ILE A 1 474 ? -27.581 -24.256 24.088 1.00 81.88 474 ILE A CA 1
ATOM 3709 C C . ILE A 1 474 ? -27.147 -23.247 23.018 1.00 81.88 474 ILE A C 1
ATOM 3711 O O . ILE A 1 474 ? -26.652 -22.171 23.356 1.00 81.88 474 ILE A O 1
ATOM 3715 N N . PHE A 1 475 ? -27.323 -23.568 21.732 1.00 81.56 475 PHE A N 1
ATOM 3716 C CA . PHE A 1 475 ? -26.970 -22.641 20.653 1.00 81.56 475 PHE A CA 1
ATOM 3717 C C . PHE A 1 475 ? -27.910 -21.436 20.605 1.00 81.56 475 PHE A C 1
ATOM 3719 O O . PHE A 1 475 ? -27.431 -20.316 20.425 1.00 81.56 475 PHE A O 1
ATOM 3726 N N . ALA A 1 476 ? -29.215 -21.633 20.819 1.00 79.62 476 ALA A N 1
ATOM 3727 C CA . ALA A 1 476 ? -30.175 -20.536 20.905 1.00 79.62 476 ALA A CA 1
ATOM 3728 C C . ALA A 1 476 ? -29.842 -19.574 22.059 1.00 79.62 476 ALA A C 1
ATOM 3730 O O . ALA A 1 476 ? -29.776 -18.362 21.843 1.00 79.62 476 ALA A O 1
ATOM 3731 N N . ASP A 1 477 ? -29.548 -20.105 23.248 1.00 83.44 477 ASP A N 1
ATOM 3732 C CA . ASP A 1 477 ? -29.136 -19.313 24.410 1.00 83.44 477 ASP A CA 1
ATOM 3733 C C . ASP A 1 477 ? -27.818 -18.573 24.144 1.00 83.44 477 ASP A C 1
ATOM 3735 O O . ASP A 1 477 ? -27.681 -17.403 24.496 1.00 83.44 477 ASP A O 1
ATOM 3739 N N . PHE A 1 478 ? -26.858 -19.216 23.471 1.00 84.38 478 PHE A N 1
ATOM 3740 C CA . PHE A 1 478 ? -25.586 -18.595 23.107 1.00 84.38 478 PHE A CA 1
ATOM 3741 C C . PHE A 1 478 ? -25.752 -17.450 22.098 1.00 84.38 478 PHE A C 1
ATOM 3743 O O . PHE A 1 478 ? -25.205 -16.368 22.308 1.00 84.38 478 PHE A O 1
ATOM 3750 N N . PHE A 1 479 ? -26.523 -17.634 21.021 1.00 83.12 479 PHE A N 1
ATOM 3751 C CA . PHE A 1 479 ? -26.768 -16.557 20.056 1.00 83.12 479 PHE A CA 1
ATOM 3752 C C . PHE A 1 479 ? -27.596 -15.425 20.665 1.00 83.12 479 PHE A C 1
ATOM 3754 O O . PHE A 1 479 ? -27.272 -14.263 20.434 1.00 83.12 479 PHE A O 1
ATOM 3761 N N . SER A 1 480 ? -28.584 -15.740 21.509 1.00 83.38 480 SER A N 1
ATOM 3762 C CA . SER A 1 480 ? -29.316 -14.724 22.269 1.00 83.38 480 SER A CA 1
ATOM 3763 C C . SER A 1 480 ? -28.395 -13.970 23.232 1.00 83.38 480 SER A C 1
ATOM 3765 O O . SER A 1 480 ? -28.512 -12.756 23.386 1.00 83.38 480 SER A O 1
ATOM 3767 N N . PHE A 1 481 ? -27.431 -14.653 23.853 1.00 81.06 481 PHE A N 1
ATOM 3768 C CA . PHE A 1 481 ? -26.421 -14.004 24.681 1.00 81.06 481 PHE A CA 1
ATOM 3769 C C . PHE A 1 481 ? -25.566 -13.026 23.866 1.00 81.06 481 PHE A C 1
ATOM 3771 O O . PHE A 1 481 ? -25.370 -11.898 24.313 1.00 81.06 481 PHE A O 1
ATOM 3778 N N . ILE A 1 482 ? -25.112 -13.411 22.669 1.00 78.56 482 ILE A N 1
ATOM 3779 C CA . ILE A 1 482 ? -24.353 -12.526 21.770 1.00 78.56 482 ILE A CA 1
ATOM 3780 C C . ILE A 1 482 ? -25.190 -11.314 21.358 1.00 78.56 482 ILE A C 1
ATOM 3782 O O . ILE A 1 482 ? -24.709 -10.194 21.454 1.00 78.56 482 ILE A O 1
ATOM 3786 N N . GLU A 1 483 ? -26.438 -11.516 20.936 1.00 78.38 483 GLU A N 1
ATOM 3787 C CA . GLU A 1 483 ? -27.321 -10.425 20.500 1.00 78.38 483 GLU A CA 1
ATOM 3788 C C . GLU A 1 483 ? -27.616 -9.421 21.623 1.00 78.38 483 GLU A C 1
ATOM 3790 O O . GLU A 1 483 ? -27.776 -8.233 21.360 1.00 78.38 483 GLU A O 1
ATOM 3795 N N . ASN A 1 484 ? -27.657 -9.884 22.875 1.00 76.75 484 ASN A N 1
ATOM 3796 C CA . ASN A 1 484 ? -27.959 -9.041 24.031 1.00 76.75 484 ASN A CA 1
ATOM 3797 C C . ASN A 1 484 ? -26.725 -8.399 24.692 1.00 76.75 484 ASN A C 1
ATOM 3799 O O . ASN A 1 484 ? -26.889 -7.439 25.438 1.00 76.75 484 ASN A O 1
ATOM 3803 N N . ASN A 1 485 ? -25.520 -8.950 24.500 1.00 75.25 485 ASN A N 1
ATOM 3804 C CA . ASN A 1 485 ? -24.300 -8.523 25.215 1.00 75.25 485 ASN A CA 1
ATOM 3805 C C . ASN A 1 485 ? -23.132 -8.180 24.277 1.00 75.25 485 ASN A C 1
ATOM 3807 O O . ASN A 1 485 ? -22.029 -7.889 24.744 1.00 75.25 485 ASN A O 1
ATOM 3811 N N . GLY A 1 486 ? -23.343 -8.283 22.967 1.00 75.38 486 GLY A N 1
ATOM 3812 C CA . GLY A 1 486 ? -22.362 -7.958 21.949 1.00 75.38 486 GLY A CA 1
ATOM 3813 C C . GLY A 1 486 ? -22.604 -6.593 21.319 1.00 75.38 486 GLY A C 1
ATOM 3814 O O . GLY A 1 486 ? -23.739 -6.137 21.195 1.00 75.38 486 GLY A O 1
ATOM 3815 N N . HIS A 1 487 ? -21.524 -5.963 20.874 1.00 74.19 487 HIS A N 1
ATOM 3816 C CA . HIS A 1 487 ? -21.544 -4.742 20.075 1.00 74.19 487 HIS A CA 1
ATOM 3817 C C . HIS A 1 487 ? -20.559 -4.840 18.920 1.00 74.19 487 HIS A C 1
ATOM 3819 O O . HIS A 1 487 ? -19.549 -5.547 18.987 1.00 74.19 487 HIS A O 1
ATOM 3825 N N . ASP A 1 488 ? -20.838 -4.105 17.851 1.00 72.50 488 ASP A N 1
ATOM 3826 C CA . ASP A 1 488 ? -19.912 -4.021 16.733 1.00 72.50 488 ASP A CA 1
ATOM 3827 C C . ASP A 1 488 ? -18.719 -3.125 17.089 1.00 72.50 488 ASP A C 1
ATOM 3829 O O . ASP A 1 488 ? -18.842 -2.031 17.659 1.00 72.50 488 ASP A O 1
ATOM 3833 N N . THR A 1 489 ? -17.527 -3.605 16.737 1.00 71.00 489 THR A N 1
ATOM 3834 C CA . THR A 1 489 ? -16.284 -2.832 16.878 1.00 71.00 489 THR A CA 1
ATOM 3835 C C . THR A 1 489 ? -16.361 -1.498 16.123 1.00 71.00 489 THR A C 1
ATOM 3837 O O . THR A 1 489 ? -17.168 -1.341 15.203 1.00 71.00 489 THR A O 1
ATOM 3840 N N . VAL A 1 490 ? -15.497 -0.521 16.447 1.00 60.41 490 VAL A N 1
ATOM 3841 C CA . VAL A 1 490 ? -15.396 0.753 15.682 1.00 60.41 490 VAL A CA 1
ATOM 3842 C C . VAL A 1 490 ? -15.066 0.474 14.219 1.00 60.41 490 VAL A C 1
ATOM 3844 O O . VAL A 1 490 ? -15.309 1.286 13.331 1.00 60.41 490 VAL A O 1
ATOM 3847 N N . TYR A 1 491 ? -14.538 -0.717 13.973 1.00 60.53 491 TYR A N 1
ATOM 3848 C CA . TYR A 1 491 ? -14.311 -1.294 12.676 1.00 60.53 491 TYR A CA 1
ATOM 3849 C C . TYR A 1 491 ? -15.520 -2.121 12.218 1.00 60.53 491 TYR A C 1
ATOM 3851 O O . TYR A 1 491 ? -15.347 -3.282 11.859 1.00 60.53 491 TYR A O 1
ATOM 3859 N N . ALA A 1 492 ? -16.734 -1.563 12.207 1.00 48.25 492 ALA A N 1
ATOM 3860 C CA . ALA A 1 492 ? -17.942 -2.269 11.750 1.00 48.25 492 ALA A CA 1
ATOM 3861 C C . ALA A 1 492 ? -17.741 -2.961 10.377 1.00 48.25 492 ALA A C 1
ATOM 3863 O O . ALA A 1 492 ? -18.235 -4.064 10.142 1.00 48.25 492 ALA A O 1
ATOM 3864 N N . ASP A 1 493 ? -16.890 -2.387 9.519 1.00 51.88 493 ASP A N 1
ATOM 3865 C CA . ASP A 1 493 ? -16.487 -2.943 8.220 1.00 51.88 493 ASP A CA 1
ATOM 3866 C C . ASP A 1 493 ? -15.634 -4.232 8.315 1.00 51.88 493 ASP A C 1
ATOM 3868 O O . ASP A 1 493 ? -15.616 -5.034 7.381 1.00 51.88 493 ASP A O 1
ATOM 3872 N N . ARG A 1 494 ? -14.956 -4.487 9.446 1.00 55.44 494 ARG A N 1
ATOM 3873 C CA . ARG A 1 494 ? -14.293 -5.769 9.767 1.00 55.44 494 ARG A CA 1
ATOM 3874 C C . ARG A 1 494 ? -15.290 -6.864 10.138 1.00 55.44 494 ARG A C 1
ATOM 3876 O O . ARG A 1 494 ? -14.885 -8.022 10.215 1.00 55.44 494 ARG A O 1
ATOM 3883 N N . LYS A 1 495 ? -16.568 -6.523 10.362 1.00 63.22 495 LYS A N 1
ATOM 3884 C CA . LYS A 1 495 ? -17.616 -7.470 10.763 1.00 63.22 495 LYS A CA 1
ATOM 3885 C C . LYS A 1 495 ? -17.211 -8.296 11.993 1.00 63.22 495 LYS A C 1
ATOM 3887 O O . LYS A 1 495 ? -17.382 -9.513 12.023 1.00 63.22 495 LYS A O 1
ATOM 3892 N N . ILE A 1 496 ? -16.607 -7.642 12.982 1.00 67.88 496 ILE A N 1
ATOM 3893 C CA . ILE A 1 496 ? -16.239 -8.256 14.260 1.00 67.88 496 ILE A CA 1
ATOM 3894 C C . ILE A 1 496 ? -17.165 -7.681 15.322 1.00 67.88 496 ILE A C 1
ATOM 3896 O O . ILE A 1 496 ? -17.175 -6.464 15.532 1.00 67.88 496 ILE A O 1
ATOM 3900 N N . SER A 1 497 ? -17.887 -8.566 16.002 1.00 74.12 497 SER A N 1
ATOM 3901 C CA . SER A 1 497 ? -18.647 -8.232 17.199 1.00 74.12 497 SER A CA 1
ATOM 3902 C C . SER A 1 497 ? -17.808 -8.595 18.424 1.00 74.12 497 SER A C 1
ATOM 3904 O O . SER A 1 497 ? -17.239 -9.690 18.512 1.00 74.12 497 SER A O 1
ATOM 3906 N N . LEU A 1 498 ? -17.686 -7.657 19.356 1.00 76.44 498 LEU A N 1
ATOM 3907 C CA . LEU A 1 498 ? -17.111 -7.892 20.675 1.00 76.44 498 LEU A CA 1
ATOM 3908 C C . LEU A 1 498 ? -18.235 -8.233 21.633 1.00 76.44 498 LEU A C 1
ATOM 3910 O O . LEU A 1 498 ? -19.261 -7.569 21.642 1.00 76.44 498 LEU A O 1
ATOM 3914 N N . ILE A 1 499 ? -18.033 -9.268 22.436 1.00 76.50 499 ILE A N 1
ATOM 3915 C CA . ILE A 1 499 ? -18.999 -9.714 23.432 1.00 76.50 499 ILE A CA 1
ATOM 3916 C C . ILE A 1 499 ? -18.431 -9.385 24.806 1.00 76.50 499 ILE A C 1
ATOM 3918 O O . ILE A 1 499 ? -17.370 -9.899 25.186 1.00 76.50 499 ILE A O 1
ATOM 3922 N N . GLU A 1 500 ? -19.139 -8.540 25.553 1.00 74.00 500 GLU A N 1
ATOM 3923 C CA . GLU A 1 500 ? -18.800 -8.223 26.938 1.00 74.00 500 GLU A CA 1
ATOM 3924 C C . GLU A 1 500 ? -19.136 -9.432 27.829 1.00 74.00 500 GLU A C 1
ATOM 3926 O O . GLU A 1 500 ? -20.306 -9.747 28.054 1.00 74.00 500 GLU A O 1
ATOM 3931 N N . VAL A 1 501 ? -18.123 -10.135 28.355 1.00 68.50 501 VAL A N 1
ATOM 3932 C CA . VAL A 1 501 ? -18.341 -11.301 29.242 1.00 68.50 501 VAL A CA 1
ATOM 3933 C C . VAL A 1 501 ? -18.013 -11.027 30.717 1.00 68.50 501 VAL A C 1
ATOM 3935 O O . VAL A 1 501 ? -18.295 -11.867 31.574 1.00 68.50 501 VAL A O 1
ATOM 3938 N N . GLY A 1 502 ? -17.475 -9.844 31.029 1.00 68.75 502 GLY A N 1
ATOM 3939 C CA . GLY A 1 502 ? -17.103 -9.412 32.380 1.00 68.75 502 GLY A CA 1
ATOM 3940 C C . GLY A 1 502 ? -18.183 -8.617 33.127 1.00 68.75 502 GLY A C 1
ATOM 3941 O O . GLY A 1 502 ? -19.332 -8.495 32.696 1.00 68.75 502 GLY A O 1
ATOM 3942 N N . ALA A 1 503 ? -17.814 -8.039 34.274 1.00 67.56 503 ALA A N 1
ATOM 3943 C CA . ALA A 1 503 ? -18.735 -7.280 35.125 1.00 67.56 503 ALA A CA 1
ATOM 3944 C C . ALA A 1 503 ? -19.233 -5.945 34.524 1.00 67.56 503 ALA A C 1
ATOM 3946 O O . ALA A 1 503 ? -20.191 -5.367 35.042 1.00 67.56 503 ALA A O 1
ATOM 3947 N N . SER A 1 504 ? -18.679 -5.503 33.389 1.00 71.31 504 SER A N 1
ATOM 3948 C CA . SER A 1 504 ? -19.160 -4.348 32.615 1.00 71.31 504 SER A CA 1
ATOM 3949 C C . SER A 1 504 ? -20.615 -4.510 32.162 1.00 71.31 504 SER A C 1
ATOM 3951 O O . SER A 1 504 ? -21.341 -3.520 32.073 1.00 71.31 504 SER A O 1
ATOM 3953 N N . ARG A 1 505 ? -21.084 -5.753 31.975 1.00 74.12 505 ARG A N 1
ATOM 3954 C CA . ARG A 1 505 ? -22.489 -6.065 31.655 1.00 74.12 505 ARG A CA 1
ATOM 3955 C C . ARG A 1 505 ? -23.472 -5.687 32.765 1.00 74.12 505 ARG A C 1
ATOM 3957 O O . ARG A 1 505 ? -24.659 -5.525 32.514 1.00 74.12 505 ARG A O 1
ATOM 3964 N N . PHE A 1 506 ? -22.997 -5.593 34.010 1.00 77.12 506 PHE A N 1
ATOM 3965 C CA . PHE A 1 506 ? -23.822 -5.203 35.155 1.00 77.12 506 PHE A CA 1
ATOM 3966 C C . PHE A 1 506 ? -23.856 -3.682 35.353 1.00 77.12 506 PHE A C 1
ATOM 3968 O O . PHE A 1 506 ? -24.579 -3.193 36.222 1.00 77.12 506 PHE A O 1
ATOM 3975 N N . ILE A 1 507 ? -23.075 -2.919 34.577 1.00 83.19 507 ILE A N 1
ATOM 3976 C CA . ILE A 1 507 ? -23.178 -1.461 34.553 1.00 83.19 507 ILE A CA 1
ATOM 3977 C C . ILE A 1 507 ? -24.474 -1.111 33.832 1.00 83.19 507 ILE A C 1
ATOM 3979 O O . ILE A 1 507 ? -24.665 -1.442 32.662 1.00 83.19 507 ILE A O 1
ATOM 3983 N N . ARG A 1 508 ? -25.373 -0.426 34.536 1.00 85.62 508 ARG A N 1
ATOM 3984 C CA . ARG A 1 508 ? -26.720 -0.179 34.037 1.00 85.62 508 ARG A CA 1
ATOM 3985 C C . ARG A 1 508 ? -26.713 0.793 32.864 1.00 85.62 508 ARG A C 1
ATOM 3987 O O . ARG A 1 508 ? -26.100 1.863 32.921 1.00 85.62 508 ARG A O 1
ATOM 3994 N N . GLU A 1 509 ? -27.465 0.439 31.831 1.00 84.50 509 GLU A N 1
ATOM 3995 C CA . GLU A 1 509 ? -27.644 1.273 30.650 1.00 84.50 509 GLU A CA 1
ATOM 3996 C C . GLU A 1 509 ? -28.728 2.330 30.846 1.00 84.50 509 GLU A C 1
ATOM 3998 O O . GLU A 1 509 ? -29.796 2.099 31.418 1.00 84.50 509 GLU A O 1
ATOM 4003 N N . MET A 1 510 ? -28.459 3.526 30.334 1.00 82.38 510 MET A N 1
ATOM 4004 C CA . MET A 1 510 ? -29.370 4.661 30.381 1.00 82.38 510 MET A CA 1
ATOM 4005 C C . MET A 1 510 ? -29.498 5.281 28.990 1.00 82.38 510 MET A C 1
ATOM 4007 O O . MET A 1 510 ? -28.507 5.563 28.323 1.00 82.38 510 MET A O 1
ATOM 4011 N N . LYS A 1 511 ? -30.727 5.625 28.584 1.00 79.62 511 LYS A N 1
ATOM 4012 C CA . LYS A 1 511 ? -31.001 6.301 27.295 1.00 79.62 511 LYS A CA 1
ATOM 4013 C C . LYS A 1 511 ? -30.402 7.711 27.168 1.00 79.62 511 LYS A C 1
ATOM 4015 O O . LYS A 1 511 ? -30.468 8.311 26.102 1.00 79.62 511 LYS A O 1
ATOM 4020 N N . SER A 1 512 ? -29.911 8.304 28.259 1.00 79.12 512 SER A N 1
ATOM 4021 C CA . SER A 1 512 ? -29.431 9.689 28.277 1.00 79.12 512 SER A CA 1
ATOM 4022 C C . SER A 1 512 ? -27.938 9.752 28.575 1.00 79.12 512 SER A C 1
ATOM 4024 O O . SER A 1 512 ? -27.540 9.596 29.728 1.00 79.12 512 SER A O 1
ATOM 4026 N N . VAL A 1 513 ? -27.146 10.112 27.562 1.00 74.81 513 VAL A N 1
ATOM 4027 C CA . VAL A 1 513 ? -25.697 10.370 27.673 1.00 74.81 513 VAL A CA 1
ATOM 4028 C C . VAL A 1 513 ? -25.380 11.430 28.737 1.00 74.81 513 VAL A C 1
ATOM 4030 O O . VAL A 1 513 ? -24.419 11.317 29.482 1.00 74.81 513 VAL A O 1
ATOM 4033 N N . LYS A 1 514 ? -26.232 12.450 28.915 1.00 79.12 514 LYS A N 1
ATOM 4034 C CA . LYS A 1 514 ? -26.030 13.459 29.978 1.00 79.12 514 LYS A CA 1
ATOM 4035 C C . LYS A 1 514 ? -26.105 12.864 31.390 1.00 79.12 514 LYS A C 1
ATOM 4037 O O . LYS A 1 514 ? -25.516 13.408 32.327 1.00 79.12 514 LYS A O 1
ATOM 4042 N N . LYS A 1 515 ? -26.867 11.780 31.561 1.00 82.75 515 LYS A N 1
ATOM 4043 C CA . LYS A 1 515 ? -27.050 11.109 32.851 1.00 82.75 515 LYS A CA 1
ATOM 4044 C C . LYS A 1 515 ? -26.026 10.000 33.091 1.00 82.75 515 LYS A C 1
ATOM 4046 O O . LYS A 1 515 ? -25.806 9.701 34.259 1.00 82.75 515 LYS A O 1
ATOM 4051 N N . SER A 1 516 ? -25.371 9.461 32.058 1.00 88.75 516 SER A N 1
ATOM 4052 C CA . SER A 1 516 ? -24.275 8.504 32.246 1.00 88.75 516 SER A CA 1
ATOM 4053 C C . SER A 1 516 ? -23.085 9.172 32.939 1.00 88.75 516 SER A C 1
ATOM 4055 O O . SER A 1 516 ? -22.873 10.384 32.825 1.00 88.75 516 SER A O 1
ATOM 4057 N N . ASN A 1 517 ? -22.357 8.403 33.738 1.00 90.69 517 ASN A N 1
ATOM 4058 C CA . ASN A 1 517 ? -21.103 8.796 34.392 1.00 90.69 517 ASN A CA 1
ATOM 4059 C C . ASN A 1 517 ? -19.927 7.906 33.967 1.00 90.69 517 ASN A C 1
ATOM 4061 O O . ASN A 1 517 ? -18.786 8.218 34.294 1.00 90.69 517 ASN A O 1
ATOM 4065 N N . VAL A 1 518 ? -20.208 6.874 33.172 1.00 87.56 518 VAL A N 1
ATOM 4066 C CA . VAL A 1 518 ? -19.238 6.017 32.498 1.00 87.56 518 VAL A CA 1
ATOM 4067 C C . VAL A 1 518 ? -19.396 6.175 30.985 1.00 87.56 518 VAL A C 1
ATOM 4069 O O . VAL A 1 518 ? -20.517 6.312 30.480 1.00 87.56 518 VAL A O 1
ATOM 4072 N N . GLY A 1 519 ? -18.276 6.190 30.268 1.00 82.69 519 GLY A N 1
ATOM 4073 C CA . GLY A 1 519 ? -18.212 6.294 28.810 1.00 82.69 519 GLY A CA 1
ATOM 4074 C C . GLY A 1 519 ? -17.042 5.496 28.238 1.00 82.69 519 GLY A C 1
ATOM 4075 O O . GLY A 1 519 ? -16.191 5.033 28.995 1.00 82.69 519 GLY A O 1
ATOM 4076 N N . SER A 1 520 ? -17.005 5.338 26.912 1.00 78.44 520 SER A N 1
ATOM 4077 C CA . SER A 1 520 ? -15.820 4.810 26.230 1.00 78.44 520 SER A CA 1
ATOM 4078 C C . SER A 1 520 ? -14.636 5.758 26.437 1.00 78.44 520 SER A C 1
ATOM 4080 O O . SER A 1 520 ? -14.811 6.980 26.494 1.00 78.44 520 SER A O 1
ATOM 4082 N N . ILE A 1 521 ? -13.428 5.196 26.529 1.00 74.19 521 ILE A N 1
ATOM 4083 C CA . ILE A 1 521 ? -12.167 5.950 26.523 1.00 74.19 521 ILE A CA 1
ATOM 4084 C C . ILE A 1 521 ? -12.019 6.832 25.268 1.00 74.19 521 ILE A C 1
ATOM 4086 O O . ILE A 1 521 ? -11.382 7.882 25.329 1.00 74.19 521 ILE A O 1
ATOM 4090 N N . PHE A 1 522 ? -12.645 6.435 24.156 1.00 71.19 522 PHE A N 1
ATOM 4091 C CA . PHE A 1 522 ? -12.699 7.183 22.908 1.00 71.19 522 PHE A CA 1
ATOM 4092 C C . PHE A 1 522 ? -14.162 7.537 22.613 1.00 71.19 522 PHE A C 1
ATOM 4094 O O . PHE A 1 522 ? -14.960 6.653 22.292 1.00 71.19 522 PHE A O 1
ATOM 4101 N N . PRO A 1 523 ? -14.563 8.813 22.741 1.00 57.38 523 PRO A N 1
ATOM 4102 C CA . PRO A 1 523 ? -15.945 9.205 22.519 1.00 57.38 523 PRO A CA 1
ATOM 4103 C C . PRO A 1 523 ? -16.332 8.973 21.053 1.00 57.38 523 PRO A C 1
ATOM 4105 O O . PRO A 1 523 ? -15.866 9.679 20.161 1.00 57.38 523 PRO A O 1
ATOM 4108 N N . ARG A 1 524 ? -17.232 8.016 20.799 1.00 58.44 524 ARG A N 1
ATOM 4109 C CA . ARG A 1 524 ? -17.985 7.977 19.543 1.00 58.44 524 ARG A CA 1
ATOM 4110 C C . ARG A 1 524 ? -19.001 9.116 19.600 1.00 58.44 524 ARG A C 1
ATOM 4112 O O . ARG A 1 524 ? -20.066 8.980 20.201 1.00 58.44 524 ARG A O 1
ATOM 4119 N N . GLU A 1 525 ? -18.668 10.288 19.060 1.00 51.22 525 GLU A N 1
ATOM 4120 C CA . GLU A 1 525 ? -19.709 11.294 18.838 1.00 51.22 525 GLU A CA 1
ATOM 4121 C C . GLU A 1 525 ? -20.771 10.705 17.901 1.00 51.22 525 GLU A C 1
ATOM 4123 O O . GLU A 1 525 ? -20.471 9.963 16.967 1.00 51.22 525 GLU A O 1
ATOM 4128 N N . LYS A 1 526 ? -22.041 11.011 18.154 1.00 40.50 526 LYS A N 1
ATOM 4129 C CA . LYS A 1 526 ? -23.144 10.478 17.356 1.00 40.50 526 LYS A CA 1
ATOM 4130 C C . LYS A 1 526 ? -23.047 11.034 15.931 1.00 40.50 526 LYS A C 1
ATOM 4132 O O . LYS A 1 526 ? -23.275 12.223 15.728 1.00 40.50 526 LYS A O 1
ATOM 4137 N N . GLY A 1 527 ? -22.698 10.181 14.967 1.00 45.72 527 GLY A N 1
ATOM 4138 C CA . GLY A 1 527 ? -22.409 10.577 13.581 1.00 45.72 527 GLY A CA 1
ATOM 4139 C C . GLY A 1 527 ? -20.927 10.827 13.269 1.00 45.72 527 GLY A C 1
ATOM 4140 O O . GLY A 1 527 ? -20.619 11.201 12.142 1.00 45.72 527 GLY A O 1
ATOM 4141 N N . SER A 1 528 ? -20.017 10.608 14.226 1.00 47.38 528 SER A N 1
ATOM 4142 C CA . SER A 1 528 ? -18.571 10.579 13.983 1.00 47.38 528 SER A CA 1
ATOM 4143 C C . SER A 1 528 ? -18.216 9.324 13.192 1.00 47.38 528 SER A C 1
ATOM 4145 O O . SER A 1 528 ? -18.215 8.207 13.711 1.00 47.38 528 SER A O 1
ATOM 4147 N N . THR A 1 529 ? -17.966 9.503 11.901 1.00 59.88 529 THR A N 1
ATOM 4148 C CA . THR A 1 529 ? -17.301 8.503 11.072 1.00 59.88 529 THR A CA 1
ATOM 4149 C C . THR A 1 529 ? -15.821 8.492 11.430 1.00 59.88 529 THR A C 1
ATOM 4151 O O . THR A 1 529 ? -15.225 9.560 11.573 1.00 59.88 529 THR A O 1
ATOM 4154 N N . MET A 1 530 ? -15.224 7.299 11.546 1.00 71.94 530 MET A N 1
ATOM 4155 C CA . MET A 1 530 ? -13.770 7.146 11.665 1.00 71.94 530 MET A CA 1
ATOM 4156 C C . MET A 1 530 ? -13.079 8.076 10.656 1.00 71.94 530 MET A C 1
ATOM 4158 O O . MET A 1 530 ? -13.493 8.056 9.489 1.00 71.94 530 MET A O 1
ATOM 4162 N N . PRO A 1 531 ? -12.072 8.868 11.074 1.00 80.31 531 PRO A N 1
ATOM 4163 C CA . PRO A 1 531 ? -11.388 9.780 10.172 1.00 80.31 531 PRO A CA 1
ATOM 4164 C C . PRO A 1 531 ? -10.915 9.055 8.917 1.00 80.31 531 PRO A C 1
ATOM 4166 O O . PRO A 1 531 ? -10.564 7.873 8.963 1.00 80.31 531 PRO A O 1
ATOM 4169 N N . THR A 1 532 ? -10.878 9.781 7.804 1.00 89.31 532 THR A N 1
ATOM 4170 C CA . THR A 1 532 ? -10.377 9.268 6.528 1.00 89.31 532 THR A CA 1
ATOM 4171 C C . THR A 1 532 ? -8.974 8.675 6.685 1.00 89.31 532 THR A C 1
ATOM 4173 O O . THR A 1 532 ? -8.713 7.590 6.176 1.00 89.31 532 THR A O 1
ATOM 4176 N N . TYR A 1 533 ? -8.112 9.336 7.464 1.00 91.38 533 TYR A N 1
ATOM 4177 C CA . TYR A 1 533 ? -6.788 8.862 7.860 1.00 91.38 533 TYR A CA 1
ATOM 4178 C C . TYR A 1 533 ? -6.565 9.103 9.358 1.00 91.38 533 TYR A C 1
ATOM 4180 O O . TYR A 1 533 ? -6.673 10.240 9.825 1.00 91.38 533 TYR A O 1
ATOM 4188 N N . SER A 1 534 ? -6.230 8.058 10.124 1.00 89.38 534 SER A N 1
ATOM 4189 C CA . SER A 1 534 ? -5.802 8.230 11.517 1.00 89.38 534 SER A CA 1
ATOM 4190 C C . SER A 1 534 ? -4.983 7.038 12.038 1.00 89.38 534 SER A C 1
ATOM 4192 O O . SER A 1 534 ? -5.557 6.045 12.492 1.00 89.38 534 SER A O 1
ATOM 4194 N N . PRO A 1 535 ? -3.639 7.131 12.083 1.00 89.00 535 PRO A N 1
ATOM 4195 C CA . PRO A 1 535 ? -2.784 6.077 12.641 1.00 89.00 535 PRO A CA 1
ATOM 4196 C C . PRO A 1 535 ? -3.028 5.839 14.143 1.00 89.00 535 PRO A C 1
ATOM 4198 O O . PRO A 1 535 ? -2.695 4.782 14.677 1.00 89.00 535 PRO A O 1
ATOM 4201 N N . VAL A 1 536 ? -3.644 6.801 14.843 1.00 86.25 536 VAL A N 1
ATOM 4202 C CA . VAL A 1 536 ? -4.112 6.620 16.226 1.00 86.25 536 VAL A CA 1
ATOM 4203 C C . VAL A 1 536 ? -5.258 5.605 16.265 1.00 86.25 536 VAL A C 1
ATOM 4205 O O . VAL A 1 536 ? -5.225 4.684 17.082 1.00 86.25 536 VAL A O 1
ATOM 4208 N N . HIS A 1 537 ? -6.237 5.722 15.361 1.00 81.69 537 HIS A N 1
ATOM 4209 C CA . HIS A 1 537 ? -7.317 4.740 15.239 1.00 81.69 537 HIS A CA 1
ATOM 4210 C C . HIS A 1 537 ? -6.790 3.372 14.795 1.00 81.69 537 HIS A C 1
ATOM 4212 O O . HIS A 1 537 ? -7.205 2.359 15.356 1.00 81.69 537 HIS A O 1
ATOM 4218 N N . GLU A 1 538 ? -5.822 3.326 13.876 1.00 81.56 538 GLU A N 1
ATOM 4219 C CA . GLU A 1 538 ? -5.199 2.067 13.435 1.00 81.56 538 GLU A CA 1
ATOM 4220 C C . GLU A 1 538 ? -4.535 1.300 14.584 1.00 81.56 538 GLU A C 1
ATOM 4222 O O . GLU A 1 538 ? -4.727 0.093 14.742 1.00 81.56 538 GLU A O 1
ATOM 4227 N N . ARG A 1 539 ? -3.781 2.002 15.435 1.00 80.50 539 ARG A N 1
ATOM 4228 C CA . ARG A 1 539 ? -3.027 1.378 16.532 1.00 80.50 539 ARG A CA 1
ATOM 4229 C C . ARG A 1 539 ? -3.885 1.057 17.750 1.00 80.50 539 ARG A C 1
ATOM 4231 O O . ARG A 1 539 ? -3.603 0.079 18.443 1.00 80.50 539 ARG A O 1
ATOM 4238 N N . TYR A 1 540 ? -4.895 1.877 18.039 1.00 77.69 540 TYR A N 1
ATOM 4239 C CA . TYR A 1 540 ? -5.607 1.830 19.316 1.00 77.69 540 TYR A CA 1
ATOM 4240 C C . TYR A 1 540 ? -7.084 1.446 19.222 1.00 77.69 540 TYR A C 1
ATOM 4242 O O . TYR A 1 540 ? -7.692 1.273 20.274 1.00 77.69 540 TYR A O 1
ATOM 4250 N N . GLY A 1 541 ? -7.677 1.244 18.039 1.00 71.00 541 GLY A N 1
ATOM 4251 C CA . GLY A 1 541 ? -9.126 1.010 17.922 1.00 71.00 541 GLY A CA 1
ATOM 4252 C C . GLY A 1 541 ? -9.662 -0.186 18.714 1.00 71.00 541 GLY A C 1
ATOM 4253 O O . GLY A 1 541 ? -10.747 -0.096 19.269 1.00 71.00 541 GLY A O 1
ATOM 4254 N N . ARG A 1 542 ? -8.886 -1.264 18.914 1.00 67.25 542 ARG A N 1
ATOM 4255 C CA . ARG A 1 542 ? -9.307 -2.340 19.841 1.00 67.25 542 ARG A CA 1
ATOM 4256 C C . ARG A 1 542 ? -9.419 -1.869 21.294 1.00 67.25 542 ARG A C 1
ATOM 4258 O O . ARG A 1 542 ? -10.319 -2.306 21.998 1.00 67.25 542 ARG A O 1
ATOM 4265 N N . LEU A 1 543 ? -8.532 -0.978 21.748 1.00 67.56 543 LEU A N 1
ATOM 4266 C CA . LEU A 1 543 ? -8.667 -0.357 23.070 1.00 67.56 543 LEU A CA 1
ATOM 4267 C C . LEU A 1 543 ? -9.915 0.541 23.117 1.00 67.56 543 LEU A C 1
ATOM 4269 O O . LEU A 1 543 ? -10.571 0.607 24.154 1.00 67.56 543 LEU A O 1
ATOM 4273 N N . MET A 1 544 ? -10.265 1.187 21.996 1.00 69.88 544 MET A N 1
ATOM 4274 C CA . MET A 1 544 ? -11.446 2.056 21.884 1.00 69.88 544 MET A CA 1
ATOM 4275 C C . MET A 1 544 ? -12.768 1.329 22.093 1.00 69.88 544 MET A C 1
ATOM 4277 O O . MET A 1 544 ? -13.731 1.996 22.442 1.00 69.88 544 MET A O 1
ATOM 4281 N N . ASP A 1 545 ? -12.819 0.014 21.868 1.00 69.50 545 ASP A N 1
ATOM 4282 C CA . ASP A 1 545 ? -14.047 -0.787 21.965 1.00 69.50 545 ASP A CA 1
ATOM 4283 C C . ASP A 1 545 ? -14.183 -1.566 23.278 1.00 69.50 545 ASP A C 1
ATOM 4285 O O . ASP A 1 545 ? -15.179 -2.262 23.478 1.00 69.50 545 ASP A O 1
ATOM 4289 N N . VAL A 1 546 ? -13.165 -1.496 24.143 1.00 70.56 546 VAL A N 1
ATOM 4290 C CA . VAL A 1 546 ? -13.095 -2.297 25.374 1.00 70.56 546 VAL A CA 1
ATOM 4291 C C . VAL A 1 546 ? -12.913 -1.426 26.614 1.00 70.56 546 VAL A C 1
ATOM 4293 O O . VAL A 1 546 ? -13.420 -1.784 27.666 1.00 70.56 546 VAL A O 1
ATOM 4296 N N . PHE A 1 547 ? -12.226 -0.281 26.543 1.00 74.50 547 PHE A N 1
ATOM 4297 C CA . PHE A 1 547 ? -11.909 0.507 27.742 1.00 74.50 547 PHE A CA 1
ATOM 4298 C C . PHE A 1 547 ? -13.012 1.509 28.123 1.00 74.50 547 PHE A C 1
ATOM 4300 O O . PHE A 1 547 ? -13.483 2.297 27.301 1.00 74.50 547 PHE A O 1
ATOM 4307 N N . LEU A 1 548 ? -13.360 1.531 29.412 1.00 80.75 548 LEU A N 1
ATOM 4308 C CA . LEU A 1 548 ? -14.333 2.432 30.025 1.00 80.75 548 LEU A CA 1
ATOM 4309 C C . LEU A 1 548 ? -13.637 3.440 30.946 1.00 80.75 548 LEU A C 1
ATOM 4311 O O . LEU A 1 548 ? -12.700 3.109 31.677 1.00 80.75 548 LEU A O 1
ATOM 4315 N N . VAL A 1 549 ? -14.127 4.677 30.935 1.00 84.44 549 VAL A N 1
ATOM 4316 C CA . VAL A 1 549 ? -13.612 5.792 31.741 1.00 84.44 549 VAL A CA 1
ATOM 4317 C C . VAL A 1 549 ? -14.738 6.528 32.455 1.00 84.44 549 VAL A C 1
ATOM 4319 O O . VAL A 1 549 ? -15.868 6.623 31.959 1.00 84.44 549 VAL A O 1
ATOM 4322 N N . ALA A 1 550 ? -14.421 7.112 33.607 1.00 89.12 550 ALA A N 1
ATOM 4323 C CA . ALA A 1 550 ? -15.315 8.046 34.278 1.00 89.12 550 ALA A CA 1
ATOM 4324 C C . ALA A 1 550 ? -15.424 9.355 33.472 1.00 89.12 550 ALA A C 1
ATOM 4326 O O . ALA A 1 550 ? -14.439 10.071 33.277 1.00 89.12 550 ALA A O 1
ATOM 4327 N N . THR A 1 551 ? -16.627 9.714 33.019 1.00 88.06 551 THR A N 1
ATOM 4328 C CA . THR A 1 551 ? -16.853 10.936 32.213 1.00 88.06 551 THR A CA 1
ATOM 4329 C C . THR A 1 551 ? -17.009 12.201 33.062 1.00 88.06 551 THR A C 1
ATOM 4331 O O . THR A 1 551 ? -16.935 13.325 32.552 1.00 88.06 551 THR A O 1
ATOM 4334 N N . LYS A 1 552 ? -17.197 12.028 34.371 1.00 90.69 552 LYS A N 1
ATOM 4335 C CA . LYS A 1 552 ? -17.295 13.052 35.419 1.00 90.69 552 LYS A CA 1
ATOM 4336 C C . LYS A 1 552 ? -16.916 12.428 36.760 1.00 90.69 552 LYS A C 1
ATOM 4338 O O . LYS A 1 552 ? -16.856 11.207 36.854 1.00 90.69 552 LYS A O 1
ATOM 4343 N N . ASP A 1 553 ? -16.700 13.257 37.775 1.00 93.44 553 ASP A N 1
ATOM 4344 C CA . ASP A 1 553 ? -16.444 12.766 39.129 1.00 93.44 553 ASP A CA 1
ATOM 4345 C C . ASP A 1 553 ? -17.655 11.966 39.648 1.00 93.44 553 ASP A C 1
ATOM 4347 O O . ASP A 1 553 ? -18.808 12.381 39.474 1.00 93.44 553 ASP A O 1
ATOM 4351 N N . ILE A 1 554 ? -17.390 10.814 40.265 1.00 93.62 554 ILE A N 1
ATOM 4352 C CA . ILE A 1 554 ? -18.384 9.878 40.805 1.00 93.62 554 ILE A CA 1
ATOM 4353 C C . ILE A 1 554 ? -18.105 9.726 42.296 1.00 93.62 554 ILE A C 1
ATOM 4355 O O . ILE A 1 554 ? -17.032 9.275 42.687 1.00 93.62 554 ILE A O 1
ATOM 4359 N N . ALA A 1 555 ? -19.063 10.114 43.130 1.00 93.81 555 ALA A N 1
ATOM 4360 C CA . ALA A 1 555 ? -18.903 10.037 44.577 1.00 93.81 555 ALA A CA 1
ATOM 4361 C C . ALA A 1 555 ? -19.081 8.600 45.088 1.00 93.81 555 ALA A C 1
ATOM 4363 O O . ALA A 1 555 ? -19.878 7.835 44.533 1.00 93.81 555 ALA A O 1
ATOM 4364 N N . SER A 1 556 ? -18.419 8.266 46.196 1.00 91.38 556 SER A N 1
ATOM 4365 C CA . SER A 1 556 ? -18.632 7.008 46.918 1.00 91.38 556 SER A CA 1
ATOM 4366 C C . SER A 1 556 ? -20.128 6.746 47.175 1.00 91.38 556 SER A C 1
ATOM 4368 O O . SER A 1 556 ? -20.902 7.643 47.524 1.00 91.38 556 SER A O 1
ATOM 4370 N N . GLY A 1 557 ? -20.560 5.505 46.955 1.00 88.31 557 GLY A N 1
ATOM 4371 C CA . GLY A 1 557 ? -21.944 5.045 47.056 1.00 88.31 557 GLY A CA 1
ATOM 4372 C C . GLY A 1 557 ? -22.811 5.294 45.816 1.00 88.31 557 GLY A C 1
ATOM 4373 O O . GLY A 1 557 ? -23.960 4.844 45.790 1.00 88.31 557 GLY A O 1
ATOM 4374 N N . GLN A 1 558 ? -22.309 5.990 44.790 1.00 91.44 558 GLN A N 1
ATOM 4375 C CA . GLN A 1 558 ? -23.042 6.179 43.537 1.00 91.44 558 GLN A CA 1
ATOM 4376 C C . GLN A 1 558 ? -22.991 4.940 42.639 1.00 91.44 558 GLN A C 1
ATOM 4378 O O . GLN A 1 558 ? -22.058 4.140 42.677 1.00 91.44 558 GLN A O 1
ATOM 4383 N N . GLU A 1 559 ? -24.027 4.802 41.815 1.00 90.38 559 GLU A N 1
ATOM 4384 C CA . GLU A 1 559 ? -24.120 3.769 40.787 1.00 90.38 559 GLU A CA 1
ATOM 4385 C C . GLU A 1 559 ? -23.341 4.185 39.533 1.00 90.38 559 GLU A C 1
ATOM 4387 O O . GLU A 1 559 ? -23.382 5.352 39.121 1.00 90.38 559 GLU A O 1
ATOM 4392 N N . LEU A 1 560 ? -22.678 3.224 38.896 1.00 89.69 560 LEU A N 1
ATOM 4393 C CA . LEU A 1 560 ? -22.128 3.381 37.558 1.00 89.69 560 LEU A CA 1
ATOM 4394 C C . LEU A 1 560 ? -23.239 3.223 36.518 1.00 89.69 560 LEU A C 1
ATOM 4396 O O . LEU A 1 560 ? -23.975 2.238 36.499 1.00 89.69 560 LEU A O 1
ATOM 4400 N N . LEU A 1 561 ? -23.334 4.205 35.632 1.00 89.50 561 LEU A N 1
ATOM 4401 C CA . LEU A 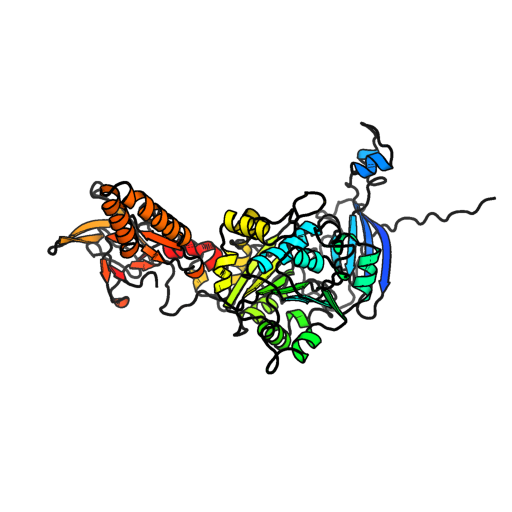1 561 ? -24.337 4.313 34.586 1.00 89.50 561 LEU A CA 1
ATOM 4402 C C . LEU A 1 561 ? -23.626 4.536 33.254 1.00 89.50 561 LEU A C 1
ATOM 4404 O O . LEU A 1 561 ? -22.975 5.574 33.071 1.00 89.50 561 LEU A O 1
ATOM 4408 N N . LYS A 1 562 ? -23.796 3.602 32.315 1.00 86.69 562 LYS A N 1
ATOM 4409 C CA . LYS A 1 562 ? -23.299 3.725 30.939 1.00 86.69 562 LYS A CA 1
ATOM 4410 C C . LYS A 1 562 ? -24.416 4.173 29.996 1.00 86.69 562 LYS A C 1
ATOM 4412 O O . LYS A 1 562 ? -25.602 3.962 30.257 1.00 86.69 562 LYS A O 1
ATOM 4417 N N . ALA A 1 563 ? -24.050 4.870 28.925 1.00 82.12 563 ALA A N 1
ATOM 4418 C CA . ALA A 1 563 ? -25.004 5.196 27.869 1.00 82.12 563 ALA A CA 1
ATOM 4419 C C . ALA A 1 563 ? -25.336 3.926 27.067 1.00 82.12 563 ALA A C 1
ATOM 4421 O O . ALA A 1 563 ? -24.452 3.106 26.853 1.00 82.12 563 ALA A O 1
ATOM 4422 N N . ALA A 1 564 ? -26.586 3.764 26.626 1.00 78.69 564 ALA A N 1
ATOM 4423 C CA . ALA A 1 564 ? -26.966 2.618 25.787 1.00 78.69 564 ALA A CA 1
ATOM 4424 C C . ALA A 1 564 ? -26.257 2.628 24.415 1.00 78.69 564 ALA A C 1
ATOM 4426 O O . ALA A 1 564 ? -26.017 1.583 23.834 1.00 78.69 564 ALA A O 1
ATOM 4427 N N . ASP A 1 565 ? -25.894 3.811 23.915 1.00 73.12 565 ASP A N 1
ATOM 4428 C CA . ASP A 1 565 ? -25.147 4.033 22.671 1.00 73.12 565 ASP A CA 1
ATOM 4429 C C . ASP A 1 565 ? -23.650 4.293 22.926 1.00 73.12 565 ASP A C 1
ATOM 4431 O O . ASP A 1 565 ? -22.987 4.992 22.164 1.00 73.12 565 ASP A O 1
ATOM 4435 N N . ILE A 1 566 ? -23.096 3.765 24.025 1.00 74.56 566 ILE A N 1
ATOM 4436 C CA . ILE A 1 566 ? -21.684 3.973 24.399 1.00 74.56 566 ILE A CA 1
ATOM 4437 C C . ILE A 1 566 ? -20.702 3.488 23.325 1.00 74.56 566 ILE A C 1
ATOM 4439 O O . ILE A 1 566 ? -19.651 4.101 23.134 1.00 74.56 566 ILE A O 1
ATOM 4443 N N . TRP A 1 567 ? -21.078 2.431 22.607 1.00 68.62 567 TRP A N 1
ATOM 4444 C CA . TRP A 1 567 ? -20.331 1.869 21.490 1.00 68.62 567 TRP A CA 1
ATOM 4445 C C . TRP A 1 567 ? -20.949 2.239 20.134 1.00 68.62 567 TRP A C 1
ATOM 4447 O O . TRP A 1 567 ? -20.646 1.580 19.155 1.00 68.62 567 TRP A O 1
ATOM 4457 N N . GLY A 1 568 ? -21.750 3.308 20.032 1.00 58.16 568 GLY A N 1
ATOM 4458 C CA . GLY A 1 568 ? -22.319 3.797 18.765 1.00 58.16 568 GLY A CA 1
ATOM 4459 C C . GLY A 1 568 ? -23.661 3.178 18.417 1.00 58.16 568 GLY A C 1
ATOM 4460 O O . GLY A 1 568 ? -23.655 2.173 17.679 1.00 58.16 568 GLY A O 1
#